Protein AF-A0A2T5LWG7-F1 (afdb_monomer_lite)

Structure (mmCIF, N/CA/C/O backbone):
data_AF-A0A2T5LWG7-F1
#
_entry.id   AF-A0A2T5LWG7-F1
#
loop_
_atom_site.group_PDB
_atom_site.id
_atom_site.type_symbol
_atom_site.label_atom_id
_atom_site.label_alt_id
_atom_site.label_comp_id
_atom_site.label_asym_id
_atom_site.label_entity_id
_atom_site.label_seq_id
_atom_site.pdbx_PDB_ins_code
_atom_site.Cartn_x
_atom_site.Cartn_y
_atom_site.Cartn_z
_atom_site.occupancy
_atom_site.B_iso_or_equiv
_atom_site.auth_seq_id
_atom_site.auth_comp_id
_atom_site.auth_asym_id
_atom_site.auth_atom_id
_atom_site.pdbx_PDB_model_num
ATOM 1 N N . MET A 1 1 ? 12.062 32.145 -60.898 1.00 41.62 1 MET A N 1
ATOM 2 C CA . MET A 1 1 ? 11.266 32.329 -59.665 1.00 41.62 1 MET A CA 1
ATOM 3 C C . MET A 1 1 ? 9.839 31.916 -59.967 1.00 41.62 1 MET A C 1
ATOM 5 O O . MET A 1 1 ? 9.253 32.498 -60.866 1.00 41.62 1 MET A O 1
ATOM 9 N N . ALA A 1 2 ? 9.311 30.906 -59.280 1.00 29.38 2 ALA A N 1
ATOM 10 C CA . ALA A 1 2 ? 7.915 30.494 -59.396 1.00 29.38 2 ALA A CA 1
ATOM 11 C C . ALA A 1 2 ? 7.483 29.885 -58.057 1.00 29.38 2 ALA A C 1
ATOM 13 O O . ALA A 1 2 ? 7.956 28.814 -57.687 1.00 29.38 2 ALA A O 1
ATOM 14 N N . HIS A 1 3 ? 6.623 30.587 -57.320 1.00 34.88 3 HIS A N 1
ATOM 15 C CA . HIS A 1 3 ? 5.942 30.041 -56.150 1.00 34.88 3 HIS A CA 1
ATOM 16 C C . HIS A 1 3 ? 4.495 29.741 -56.529 1.00 34.88 3 HIS A C 1
ATOM 18 O O . HIS A 1 3 ? 3.798 30.608 -57.050 1.00 34.88 3 HIS A O 1
ATOM 24 N N . SER A 1 4 ? 4.046 28.526 -56.226 1.00 26.66 4 SER A N 1
ATOM 25 C CA . SER A 1 4 ? 2.634 28.155 -56.217 1.00 26.66 4 SER A CA 1
ATOM 26 C C . SER A 1 4 ? 2.347 27.427 -54.900 1.00 26.66 4 SER A C 1
ATOM 28 O O . SER A 1 4 ? 3.131 26.547 -54.531 1.00 26.66 4 SER A O 1
ATOM 30 N N . PRO A 1 5 ? 1.300 27.804 -54.149 1.00 44.59 5 PRO A N 1
ATOM 31 C CA . PRO A 1 5 ? 0.970 27.178 -52.878 1.00 44.59 5 PRO A CA 1
ATOM 32 C C . PRO A 1 5 ? 0.055 25.965 -53.077 1.00 44.59 5 PRO A C 1
ATOM 34 O O . PRO A 1 5 ? -0.820 25.967 -53.943 1.00 44.59 5 PRO A O 1
ATOM 37 N N . LYS A 1 6 ? 0.164 24.975 -52.188 1.00 28.98 6 LYS A N 1
ATOM 38 C CA . LYS A 1 6 ? -0.918 24.018 -51.942 1.00 28.98 6 LYS A CA 1
ATOM 39 C C . LYS A 1 6 ? -1.207 23.913 -50.449 1.00 28.98 6 LYS A C 1
ATOM 41 O O . LYS A 1 6 ? -0.347 23.527 -49.664 1.00 28.98 6 LYS A O 1
ATOM 46 N N . LYS A 1 7 ? -2.444 24.262 -50.092 1.00 35.94 7 LYS A N 1
ATOM 47 C CA . LYS A 1 7 ? -3.151 23.618 -48.982 1.00 35.94 7 LYS A CA 1
ATOM 48 C C . LYS A 1 7 ? -3.399 22.160 -49.381 1.00 35.94 7 LYS A C 1
ATOM 50 O O . LYS A 1 7 ? -3.541 21.899 -50.569 1.00 35.94 7 LYS A O 1
ATOM 55 N N . ASP A 1 8 ? -3.519 21.275 -48.402 1.00 27.31 8 ASP A N 1
ATOM 56 C CA . ASP A 1 8 ? -4.785 20.573 -48.179 1.00 27.31 8 ASP A CA 1
ATOM 57 C C . ASP A 1 8 ? -4.854 20.043 -46.741 1.00 27.31 8 ASP A C 1
ATOM 59 O O . ASP A 1 8 ? -3.838 19.788 -46.094 1.00 27.31 8 ASP A O 1
ATOM 63 N N . GLN A 1 9 ? -6.077 19.983 -46.216 1.00 33.47 9 GLN A N 1
ATOM 64 C CA . GLN A 1 9 ? -6.412 19.347 -44.942 1.00 33.47 9 GLN A CA 1
ATOM 65 C C . GLN A 1 9 ? -6.651 17.848 -45.165 1.00 33.47 9 GLN A C 1
ATOM 67 O O . GLN A 1 9 ? -6.926 17.451 -46.291 1.00 33.47 9 GLN A O 1
ATOM 72 N N . LEU A 1 10 ? -6.618 17.066 -44.081 1.00 24.19 10 LEU A N 1
ATOM 73 C CA . LEU A 1 10 ? -7.511 15.941 -43.720 1.00 24.19 10 LEU A CA 1
ATOM 74 C C . LEU A 1 10 ? -6.852 15.269 -42.495 1.00 24.19 10 LEU A C 1
ATOM 76 O O . LEU A 1 10 ? -5.710 14.835 -42.563 1.00 24.19 10 LEU A O 1
ATOM 80 N N . LEU A 1 11 ? -7.393 15.412 -41.282 1.00 28.55 11 LEU A N 1
ATOM 81 C CA . LEU A 1 11 ? -8.424 14.527 -40.719 1.00 28.55 11 LEU A CA 1
ATOM 82 C C . LEU A 1 11 ? -8.138 13.040 -40.985 1.00 28.55 11 LEU A C 1
ATOM 84 O O . LEU A 1 11 ? -8.404 12.527 -42.066 1.00 28.55 11 LEU A O 1
ATOM 88 N N . GLY A 1 12 ? -7.634 12.374 -39.946 1.00 23.28 12 GLY A N 1
ATOM 89 C CA . GLY A 1 12 ? -7.472 10.928 -39.852 1.00 23.28 12 GLY A CA 1
ATOM 90 C C . GLY A 1 12 ? -7.684 10.512 -38.399 1.00 23.28 12 GLY A C 1
ATOM 91 O O . GLY A 1 12 ? -6.756 10.546 -37.594 1.00 23.28 12 GLY A O 1
ATOM 92 N N . GLU A 1 13 ? -8.930 10.208 -38.052 1.00 27.95 13 GLU A N 1
ATOM 93 C CA . GLU A 1 13 ? -9.299 9.613 -36.767 1.00 27.95 13 GLU A CA 1
ATOM 94 C C . GLU A 1 13 ? -8.767 8.174 -36.695 1.00 27.95 13 GLU A C 1
ATOM 96 O O . GLU A 1 13 ? -8.937 7.437 -37.662 1.00 27.95 13 GLU A O 1
ATOM 101 N N . SER A 1 14 ? -8.198 7.757 -35.555 1.00 21.72 14 SER A N 1
ATOM 102 C CA . SER A 1 14 ? -8.345 6.386 -35.021 1.00 21.72 14 SER A CA 1
ATOM 103 C C . SER A 1 14 ? -7.536 6.172 -33.733 1.00 21.72 14 SER A C 1
ATOM 105 O O . SER A 1 14 ? -6.353 5.829 -33.762 1.00 21.72 14 SER A O 1
ATOM 107 N N . THR A 1 15 ? -8.200 6.273 -32.584 1.00 23.70 15 THR A N 1
ATOM 108 C CA . THR A 1 15 ? -8.056 5.237 -31.547 1.00 23.70 15 THR A CA 1
ATOM 109 C C . THR A 1 15 ? -8.978 4.059 -31.908 1.00 23.70 15 THR A C 1
ATOM 111 O O . THR A 1 15 ? -9.901 4.250 -32.702 1.00 23.70 15 THR A O 1
ATOM 114 N N . PRO A 1 16 ? -8.852 2.870 -31.291 1.00 25.16 16 PRO A N 1
ATOM 115 C CA . PRO A 1 16 ? -7.686 2.237 -30.668 1.00 25.16 16 PRO A CA 1
ATOM 116 C C . PRO A 1 16 ? -7.327 0.906 -31.376 1.00 25.16 16 PRO A C 1
ATOM 118 O O . PRO A 1 16 ? -8.130 0.365 -32.133 1.00 25.16 16 PRO A O 1
ATOM 121 N N . TRP A 1 17 ? -6.181 0.298 -31.053 1.00 20.45 17 TRP A N 1
ATOM 122 C CA . TRP A 1 17 ? -5.892 -1.089 -31.456 1.00 20.45 17 TRP A CA 1
ATOM 123 C C . TRP A 1 17 ? -5.877 -2.030 -30.248 1.00 20.45 17 TRP A C 1
ATOM 125 O O . TRP A 1 17 ? -4.925 -2.068 -29.472 1.00 20.45 17 TRP A O 1
ATOM 135 N N . PHE A 1 18 ? -6.947 -2.817 -30.119 1.00 21.44 18 PHE A N 1
ATOM 136 C CA . PHE A 1 18 ? -6.930 -4.101 -29.415 1.00 21.44 18 PHE A CA 1
ATOM 137 C C . PHE A 1 18 ? -6.476 -5.189 -30.400 1.00 21.44 18 PHE A C 1
ATOM 139 O O . PHE A 1 18 ? -6.856 -5.140 -31.569 1.00 21.44 18 PHE A O 1
ATOM 146 N N . VAL A 1 19 ? -5.753 -6.214 -29.936 1.00 21.05 19 VAL A N 1
ATOM 147 C CA . VAL A 1 19 ? -5.511 -7.442 -30.719 1.00 21.05 19 VAL A CA 1
ATOM 148 C C . VAL A 1 19 ? -5.726 -8.674 -29.840 1.00 21.05 19 VAL A C 1
ATOM 150 O O . VAL A 1 19 ? -5.178 -8.775 -28.745 1.00 21.05 19 VAL A O 1
ATOM 153 N N . LEU A 1 20 ? -6.534 -9.611 -30.341 1.00 23.48 20 LEU A N 1
ATOM 154 C CA . LEU A 1 20 ? -7.038 -10.803 -29.651 1.00 23.48 20 LEU A CA 1
ATOM 155 C C . LEU A 1 20 ? -6.989 -11.970 -30.666 1.00 23.48 20 LEU A C 1
ATOM 157 O O . LEU A 1 20 ? -7.549 -11.824 -31.750 1.00 23.48 20 LEU A O 1
ATOM 161 N N . GLY A 1 21 ? -6.252 -13.069 -30.395 1.00 20.62 21 GLY A N 1
ATOM 162 C CA . GLY A 1 21 ? -5.721 -13.906 -31.503 1.00 20.62 21 GLY A CA 1
ATOM 163 C C . GLY A 1 21 ? -5.184 -15.346 -31.265 1.00 20.62 21 GLY A C 1
ATOM 164 O O . GLY A 1 21 ? -4.212 -15.734 -31.909 1.00 20.62 21 GLY A O 1
ATOM 165 N N . PHE A 1 22 ? -5.852 -16.164 -30.437 1.00 26.67 22 PHE A N 1
ATOM 166 C CA . PHE A 1 22 ? -6.430 -17.473 -30.854 1.00 26.67 22 PHE A CA 1
ATOM 167 C C . PHE A 1 22 ? -5.577 -18.794 -31.272 1.00 26.67 22 PHE A C 1
ATOM 169 O O . PHE A 1 22 ? -5.305 -18.934 -32.457 1.00 26.67 22 PHE A O 1
ATOM 176 N N . LEU A 1 23 ? -5.388 -19.843 -30.375 1.00 26.52 23 LEU A N 1
ATOM 177 C CA . LEU A 1 23 ? -5.170 -21.394 -30.425 1.00 26.52 23 LEU A CA 1
ATOM 178 C C . LEU A 1 23 ? -4.263 -22.080 -31.503 1.00 26.52 23 LEU A C 1
ATOM 180 O O . LEU A 1 23 ? -4.273 -21.604 -32.636 1.00 26.52 23 LEU A O 1
ATOM 184 N N . PRO A 1 24 ? -3.741 -23.333 -31.267 1.00 43.69 24 PRO A N 1
ATOM 185 C CA . PRO A 1 24 ? -3.936 -24.239 -30.099 1.00 43.69 24 PRO A CA 1
ATOM 186 C C . PRO A 1 24 ? -2.675 -24.689 -29.319 1.00 43.69 24 PRO A C 1
ATOM 188 O O . PRO A 1 24 ? -1.555 -24.328 -29.656 1.00 43.69 24 PRO A O 1
ATOM 191 N N . ASP A 1 25 ? -2.923 -25.444 -28.236 1.00 48.31 25 ASP A N 1
ATOM 192 C CA . ASP A 1 25 ? -2.009 -26.266 -27.411 1.00 48.31 25 ASP A CA 1
ATOM 193 C C . ASP A 1 25 ? -0.572 -25.787 -27.217 1.00 48.31 25 ASP A C 1
ATOM 195 O O . ASP A 1 25 ? 0.360 -26.180 -27.912 1.00 48.31 25 ASP A O 1
ATOM 199 N N . SER A 1 26 ? -0.399 -24.913 -26.221 1.00 40.09 26 SER A N 1
ATOM 200 C CA . SER A 1 26 ? 0.903 -24.317 -25.906 1.00 40.09 26 SER A CA 1
ATOM 201 C C . SER A 1 26 ? 0.904 -23.462 -24.623 1.00 40.09 26 SER A C 1
ATOM 203 O O . SER A 1 26 ? 1.655 -22.512 -24.560 1.00 40.09 26 SER A O 1
ATOM 205 N N . ARG A 1 27 ? 0.095 -23.710 -23.579 1.00 44.75 27 ARG A N 1
ATOM 206 C CA . ARG A 1 27 ? -0.306 -22.676 -22.572 1.00 44.75 27 ARG A CA 1
ATOM 207 C C . ARG A 1 27 ? 0.767 -21.679 -22.062 1.00 44.75 27 ARG A C 1
ATOM 209 O O . ARG A 1 27 ? 0.471 -20.488 -22.031 1.00 44.75 27 ARG A O 1
ATOM 216 N N . VAL A 1 28 ? 1.999 -22.095 -21.729 1.00 43.56 28 VAL A N 1
ATOM 217 C CA . VAL A 1 28 ? 3.104 -21.146 -21.416 1.00 43.56 28 VAL A CA 1
ATOM 218 C C . VAL A 1 28 ? 3.886 -20.717 -22.666 1.00 43.56 28 VAL A C 1
ATOM 220 O O . VAL A 1 28 ? 4.182 -19.533 -22.842 1.00 43.56 28 VAL A O 1
ATOM 223 N N . ASN A 1 29 ? 4.144 -21.652 -23.584 1.00 42.06 29 ASN A N 1
ATOM 224 C CA . ASN A 1 29 ? 4.708 -21.375 -24.909 1.00 42.06 29 ASN A CA 1
ATOM 225 C C . ASN A 1 29 ? 3.853 -20.376 -25.721 1.00 42.06 29 ASN A C 1
ATOM 227 O O . ASN A 1 29 ? 4.379 -19.744 -26.617 1.00 42.06 29 ASN A O 1
ATOM 231 N N . ALA A 1 30 ? 2.573 -20.176 -25.400 1.00 44.78 30 ALA A N 1
ATOM 232 C CA . ALA A 1 30 ? 1.650 -19.259 -26.057 1.00 44.78 30 ALA A CA 1
ATOM 233 C C . ALA A 1 30 ? 1.882 -17.808 -25.625 1.00 44.78 30 ALA A C 1
ATOM 235 O O . ALA A 1 30 ? 1.819 -16.920 -26.465 1.00 44.78 30 ALA A O 1
ATOM 236 N N . MET A 1 31 ? 2.227 -17.558 -24.355 1.00 44.00 31 MET A N 1
ATOM 237 C CA . MET A 1 31 ? 2.685 -16.232 -23.918 1.00 44.00 31 MET A CA 1
ATOM 238 C C . MET A 1 31 ? 4.074 -15.918 -24.489 1.00 44.00 31 MET A C 1
ATOM 240 O O . MET A 1 31 ? 4.339 -14.787 -24.890 1.00 44.00 31 MET A O 1
ATOM 244 N N . LEU A 1 32 ? 4.947 -16.927 -24.590 1.00 48.31 32 LEU A N 1
ATOM 245 C CA . LEU A 1 32 ? 6.263 -16.787 -25.221 1.00 48.31 32 LEU A CA 1
ATOM 246 C C . LEU A 1 32 ? 6.161 -16.621 -26.752 1.00 48.31 32 LEU A C 1
ATOM 248 O O . LEU A 1 32 ? 6.863 -15.789 -27.310 1.00 48.31 32 LEU A O 1
ATOM 252 N N . HIS A 1 33 ? 5.217 -17.282 -27.423 1.00 46.50 33 HIS A N 1
ATOM 253 C CA . HIS A 1 33 ? 4.903 -17.048 -28.836 1.00 46.50 33 HIS A CA 1
ATOM 254 C C . HIS A 1 33 ? 4.125 -15.750 -29.069 1.00 46.50 33 HIS A C 1
ATOM 256 O O . HIS A 1 33 ? 4.201 -15.184 -30.154 1.00 46.50 33 HIS A O 1
ATOM 262 N N . GLN A 1 34 ? 3.383 -15.243 -28.082 1.00 45.88 34 GLN A N 1
ATOM 263 C CA . GLN A 1 34 ? 2.796 -13.906 -28.148 1.00 45.88 34 GLN A CA 1
ATOM 264 C C . GLN A 1 34 ? 3.890 -12.839 -28.036 1.00 45.88 34 GLN A C 1
ATOM 266 O O . GLN A 1 34 ? 3.850 -11.874 -28.793 1.00 45.88 34 GLN A O 1
ATOM 271 N N . ARG A 1 35 ? 4.910 -13.051 -27.188 1.00 51.41 35 ARG A N 1
ATOM 272 C CA . ARG A 1 35 ? 6.168 -12.287 -27.229 1.00 51.41 35 ARG A CA 1
ATOM 273 C C . ARG A 1 35 ? 6.809 -12.389 -28.615 1.00 51.41 35 ARG A C 1
ATOM 275 O O . ARG A 1 35 ? 7.098 -11.350 -29.189 1.00 51.41 35 ARG A O 1
ATOM 282 N N . ASP A 1 36 ? 6.980 -13.586 -29.173 1.00 48.22 36 ASP A N 1
ATOM 283 C CA . ASP A 1 36 ? 7.621 -13.757 -30.490 1.00 48.22 36 ASP A CA 1
ATOM 284 C C . ASP A 1 36 ? 6.831 -13.079 -31.614 1.00 48.22 36 ASP A C 1
ATOM 286 O O . ASP A 1 36 ? 7.415 -12.377 -32.423 1.00 48.22 36 ASP A O 1
ATOM 290 N N . ARG A 1 37 ? 5.494 -13.139 -31.599 1.00 51.12 37 ARG A N 1
ATOM 291 C CA . ARG A 1 37 ? 4.645 -12.383 -32.535 1.00 51.12 37 ARG A CA 1
ATOM 292 C C . ARG A 1 37 ? 4.722 -10.867 -32.347 1.00 51.12 37 ARG A C 1
ATOM 294 O O . ARG A 1 37 ? 4.562 -10.139 -33.320 1.00 51.12 37 ARG A O 1
ATOM 301 N N . VAL A 1 38 ? 4.935 -10.371 -31.126 1.00 47.72 38 VAL A N 1
ATOM 302 C CA . VAL A 1 38 ? 5.190 -8.939 -30.881 1.00 47.72 38 VAL A CA 1
ATOM 303 C C . VAL A 1 38 ? 6.592 -8.553 -31.368 1.00 47.72 38 VAL A C 1
ATOM 305 O O . VAL A 1 38 ? 6.729 -7.506 -31.987 1.00 47.72 38 VAL A O 1
ATOM 308 N N . ILE A 1 39 ? 7.601 -9.414 -31.184 1.00 47.12 39 ILE A N 1
ATOM 309 C CA . ILE A 1 39 ? 8.949 -9.254 -31.759 1.00 47.12 39 ILE A CA 1
ATOM 310 C C . ILE A 1 39 ? 8.880 -9.216 -33.294 1.00 47.12 39 ILE A C 1
ATOM 312 O O . ILE A 1 39 ? 9.404 -8.288 -33.904 1.00 47.12 39 ILE A O 1
ATOM 316 N N . ASP A 1 40 ? 8.196 -10.176 -33.918 1.00 51.53 40 ASP A N 1
ATOM 317 C CA . ASP A 1 40 ? 8.081 -10.303 -35.374 1.00 51.53 40 ASP A CA 1
ATOM 318 C C . ASP A 1 40 ? 7.288 -9.152 -36.007 1.00 51.53 40 ASP A C 1
ATOM 320 O O . ASP A 1 40 ? 7.639 -8.672 -37.083 1.00 51.53 40 ASP A O 1
ATOM 324 N N . ASN A 1 41 ? 6.254 -8.651 -35.324 1.00 47.97 41 ASN A N 1
ATOM 325 C CA . ASN A 1 41 ? 5.501 -7.479 -35.773 1.00 47.97 41 ASN A CA 1
ATOM 326 C C . ASN A 1 41 ? 6.213 -6.145 -35.484 1.00 47.97 41 ASN A C 1
ATOM 328 O O . ASN A 1 41 ? 5.757 -5.111 -35.975 1.00 47.97 41 ASN A O 1
ATOM 332 N N . HIS A 1 42 ? 7.267 -6.124 -34.662 1.00 49.75 42 HIS A N 1
ATOM 333 C CA . HIS A 1 42 ? 8.014 -4.917 -34.273 1.00 49.75 42 HIS A CA 1
ATOM 334 C C . HIS A 1 42 ? 9.525 -5.085 -34.532 1.00 49.75 42 HIS A C 1
ATOM 336 O O . HIS A 1 42 ? 10.352 -4.604 -33.753 1.00 49.75 42 HIS A O 1
ATOM 342 N N . GLN A 1 43 ? 9.903 -5.766 -35.625 1.00 40.94 43 GLN A N 1
ATOM 343 C CA . GLN A 1 43 ? 11.303 -5.949 -36.031 1.00 40.94 43 GLN A CA 1
ATOM 344 C C . GLN A 1 43 ? 11.988 -4.593 -36.284 1.00 40.94 43 GLN A C 1
ATOM 346 O O . GLN A 1 43 ? 11.935 -4.035 -37.378 1.00 40.94 43 GLN A O 1
ATOM 351 N N . GLY A 1 44 ? 12.632 -4.064 -35.241 1.00 53.41 44 GLY A N 1
ATOM 352 C CA . GLY A 1 44 ? 13.284 -2.753 -35.227 1.00 53.41 44 GLY A CA 1
A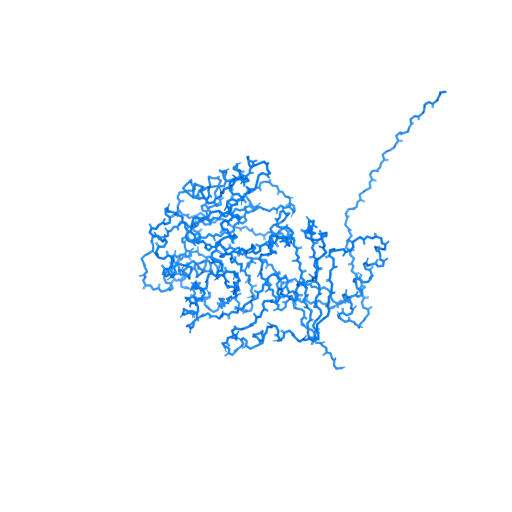TOM 353 C C . GLY A 1 44 ? 13.093 -1.959 -33.928 1.00 53.41 44 GLY A C 1
ATOM 354 O O . GLY A 1 44 ? 13.889 -1.058 -33.670 1.00 53.41 44 GLY A O 1
ATOM 355 N N . GLU A 1 45 ? 12.098 -2.283 -33.093 1.00 53.91 45 GLU A N 1
ATOM 356 C CA . GLU A 1 45 ? 11.841 -1.547 -31.847 1.00 53.91 45 GLU A CA 1
ATOM 357 C C . GLU A 1 45 ? 12.555 -2.141 -30.620 1.00 53.91 45 GLU A C 1
ATOM 359 O O . GLU A 1 45 ? 12.711 -3.353 -30.459 1.00 53.91 45 GLU A O 1
ATOM 364 N N . ASP A 1 46 ? 12.994 -1.256 -29.722 1.00 60.47 46 ASP A N 1
ATOM 365 C CA . ASP A 1 46 ? 13.705 -1.596 -28.487 1.00 60.47 46 ASP A CA 1
ATOM 366 C C . ASP A 1 46 ? 12.735 -2.166 -27.435 1.00 60.47 46 ASP A C 1
ATOM 368 O O . ASP A 1 46 ? 12.198 -1.450 -26.587 1.00 60.47 46 ASP A O 1
ATOM 372 N N . LEU A 1 47 ? 12.534 -3.486 -27.470 1.00 64.88 47 LEU A N 1
ATOM 373 C CA . LEU A 1 47 ? 11.693 -4.238 -26.528 1.00 64.88 47 LEU A CA 1
ATOM 374 C C . LEU A 1 47 ? 12.279 -4.358 -25.103 1.00 64.88 47 LEU A C 1
ATOM 376 O O . LEU A 1 47 ? 11.882 -5.247 -24.351 1.00 64.88 47 LEU A O 1
ATOM 380 N N . SER A 1 48 ? 13.173 -3.455 -24.681 1.00 71.38 48 SER A N 1
ATOM 381 C CA . SER A 1 48 ? 13.736 -3.391 -23.317 1.00 71.38 48 SER A CA 1
ATOM 382 C C . SER A 1 48 ? 12.696 -3.331 -22.192 1.00 71.38 48 SER A C 1
ATOM 384 O O . SER A 1 48 ? 13.017 -3.657 -21.046 1.00 71.38 48 SER A O 1
ATOM 386 N N . PHE A 1 49 ? 11.440 -2.976 -22.485 1.00 77.56 49 PHE A N 1
ATOM 387 C CA . PHE A 1 49 ? 10.365 -3.074 -21.500 1.00 77.56 49 PHE A CA 1
ATOM 388 C C . PHE A 1 49 ? 10.041 -4.529 -21.113 1.00 77.56 49 PHE A C 1
ATOM 390 O O . PHE A 1 49 ? 9.665 -4.749 -19.961 1.00 77.56 49 PHE A O 1
ATOM 397 N N . TRP A 1 50 ? 10.191 -5.512 -22.013 1.00 84.12 50 TRP A N 1
ATOM 398 C CA . TRP A 1 50 ? 9.892 -6.925 -21.749 1.00 84.12 50 TRP A CA 1
ATOM 399 C C . TRP A 1 50 ? 11.144 -7.729 -21.374 1.00 84.12 50 TRP A C 1
ATOM 401 O O . TRP A 1 50 ? 12.143 -7.728 -22.089 1.00 84.12 50 TRP A O 1
ATOM 411 N N . GLN A 1 51 ? 11.073 -8.505 -20.290 1.00 87.69 51 GLN A N 1
ATOM 412 C CA . GLN A 1 51 ? 12.111 -9.476 -19.925 1.00 87.69 51 GLN A CA 1
ATOM 413 C C . GLN A 1 51 ? 11.480 -10.808 -19.500 1.00 87.69 51 GLN A C 1
ATOM 415 O O . GLN A 1 51 ? 10.482 -10.830 -18.785 1.00 87.69 51 GLN A O 1
ATOM 420 N N . SER A 1 52 ? 12.061 -11.942 -19.896 1.00 90.69 52 SER A N 1
ATOM 421 C CA . SER A 1 52 ? 11.545 -13.266 -19.517 1.00 90.69 52 SER A CA 1
ATOM 422 C C . SER A 1 52 ? 12.652 -14.251 -19.169 1.00 90.69 52 SER A C 1
ATOM 424 O O . SER A 1 52 ? 13.697 -14.232 -19.816 1.00 90.69 52 SER A O 1
ATOM 426 N N . LYS A 1 53 ? 12.416 -15.129 -18.189 1.00 93.06 53 LYS A N 1
ATOM 427 C CA . LYS A 1 53 ? 13.279 -16.286 -17.902 1.00 93.06 53 LYS A CA 1
ATOM 428 C C . LYS A 1 53 ? 12.472 -17.496 -17.434 1.00 93.06 53 LYS A C 1
ATOM 430 O O . LYS A 1 53 ? 11.311 -17.367 -17.055 1.00 93.06 53 LYS A O 1
ATOM 435 N N . GLU A 1 54 ? 13.118 -18.648 -17.426 1.00 93.00 54 GLU A N 1
ATOM 436 C CA . GLU A 1 54 ? 12.597 -19.900 -16.883 1.00 93.00 54 GLU A CA 1
ATOM 437 C C . GLU A 1 54 ? 13.412 -20.284 -15.643 1.00 93.00 54 GLU A C 1
ATOM 439 O O . GLU A 1 54 ? 14.600 -19.961 -15.553 1.00 93.00 54 GLU A O 1
ATOM 444 N N . ILE A 1 55 ? 12.757 -20.893 -14.657 1.00 91.88 55 ILE A N 1
ATOM 445 C CA . ILE A 1 55 ? 13.383 -21.448 -13.460 1.00 91.88 55 ILE A CA 1
ATOM 446 C C . ILE A 1 55 ? 12.810 -22.848 -13.267 1.00 91.88 55 ILE A C 1
ATOM 448 O O . ILE A 1 55 ? 11.597 -23.016 -13.179 1.00 91.88 55 ILE A O 1
ATOM 452 N N . ASP A 1 56 ? 13.696 -23.835 -13.181 1.00 93.75 56 ASP A N 1
ATOM 453 C CA . ASP A 1 56 ? 13.357 -25.250 -13.021 1.00 93.75 56 ASP A CA 1
ATOM 454 C C . ASP A 1 56 ? 13.038 -25.586 -11.550 1.00 93.75 56 ASP A C 1
ATOM 456 O O . ASP A 1 56 ? 13.746 -26.339 -10.886 1.00 93.75 56 ASP A O 1
ATOM 460 N N . GLN A 1 57 ? 12.031 -24.897 -11.010 1.00 90.81 57 GLN A N 1
ATOM 461 C CA . GLN A 1 57 ? 11.515 -25.012 -9.642 1.00 90.81 57 GLN A CA 1
ATOM 462 C C . GLN A 1 57 ? 9.997 -24.798 -9.663 1.00 90.81 57 GLN A C 1
ATOM 464 O O . GLN A 1 57 ? 9.470 -24.149 -10.574 1.00 90.81 57 GLN A O 1
ATOM 469 N N . CYS A 1 58 ? 9.299 -25.321 -8.661 1.00 88.25 58 CYS A N 1
ATOM 470 C CA . CYS A 1 58 ? 7.871 -25.107 -8.463 1.00 88.25 58 CYS A CA 1
ATOM 471 C C . CYS A 1 58 ? 7.612 -23.814 -7.681 1.00 88.25 58 CYS A C 1
ATOM 473 O O . CYS A 1 58 ? 8.464 -23.290 -6.961 1.00 88.25 58 CYS A O 1
ATOM 475 N N . LEU A 1 59 ? 6.389 -23.302 -7.753 1.00 83.12 59 LEU A N 1
ATOM 476 C CA . LEU A 1 59 ? 5.943 -22.167 -6.959 1.00 83.12 59 LEU A CA 1
ATOM 477 C C . LEU A 1 59 ? 6.037 -22.448 -5.456 1.00 83.12 59 LEU A C 1
ATOM 479 O O . LEU A 1 59 ? 6.404 -21.556 -4.684 1.00 83.12 59 LEU A O 1
ATOM 483 N N . GLY A 1 60 ? 5.740 -23.685 -5.053 1.00 82.12 60 GLY A N 1
ATOM 484 C CA . GLY A 1 60 ? 5.868 -24.151 -3.672 1.00 82.12 60 GLY A CA 1
ATOM 485 C C . GLY A 1 60 ? 7.282 -23.999 -3.098 1.00 82.12 60 GLY A C 1
ATOM 486 O O . GLY A 1 60 ? 7.420 -23.796 -1.896 1.00 82.12 60 GLY A O 1
ATOM 487 N N . ASP A 1 61 ? 8.330 -23.983 -3.927 1.00 83.50 61 ASP A N 1
ATOM 488 C CA . ASP A 1 61 ? 9.708 -23.785 -3.456 1.00 83.50 61 ASP A CA 1
ATOM 489 C C . ASP A 1 61 ? 9.958 -22.337 -2.989 1.00 83.50 61 ASP A C 1
ATOM 491 O O . ASP A 1 61 ? 10.773 -22.080 -2.099 1.00 83.50 61 ASP A O 1
ATOM 495 N N . PHE A 1 62 ? 9.210 -21.375 -3.544 1.00 80.81 62 PHE A N 1
ATOM 496 C CA . PHE A 1 62 ? 9.292 -19.954 -3.190 1.00 80.81 62 PHE A CA 1
ATOM 497 C C . PHE A 1 62 ? 8.205 -19.518 -2.202 1.00 80.81 62 PHE A C 1
ATOM 499 O O . PHE A 1 62 ? 8.434 -18.624 -1.382 1.00 80.81 62 PHE A O 1
ATOM 506 N N . ILE A 1 63 ? 7.021 -20.133 -2.281 1.00 76.31 63 ILE A N 1
ATOM 507 C CA . ILE A 1 63 ? 5.862 -19.864 -1.424 1.00 76.31 63 ILE A CA 1
ATOM 508 C C . ILE A 1 63 ? 5.306 -21.195 -0.870 1.00 76.31 63 ILE A C 1
ATOM 510 O O . ILE A 1 63 ? 4.187 -21.580 -1.211 1.00 76.31 63 ILE A O 1
ATOM 514 N N . PRO A 1 64 ? 6.040 -21.902 0.014 1.00 66.75 64 PRO A N 1
ATOM 515 C CA . PRO A 1 64 ? 5.634 -23.226 0.516 1.00 66.75 64 PRO A CA 1
ATOM 516 C C . PRO A 1 64 ? 4.298 -23.210 1.272 1.00 66.75 64 PRO A C 1
ATOM 518 O O . PRO A 1 64 ? 3.567 -24.198 1.303 1.00 66.75 64 PRO A O 1
ATOM 521 N N . ASP A 1 65 ? 3.940 -22.056 1.834 1.00 66.31 65 ASP A N 1
ATOM 522 C CA . ASP A 1 65 ? 2.701 -21.866 2.581 1.00 66.31 65 ASP A CA 1
ATOM 523 C C . ASP A 1 65 ? 1.471 -21.605 1.682 1.00 66.31 65 ASP A C 1
ATOM 525 O O . ASP A 1 65 ? 0.375 -21.434 2.217 1.00 66.31 65 ASP A O 1
ATOM 529 N N . LEU A 1 66 ? 1.597 -21.534 0.344 1.00 66.19 66 LEU A N 1
ATOM 530 C CA . LEU A 1 66 ? 0.469 -21.173 -0.536 1.00 66.19 66 LEU A CA 1
ATOM 531 C C . LEU A 1 66 ? -0.715 -22.149 -0.379 1.00 66.19 66 LEU A C 1
ATOM 533 O O . LEU A 1 66 ? -1.857 -21.696 -0.217 1.00 66.19 66 LEU A O 1
ATOM 537 N N . ASP A 1 67 ? -0.397 -23.450 -0.329 1.00 56.88 67 ASP A N 1
ATOM 538 C CA . ASP A 1 67 ? -1.323 -24.566 -0.090 1.00 56.88 67 ASP A CA 1
ATOM 539 C C . ASP A 1 67 ? -1.448 -24.934 1.401 1.00 56.88 67 ASP A C 1
ATOM 541 O O . ASP A 1 67 ? -2.550 -25.203 1.891 1.00 56.88 67 ASP A O 1
ATOM 545 N N . GLN A 1 68 ? -0.344 -24.897 2.163 1.00 51.91 68 GLN A N 1
ATOM 546 C CA . GLN A 1 68 ? -0.330 -25.294 3.585 1.00 51.91 68 GLN A CA 1
ATOM 547 C C . GLN A 1 68 ? -1.031 -24.293 4.525 1.00 51.91 68 GLN A C 1
ATOM 549 O O . GLN A 1 68 ? -1.315 -24.611 5.682 1.00 51.91 68 GLN A O 1
ATOM 554 N N . GLN A 1 69 ? -1.422 -23.110 4.037 1.00 50.66 69 GLN A N 1
ATOM 555 C CA . GLN A 1 69 ? -2.238 -22.140 4.786 1.00 50.66 69 GLN A CA 1
ATOM 556 C C . GLN A 1 69 ? -3.623 -22.657 5.224 1.00 50.66 69 GLN A C 1
ATOM 558 O O . GLN A 1 69 ? -4.291 -21.984 6.007 1.00 50.66 69 GLN A O 1
ATOM 563 N N . ARG A 1 70 ? -4.045 -23.859 4.801 1.00 46.62 70 ARG A N 1
ATOM 564 C CA . ARG A 1 70 ? -5.206 -24.556 5.385 1.00 46.62 70 ARG A CA 1
ATOM 565 C C . ARG A 1 70 ? -4.963 -25.129 6.790 1.00 46.62 70 ARG A C 1
ATOM 567 O O . ARG A 1 70 ? -5.942 -25.375 7.486 1.00 46.62 70 ARG A O 1
ATOM 574 N N . THR A 1 71 ? -3.715 -25.362 7.209 1.00 39.12 71 THR A N 1
ATOM 575 C CA . THR A 1 71 ? -3.398 -26.112 8.449 1.00 39.12 71 THR A CA 1
ATOM 576 C C . THR A 1 71 ? -2.530 -25.369 9.470 1.00 39.12 71 THR A C 1
ATOM 578 O O . THR A 1 71 ? -2.418 -25.826 10.604 1.00 39.12 71 THR A O 1
ATOM 581 N N . GLY A 1 72 ? -2.006 -24.189 9.124 1.00 44.69 72 GLY A N 1
ATOM 582 C CA . GLY A 1 72 ? -1.453 -23.225 10.083 1.00 44.69 72 GLY A CA 1
ATOM 583 C C . GLY A 1 72 ? 0.036 -23.376 10.430 1.00 44.69 72 GLY A C 1
ATOM 584 O O . GLY A 1 72 ? 0.594 -24.466 10.439 1.00 44.69 72 GLY A O 1
ATOM 585 N N . PHE A 1 73 ? 0.632 -22.229 10.785 1.00 39.75 73 PHE A N 1
ATOM 586 C CA . PHE A 1 73 ? 2.044 -21.972 11.130 1.00 39.75 73 PHE A CA 1
ATOM 587 C C . PHE A 1 73 ? 3.057 -21.938 9.955 1.00 39.75 73 PHE A C 1
ATOM 589 O O . PHE A 1 73 ? 3.54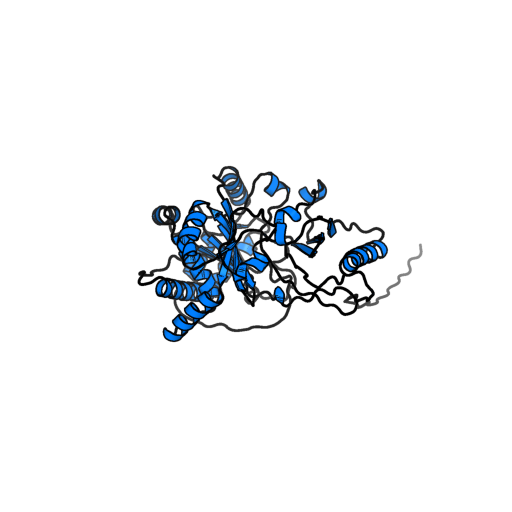0 -22.978 9.522 1.00 39.75 73 PHE A O 1
ATOM 596 N N . PRO A 1 74 ? 3.440 -20.728 9.486 1.00 43.34 74 PRO A N 1
ATOM 597 C CA . PRO A 1 74 ? 4.348 -20.529 8.348 1.00 43.34 74 PRO A CA 1
ATOM 598 C C . PRO A 1 74 ? 5.843 -20.636 8.700 1.00 43.34 74 PRO A C 1
ATOM 600 O O . PRO A 1 74 ? 6.263 -20.389 9.838 1.00 43.34 74 PRO A O 1
ATOM 603 N N . HIS A 1 75 ? 6.673 -20.948 7.697 1.00 40.84 75 HIS A N 1
ATOM 604 C CA . HIS A 1 75 ? 8.106 -21.226 7.873 1.00 40.84 75 HIS A CA 1
ATOM 605 C C . HIS A 1 75 ? 9.002 -19.962 7.723 1.00 40.84 75 HIS A C 1
ATOM 607 O O . HIS A 1 75 ? 8.787 -19.136 6.836 1.00 40.84 75 HIS A O 1
ATOM 613 N N . PRO A 1 76 ? 10.047 -19.754 8.554 1.00 42.31 76 PRO A N 1
ATOM 614 C CA . PRO A 1 76 ? 10.641 -18.423 8.768 1.00 42.31 76 PRO A CA 1
ATOM 615 C C . PRO A 1 76 ? 11.736 -17.981 7.766 1.00 42.31 76 PRO A C 1
ATOM 617 O O . PRO A 1 76 ? 12.598 -17.185 8.149 1.00 42.31 76 PRO A O 1
ATOM 620 N N . ARG A 1 77 ? 11.787 -18.513 6.532 1.00 47.00 77 ARG A N 1
ATOM 621 C CA . ARG A 1 77 ? 12.968 -18.366 5.640 1.00 47.00 77 ARG A CA 1
ATOM 622 C C . ARG A 1 77 ? 12.727 -18.110 4.141 1.00 47.00 77 ARG A C 1
ATOM 624 O O . ARG A 1 77 ? 13.708 -18.088 3.399 1.00 47.00 77 ARG A O 1
ATOM 631 N N . SER A 1 78 ? 11.502 -17.878 3.673 1.00 50.69 78 SER A N 1
ATOM 632 C CA . SER A 1 78 ? 11.278 -17.607 2.243 1.00 50.69 78 SER A CA 1
ATOM 633 C C . SER A 1 78 ? 11.859 -16.247 1.813 1.00 50.69 78 SER A C 1
ATOM 635 O O . SER A 1 78 ? 11.439 -15.183 2.272 1.00 50.69 78 SER A O 1
ATOM 637 N N . GLN A 1 79 ? 12.861 -16.270 0.923 1.00 60.94 79 GLN A N 1
ATOM 638 C CA . GLN A 1 79 ? 13.367 -15.051 0.285 1.00 60.94 79 GLN A CA 1
ATOM 639 C C . GLN A 1 79 ? 12.296 -14.501 -0.655 1.00 60.94 79 GLN A C 1
ATOM 641 O O . GLN A 1 79 ? 11.782 -15.231 -1.500 1.00 60.94 79 GLN A O 1
ATOM 646 N N . GLY A 1 80 ? 11.977 -13.209 -0.539 1.00 66.44 80 GLY A N 1
ATOM 647 C CA . GLY A 1 80 ? 10.865 -12.604 -1.268 1.00 66.44 80 GLY A CA 1
ATOM 648 C C . GLY A 1 80 ? 10.876 -12.889 -2.766 1.00 66.44 80 GLY A C 1
ATOM 649 O O . GLY A 1 80 ? 11.913 -12.660 -3.380 1.00 66.44 80 GLY A O 1
ATOM 650 N N . ILE A 1 81 ? 9.755 -13.316 -3.374 1.00 79.06 81 ILE A N 1
ATOM 651 C CA . ILE A 1 81 ? 9.650 -13.628 -4.822 1.00 79.06 81 ILE A CA 1
ATOM 652 C C . ILE A 1 81 ? 10.179 -12.505 -5.725 1.00 79.06 81 ILE A C 1
ATOM 654 O O . ILE A 1 81 ? 10.577 -12.747 -6.860 1.00 79.06 81 ILE A O 1
ATOM 658 N N . GLN A 1 82 ? 10.291 -11.286 -5.197 1.00 78.62 82 GLN A N 1
ATOM 659 C CA . GLN A 1 82 ? 11.048 -10.188 -5.783 1.00 78.62 82 GLN A CA 1
ATOM 660 C C . GLN A 1 82 ? 12.445 -10.541 -6.298 1.00 78.62 82 GLN A C 1
ATOM 662 O O . GLN A 1 82 ? 12.873 -9.983 -7.309 1.00 78.62 82 GLN A O 1
ATOM 667 N N . HIS A 1 83 ? 13.156 -11.457 -5.635 1.00 83.94 83 HIS A N 1
ATOM 668 C CA . HIS A 1 83 ? 14.508 -11.838 -6.026 1.00 83.94 83 HIS A CA 1
ATOM 669 C C . HIS A 1 83 ? 14.505 -12.594 -7.359 1.00 83.94 83 HIS A C 1
ATOM 671 O O . HIS A 1 83 ? 15.433 -12.446 -8.152 1.00 83.94 83 HIS A O 1
ATOM 677 N N . LEU A 1 84 ? 13.411 -13.296 -7.670 1.00 87.50 84 LEU A N 1
ATOM 678 C CA . LEU A 1 84 ? 13.187 -13.916 -8.972 1.00 87.50 84 LEU A CA 1
ATOM 679 C C . LEU A 1 84 ? 13.137 -12.842 -10.070 1.00 87.50 84 LEU A C 1
ATOM 681 O O . LEU A 1 84 ? 13.699 -13.038 -11.144 1.00 87.50 84 LEU A O 1
ATOM 685 N N . PHE A 1 85 ? 12.587 -11.661 -9.779 1.00 86.69 85 PHE A N 1
ATOM 686 C CA . PHE A 1 85 ? 12.481 -10.526 -10.706 1.00 86.69 85 PHE A CA 1
ATOM 687 C C . PHE A 1 85 ? 13.733 -9.633 -10.791 1.00 86.69 85 PHE A C 1
ATOM 689 O O . PHE A 1 85 ? 13.725 -8.593 -11.473 1.00 86.69 85 PHE A O 1
ATOM 696 N N . ASN A 1 86 ? 14.840 -10.061 -10.175 1.00 86.69 86 ASN A N 1
ATOM 697 C CA . ASN A 1 86 ? 16.175 -9.534 -10.447 1.00 86.69 86 ASN A CA 1
ATOM 698 C C . ASN A 1 86 ? 16.737 -10.139 -11.740 1.00 86.69 86 ASN A C 1
ATOM 700 O O . ASN A 1 86 ? 17.513 -11.092 -11.747 1.00 86.69 86 ASN A O 1
ATOM 704 N N . PHE A 1 87 ? 16.332 -9.536 -12.852 1.00 84.69 87 PHE A N 1
ATOM 705 C CA . PHE A 1 87 ? 17.064 -9.591 -14.113 1.00 84.69 87 PHE A CA 1
ATOM 706 C C . PHE A 1 87 ? 18.314 -8.711 -13.990 1.00 84.69 87 PHE A C 1
ATOM 708 O O . PHE A 1 87 ? 18.288 -7.723 -13.249 1.00 84.69 87 PHE A O 1
ATOM 715 N N . HIS A 1 88 ? 19.397 -9.059 -14.689 1.00 83.12 88 HIS A N 1
ATOM 716 C CA . HIS A 1 88 ? 20.594 -8.216 -14.728 1.00 83.12 88 HIS A CA 1
ATOM 717 C C . HIS A 1 88 ? 20.241 -6.874 -15.391 1.00 83.12 88 HIS A C 1
ATOM 719 O O . HIS A 1 88 ? 19.839 -6.881 -16.555 1.00 83.12 88 HIS A O 1
ATOM 725 N N . PRO A 1 89 ? 20.341 -5.735 -14.681 1.00 78.25 89 PRO A N 1
ATOM 726 C CA . PRO A 1 89 ? 20.081 -4.438 -15.284 1.00 78.25 89 PRO A CA 1
ATOM 727 C C . PRO A 1 89 ? 21.257 -4.067 -16.188 1.00 78.25 89 PRO A C 1
ATOM 729 O O . PRO A 1 89 ? 22.417 -4.185 -15.788 1.00 78.25 89 PRO A O 1
ATOM 732 N N . SER A 1 90 ? 20.972 -3.574 -17.389 1.00 82.19 90 SER A N 1
ATOM 733 C CA . SER A 1 90 ? 21.992 -2.895 -18.182 1.00 82.19 90 SER A CA 1
ATOM 734 C C . SER A 1 90 ? 22.378 -1.568 -17.515 1.00 82.19 90 SER A C 1
ATOM 736 O O . SER A 1 90 ? 21.629 -1.008 -16.710 1.00 82.19 90 SER A O 1
ATOM 738 N N . LEU A 1 91 ? 23.535 -1.004 -17.876 1.00 80.69 91 LEU A N 1
ATOM 739 C CA . LEU A 1 91 ? 23.912 0.339 -17.415 1.00 80.69 91 LEU A CA 1
ATOM 740 C C . LEU A 1 91 ? 22.869 1.397 -17.836 1.00 80.69 91 LEU A C 1
ATOM 742 O O . LEU A 1 91 ? 22.609 2.336 -17.085 1.00 80.69 91 LEU A O 1
ATOM 746 N N . LYS A 1 92 ? 22.215 1.197 -18.990 1.00 81.00 92 LYS A N 1
ATOM 747 C CA . LYS A 1 92 ? 21.077 2.000 -19.458 1.00 81.00 92 LYS A CA 1
ATOM 748 C C . LYS A 1 92 ? 19.893 1.903 -18.488 1.00 81.00 92 LYS A C 1
ATOM 750 O O . LYS A 1 92 ? 19.382 2.939 -18.087 1.00 81.00 92 LYS A O 1
ATOM 755 N N . ASP A 1 93 ? 19.526 0.712 -18.015 1.00 73.19 93 ASP A N 1
ATOM 756 C CA . ASP A 1 93 ? 18.419 0.534 -17.052 1.00 73.19 93 ASP A CA 1
ATOM 757 C C . ASP A 1 93 ? 18.717 1.133 -15.667 1.00 73.19 93 ASP A C 1
ATOM 759 O O . ASP A 1 93 ? 17.801 1.477 -14.917 1.00 73.19 93 ASP A O 1
ATOM 763 N N . LEU A 1 94 ? 19.997 1.250 -15.298 1.00 74.50 94 LEU A N 1
ATOM 764 C CA . LEU A 1 94 ? 20.412 1.909 -14.058 1.00 74.50 94 LEU A CA 1
ATOM 765 C C . LEU A 1 94 ? 20.308 3.439 -14.160 1.00 74.50 94 LEU A C 1
ATOM 767 O O . LEU A 1 94 ? 19.828 4.073 -13.219 1.00 74.50 94 LEU A O 1
ATOM 771 N N . LEU A 1 95 ? 20.762 4.021 -15.275 1.00 73.44 95 LEU A N 1
ATOM 772 C CA . LEU A 1 95 ? 20.832 5.475 -15.484 1.00 73.44 95 LEU A CA 1
ATOM 773 C C . LEU A 1 95 ? 19.500 6.075 -15.959 1.00 73.44 95 LEU A C 1
ATOM 775 O O . LEU A 1 95 ? 19.091 7.139 -15.501 1.00 73.44 95 LEU A O 1
ATOM 779 N N . THR A 1 96 ? 18.819 5.372 -16.856 1.00 74.19 96 THR A N 1
ATOM 780 C CA . THR A 1 96 ? 17.511 5.703 -17.423 1.00 74.19 96 THR A CA 1
ATOM 781 C C . THR A 1 96 ? 16.591 4.494 -17.231 1.00 74.19 96 THR A C 1
ATOM 783 O O . THR A 1 96 ? 16.371 3.736 -18.177 1.00 74.19 96 THR A O 1
ATOM 786 N N . PRO A 1 97 ? 16.089 4.251 -16.006 1.00 72.12 97 PRO A N 1
ATOM 787 C CA . PRO A 1 97 ? 15.164 3.151 -15.769 1.00 72.12 97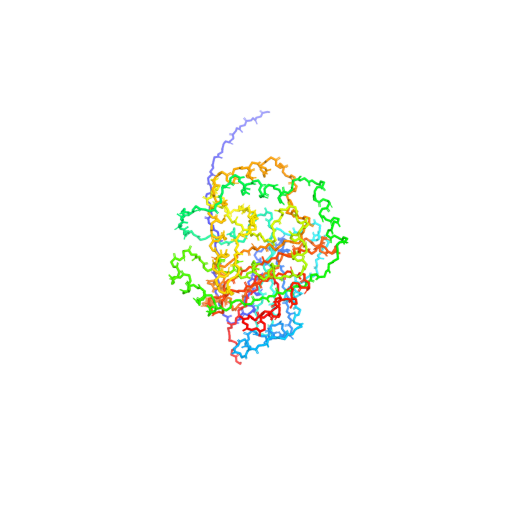 PRO A CA 1
ATOM 788 C C . PRO A 1 97 ? 13.932 3.295 -16.673 1.00 72.12 97 PRO A C 1
ATOM 790 O O . PRO A 1 97 ? 13.466 4.420 -16.880 1.00 72.12 97 PRO A O 1
ATOM 793 N N . PRO A 1 98 ? 13.372 2.196 -17.202 1.00 73.31 98 PRO A N 1
ATOM 794 C CA . PRO A 1 98 ? 12.199 2.274 -18.058 1.00 73.31 98 PRO A CA 1
ATOM 795 C C . PRO A 1 98 ? 10.996 2.837 -17.291 1.00 73.31 98 PRO A C 1
ATOM 797 O O . PRO A 1 98 ? 10.836 2.628 -16.087 1.00 73.31 98 PRO A O 1
ATOM 800 N N . VAL A 1 99 ? 10.146 3.567 -18.014 1.00 72.56 99 VAL A N 1
ATOM 801 C CA . VAL A 1 99 ? 8.857 4.102 -17.541 1.00 72.56 99 VAL A CA 1
ATOM 802 C C . VAL A 1 99 ? 7.920 2.983 -17.085 1.00 72.56 99 VAL A C 1
ATOM 804 O O . VAL A 1 99 ? 7.265 3.081 -16.046 1.00 72.56 99 VAL A O 1
ATOM 807 N N . PHE A 1 100 ? 7.905 1.909 -17.867 1.00 78.62 100 PHE A N 1
ATOM 808 C CA . PHE A 1 100 ? 7.136 0.699 -17.662 1.00 78.62 100 PHE A CA 1
ATOM 809 C C . PHE A 1 100 ? 8.015 -0.489 -18.056 1.00 78.62 100 PHE A C 1
ATOM 811 O O . PHE A 1 100 ? 8.699 -0.438 -19.075 1.00 78.62 100 PHE A O 1
ATOM 818 N N . SER A 1 101 ? 7.996 -1.559 -17.268 1.00 80.75 101 SER A N 1
ATOM 819 C CA . SER A 1 101 ? 8.614 -2.834 -17.625 1.00 80.75 101 SER A CA 1
ATOM 820 C C . SER A 1 101 ? 7.700 -3.983 -17.226 1.00 80.75 101 SER A C 1
ATOM 822 O O . SER A 1 101 ? 7.094 -3.965 -16.154 1.00 80.75 101 SER A O 1
ATOM 824 N N . LEU A 1 102 ? 7.620 -4.986 -18.092 1.00 83.50 102 LEU A N 1
ATOM 825 C CA . LEU A 1 102 ? 6.925 -6.240 -17.878 1.00 83.50 102 LEU A CA 1
ATOM 826 C C . LEU A 1 102 ? 7.941 -7.382 -17.858 1.00 83.50 102 LEU A C 1
ATOM 828 O O . LEU A 1 102 ? 8.805 -7.510 -18.718 1.00 83.50 102 LEU A O 1
ATOM 832 N N . LYS A 1 103 ? 7.839 -8.211 -16.834 1.00 86.69 103 LYS A N 1
ATOM 833 C CA . LYS A 1 103 ? 8.707 -9.339 -16.558 1.00 86.69 103 LYS A CA 1
ATOM 834 C C . LYS A 1 103 ? 7.870 -10.602 -16.477 1.00 86.69 103 LYS A C 1
ATOM 836 O O . LYS A 1 103 ? 6.827 -10.591 -15.834 1.00 86.69 103 LYS A O 1
ATOM 841 N N . ALA A 1 104 ? 8.334 -11.685 -17.080 1.00 88.06 104 ALA A N 1
ATOM 842 C CA . ALA A 1 104 ? 7.702 -12.994 -16.980 1.00 88.06 104 ALA A CA 1
ATOM 843 C C . ALA A 1 104 ? 8.700 -14.028 -16.458 1.00 88.06 104 ALA A C 1
ATOM 845 O O . ALA A 1 104 ? 9.857 -14.068 -16.881 1.00 88.06 104 ALA A O 1
ATOM 846 N N . ILE A 1 105 ? 8.255 -14.875 -15.540 1.00 89.69 105 ILE A N 1
ATOM 847 C CA . ILE A 1 105 ? 9.029 -16.010 -15.051 1.00 89.69 105 ILE A CA 1
ATOM 848 C C . ILE A 1 105 ? 8.179 -17.254 -15.233 1.00 89.69 105 ILE A C 1
ATOM 850 O O . ILE A 1 105 ? 7.046 -17.315 -14.758 1.00 89.69 105 ILE A O 1
ATOM 854 N N . ARG A 1 106 ? 8.716 -18.230 -15.956 1.00 89.69 106 ARG A N 1
ATOM 855 C CA . ARG A 1 106 ? 8.152 -19.572 -16.047 1.00 89.69 106 ARG A CA 1
ATOM 856 C C . ARG A 1 106 ? 8.724 -20.415 -14.912 1.00 89.69 106 ARG A C 1
ATOM 858 O O . ARG A 1 106 ? 9.942 -20.466 -14.766 1.00 89.69 106 ARG A O 1
ATOM 865 N N . LEU A 1 107 ? 7.840 -21.017 -14.129 1.00 87.75 107 LEU A N 1
ATOM 866 C CA . LEU A 1 107 ? 8.126 -22.095 -13.185 1.00 87.75 107 LEU A CA 1
ATOM 867 C C . LEU A 1 107 ? 7.615 -23.416 -13.787 1.00 87.75 107 LEU A C 1
ATOM 869 O O . LEU A 1 107 ? 6.983 -23.403 -14.849 1.00 87.75 107 LEU A O 1
ATOM 873 N N . GLN A 1 108 ? 7.862 -24.544 -13.121 1.00 88.31 108 GLN A N 1
ATOM 874 C CA . GLN A 1 108 ? 7.354 -25.851 -13.566 1.00 88.31 108 GLN A CA 1
ATOM 875 C C . GLN A 1 108 ? 5.813 -25.924 -13.537 1.00 88.31 108 GLN A C 1
ATOM 877 O O . GLN A 1 108 ? 5.190 -26.459 -14.453 1.00 88.31 108 GLN A O 1
ATOM 882 N N . ASP A 1 109 ? 5.201 -25.346 -12.502 1.00 86.44 109 ASP A N 1
ATOM 883 C CA . ASP A 1 109 ? 3.776 -25.432 -12.148 1.00 86.44 109 ASP A CA 1
ATOM 884 C C . ASP A 1 109 ? 3.004 -24.106 -12.313 1.00 86.44 109 ASP A C 1
ATOM 886 O O . ASP A 1 109 ? 1.775 -24.079 -12.225 1.00 86.44 109 ASP A O 1
ATOM 890 N N . ALA A 1 110 ? 3.711 -22.998 -12.555 1.00 87.12 110 ALA A N 1
ATOM 891 C CA . ALA A 1 110 ? 3.150 -21.651 -12.560 1.00 87.12 110 ALA A CA 1
ATOM 892 C C . ALA A 1 110 ? 3.845 -20.717 -13.562 1.00 87.12 110 ALA A C 1
ATOM 894 O O . ALA A 1 110 ? 4.981 -20.921 -13.992 1.00 87.12 110 ALA A O 1
ATOM 895 N N . CYS A 1 111 ? 3.187 -19.603 -13.875 1.00 87.19 111 CYS A N 1
ATOM 896 C CA . CYS A 1 111 ? 3.861 -18.420 -14.402 1.00 87.19 111 CYS A CA 1
ATOM 897 C C . CYS A 1 111 ? 3.741 -17.279 -13.395 1.00 87.19 111 CYS A C 1
ATOM 899 O O . CYS A 1 111 ? 2.698 -17.126 -12.767 1.00 87.19 111 CYS A O 1
ATOM 901 N N . LEU A 1 112 ? 4.804 -16.487 -13.261 1.00 88.50 112 LEU A N 1
ATOM 902 C CA . LEU A 1 112 ? 4.838 -15.256 -12.488 1.00 88.50 112 LEU A CA 1
ATOM 903 C C . LEU A 1 112 ? 4.999 -14.080 -13.462 1.00 88.50 112 LEU A C 1
ATOM 905 O O . LEU A 1 112 ? 6.072 -13.884 -14.039 1.00 88.50 112 LEU A O 1
ATOM 909 N N . LEU A 1 113 ? 3.956 -13.275 -13.647 1.00 84.38 113 LEU A N 1
ATOM 910 C CA . LEU A 1 113 ? 4.074 -11.991 -14.351 1.00 84.38 113 LEU A CA 1
ATOM 911 C C . LEU A 1 113 ? 4.507 -10.893 -13.384 1.00 84.38 113 LEU A C 1
ATOM 913 O O . LEU A 1 113 ? 4.284 -11.020 -12.193 1.00 84.38 113 LEU A O 1
ATOM 917 N N . GLY A 1 114 ? 5.107 -9.809 -13.869 1.00 85.88 114 GLY A N 1
ATOM 918 C CA . GLY A 1 114 ? 5.631 -8.751 -13.016 1.00 85.88 114 GLY A CA 1
ATOM 919 C C . GLY A 1 114 ? 5.747 -7.421 -13.718 1.00 85.88 114 GLY A C 1
ATOM 920 O O . GLY A 1 114 ? 6.500 -7.277 -14.666 1.00 85.88 114 GLY A O 1
ATOM 921 N N . PHE A 1 115 ? 5.019 -6.427 -13.228 1.00 83.00 115 PHE A N 1
ATOM 922 C CA . PHE A 1 115 ? 4.940 -5.117 -13.859 1.00 83.00 115 PHE A CA 1
ATOM 923 C C . PHE A 1 115 ? 5.613 -4.105 -12.937 1.00 83.00 115 PHE A C 1
ATOM 925 O O . PHE A 1 115 ? 5.302 -4.031 -11.750 1.00 83.00 115 PHE A O 1
ATOM 932 N N . LEU A 1 116 ? 6.540 -3.334 -13.480 1.00 80.31 116 LEU A N 1
ATOM 933 C CA . LEU A 1 116 ? 7.202 -2.229 -12.810 1.00 80.31 116 LEU A CA 1
ATOM 934 C C . LEU A 1 116 ? 6.769 -0.953 -13.523 1.00 80.31 116 LEU A C 1
ATOM 936 O O . LEU A 1 116 ? 6.876 -0.871 -14.742 1.00 80.31 116 LEU A O 1
ATOM 940 N N . VAL A 1 117 ? 6.276 0.029 -12.775 1.00 77.44 117 VAL A N 1
ATOM 941 C CA . VAL A 1 117 ? 5.860 1.326 -13.321 1.00 77.44 117 VAL A CA 1
ATOM 942 C C . VAL A 1 117 ? 6.538 2.420 -12.516 1.00 77.44 117 VAL A C 1
ATOM 944 O O . VAL A 1 117 ? 6.611 2.330 -11.287 1.00 77.44 117 VAL A O 1
ATOM 947 N N . GLN A 1 118 ? 7.042 3.454 -13.184 1.00 75.94 118 GLN A N 1
ATOM 948 C CA . GLN A 1 118 ? 7.554 4.623 -12.484 1.00 75.94 118 GLN A CA 1
ATOM 949 C C . GLN A 1 118 ? 6.417 5.347 -11.769 1.00 75.94 118 GLN A C 1
ATOM 951 O O . GLN A 1 118 ? 5.505 5.889 -12.392 1.00 75.94 118 GLN A O 1
ATOM 956 N N . HIS A 1 119 ? 6.519 5.416 -10.442 1.00 74.19 119 HIS A N 1
ATOM 957 C CA . HIS A 1 119 ? 5.534 6.080 -9.590 1.00 74.19 119 HIS A CA 1
ATOM 958 C C . HIS A 1 119 ? 5.363 7.572 -9.932 1.00 74.19 119 HIS A C 1
ATOM 960 O O . HIS A 1 119 ? 4.356 8.172 -9.599 1.00 74.19 119 HIS A O 1
ATOM 966 N N . THR A 1 120 ? 6.307 8.215 -10.621 1.00 70.81 120 THR A N 1
ATOM 967 C CA . THR A 1 120 ? 6.141 9.591 -11.123 1.00 70.81 120 THR A CA 1
ATOM 968 C C . THR A 1 120 ? 5.004 9.748 -12.139 1.00 70.81 120 THR A C 1
ATOM 970 O O . THR A 1 120 ? 4.513 10.862 -12.297 1.00 70.81 120 THR A O 1
ATOM 973 N N . LEU A 1 121 ? 4.574 8.669 -12.801 1.00 64.69 121 LEU A N 1
ATOM 974 C CA . LEU A 1 121 ? 3.571 8.704 -13.871 1.00 64.69 121 LEU A CA 1
ATOM 975 C C . LEU A 1 121 ? 2.170 8.298 -13.404 1.00 64.69 121 LEU A C 1
ATOM 977 O O . LEU A 1 121 ? 1.189 8.910 -13.823 1.00 64.69 121 LEU A O 1
ATOM 981 N N . CYS A 1 122 ? 2.061 7.311 -12.512 1.00 68.56 122 CYS A N 1
ATOM 982 C CA . CYS A 1 122 ? 0.785 6.909 -11.926 1.00 68.56 122 CYS A CA 1
ATOM 983 C C . CYS A 1 122 ? 0.932 6.389 -10.487 1.00 68.56 122 CYS A C 1
ATOM 985 O O . CYS A 1 122 ? 1.982 5.872 -10.095 1.00 68.56 122 CYS A O 1
ATOM 987 N N . ASP A 1 123 ? -0.150 6.488 -9.712 1.00 74.12 123 ASP A N 1
ATOM 988 C CA . ASP A 1 123 ? -0.358 5.632 -8.539 1.00 74.12 123 ASP A CA 1
ATOM 989 C C . ASP A 1 123 ? -0.768 4.210 -8.980 1.00 74.12 123 ASP A C 1
ATOM 991 O O . ASP A 1 123 ? -0.816 3.869 -10.165 1.00 74.12 123 ASP A O 1
ATOM 995 N N . ALA A 1 124 ? -1.115 3.362 -8.012 1.00 75.12 124 ALA A N 1
ATOM 996 C CA . ALA A 1 124 ? -1.708 2.057 -8.285 1.00 75.12 124 ALA A CA 1
ATOM 997 C C . ALA A 1 124 ? -3.112 2.134 -8.932 1.00 75.12 124 ALA A C 1
ATOM 999 O O . ALA A 1 124 ? -3.543 1.148 -9.525 1.00 75.12 124 ALA A O 1
ATOM 1000 N N . TYR A 1 125 ? -3.816 3.276 -8.855 1.00 67.12 125 TYR A N 1
ATOM 1001 C CA . TYR A 1 125 ? -5.130 3.476 -9.487 1.00 67.12 125 TYR A CA 1
ATOM 1002 C C . TYR A 1 125 ? -5.033 3.789 -10.981 1.00 67.12 125 TYR A C 1
ATOM 1004 O O . TYR A 1 125 ? -5.908 3.363 -11.730 1.00 67.12 125 TYR A O 1
ATOM 1012 N N . GLY A 1 126 ? -4.008 4.519 -11.435 1.00 57.44 126 GLY A N 1
ATOM 1013 C CA . GLY A 1 126 ? -3.845 4.893 -12.850 1.00 57.44 126 GLY A CA 1
ATOM 1014 C C . GLY A 1 126 ? -3.718 3.701 -13.808 1.00 57.44 126 GLY A C 1
ATOM 1015 O O . GLY A 1 126 ? -3.831 3.862 -15.016 1.00 57.44 126 GLY A O 1
ATOM 1016 N N . ARG A 1 127 ? -3.543 2.487 -13.270 1.00 51.94 127 ARG A N 1
ATOM 1017 C CA . ARG A 1 127 ? -3.544 1.223 -14.015 1.00 51.94 127 ARG A CA 1
ATOM 1018 C C . ARG A 1 127 ? -4.921 0.534 -14.099 1.00 51.94 127 ARG A C 1
ATOM 1020 O O . ARG A 1 127 ? -5.085 -0.370 -14.911 1.00 51.94 127 ARG A O 1
ATOM 1027 N N . PHE A 1 128 ? -5.904 0.950 -13.296 1.00 52.31 128 PHE A N 1
ATOM 1028 C CA . PHE A 1 128 ? -7.244 0.348 -13.213 1.00 52.31 128 PHE A CA 1
ATOM 1029 C C . PHE A 1 128 ? -8.327 1.404 -13.405 1.00 52.31 128 PHE A C 1
ATOM 1031 O O . PHE A 1 128 ? -9.012 1.821 -12.469 1.00 52.31 128 PHE A O 1
ATOM 1038 N N . ILE A 1 129 ? -8.485 1.838 -14.654 1.00 42.31 129 ILE A N 1
ATOM 1039 C CA . ILE A 1 129 ? -9.578 2.722 -15.054 1.00 42.31 129 ILE A CA 1
ATOM 1040 C C . ILE A 1 129 ? -10.825 1.866 -15.299 1.00 42.31 129 ILE A C 1
ATOM 1042 O O . ILE A 1 129 ? -11.101 1.436 -16.413 1.00 42.31 129 ILE A O 1
ATOM 1046 N N . LEU A 1 130 ? -11.587 1.633 -14.229 1.00 33.12 130 LEU A N 1
ATOM 1047 C CA . LEU A 1 130 ? -13.003 1.278 -14.310 1.00 33.12 130 LEU A CA 1
ATOM 1048 C C . LEU A 1 130 ? -13.823 2.296 -13.498 1.00 33.12 130 LEU A C 1
ATOM 1050 O O . LEU A 1 130 ? -13.417 2.671 -12.391 1.00 33.12 130 LEU A O 1
ATOM 1054 N N . PRO A 1 131 ? -14.947 2.800 -14.037 1.00 32.00 131 PRO A N 1
ATOM 1055 C CA . PRO A 1 131 ? -15.669 3.908 -13.432 1.00 32.00 131 PRO A CA 1
ATOM 1056 C C . PRO A 1 131 ? -16.602 3.464 -12.299 1.00 32.00 131 PRO A C 1
ATOM 1058 O O . PRO A 1 131 ? -17.320 2.476 -12.403 1.00 32.00 131 PRO A O 1
ATOM 1061 N N . GLY A 1 132 ? -16.689 4.310 -11.268 1.00 33.06 132 GLY A N 1
ATOM 1062 C CA . GLY A 1 132 ? -17.862 4.388 -10.395 1.00 33.06 132 GLY A CA 1
ATOM 1063 C C . GLY A 1 132 ? -17.765 3.679 -9.043 1.00 33.06 132 GLY A C 1
ATOM 1064 O O . GLY A 1 132 ? -18.025 2.493 -8.932 1.00 33.06 132 GLY A O 1
ATOM 1065 N N . GLN A 1 133 ? -17.564 4.471 -7.984 1.00 32.50 133 GLN A N 1
ATOM 1066 C CA . GLN A 1 133 ? -18.319 4.363 -6.724 1.00 32.50 133 GLN A CA 1
ATOM 1067 C C . GLN A 1 133 ? -18.356 5.743 -6.043 1.00 32.50 133 GLN A C 1
ATOM 1069 O O . GLN A 1 133 ? -17.376 6.490 -6.093 1.00 32.50 133 GLN A O 1
ATOM 1074 N N . ARG A 1 134 ? -19.461 6.091 -5.375 1.00 36.91 134 ARG A N 1
ATOM 1075 C CA . ARG A 1 134 ? -19.622 7.326 -4.584 1.00 36.91 134 ARG A CA 1
ATOM 1076 C C . ARG A 1 134 ? -20.152 6.982 -3.196 1.00 36.91 134 ARG A C 1
ATOM 1078 O O . ARG A 1 134 ? -21.156 6.300 -3.102 1.00 36.91 134 ARG A O 1
ATOM 1085 N N . GLU A 1 135 ? -19.537 7.551 -2.162 1.00 33.84 135 GLU A N 1
ATOM 1086 C CA . GLU A 1 135 ? -20.235 8.017 -0.957 1.00 33.84 135 GLU A CA 1
ATOM 1087 C C . GLU A 1 135 ? -19.301 8.920 -0.134 1.00 33.84 135 GLU A C 1
ATOM 1089 O O . GLU A 1 135 ? -18.082 8.715 -0.107 1.00 33.84 135 GLU A O 1
ATOM 1094 N N . ILE A 1 136 ? -19.867 9.934 0.525 1.00 33.91 136 ILE A N 1
ATOM 1095 C CA . ILE A 1 136 ? -19.183 10.791 1.503 1.00 33.91 136 ILE A CA 1
ATOM 1096 C C . ILE A 1 136 ? -20.112 10.903 2.711 1.00 33.91 136 ILE A C 1
ATOM 1098 O O . ILE A 1 136 ? -21.142 11.565 2.635 1.00 33.91 136 ILE A O 1
ATOM 1102 N N . CYS A 1 137 ? -19.739 10.279 3.827 1.00 31.23 137 CYS A N 1
ATOM 1103 C CA . CYS A 1 137 ? -20.319 10.617 5.125 1.00 31.23 137 CYS A CA 1
ATOM 1104 C C . CYS A 1 137 ? -19.551 11.807 5.711 1.00 31.23 137 CYS A C 1
ATOM 1106 O O . CYS A 1 137 ? -18.322 11.847 5.629 1.00 31.23 137 CYS A O 1
ATOM 1108 N N . LYS A 1 138 ? -20.281 12.757 6.298 1.00 33.06 138 LYS A N 1
ATOM 1109 C CA . LYS A 1 138 ? -19.726 13.752 7.217 1.00 33.06 138 LYS A CA 1
ATOM 1110 C C . LYS A 1 138 ? -19.891 13.202 8.628 1.00 33.06 138 LYS A C 1
ATOM 1112 O O . LYS A 1 138 ? -20.990 12.782 8.968 1.00 33.06 138 LYS A O 1
ATOM 1117 N N . ASP A 1 139 ? -18.820 13.220 9.404 1.00 34.19 139 ASP A N 1
ATOM 1118 C CA . ASP A 1 139 ? -18.860 12.984 10.843 1.00 34.19 139 ASP A CA 1
ATOM 1119 C C . ASP A 1 139 ? -17.792 13.873 11.493 1.00 34.19 139 ASP A C 1
ATOM 1121 O O . ASP A 1 139 ? -16.726 14.097 10.906 1.00 34.19 139 ASP A O 1
ATOM 1125 N N . GLU A 1 140 ? -18.099 14.457 12.646 1.00 39.75 140 GLU A N 1
ATOM 1126 C CA . GLU A 1 140 ? -17.321 15.552 13.229 1.00 39.75 140 GLU A CA 1
ATOM 1127 C C . GLU A 1 140 ? -16.372 15.042 14.310 1.00 39.75 140 GLU A C 1
ATOM 1129 O O . GLU A 1 140 ? -16.776 14.794 15.441 1.00 39.75 140 GLU A O 1
ATOM 1134 N N . THR A 1 141 ? -15.079 14.896 13.998 1.00 51.97 141 THR A N 1
ATOM 1135 C CA . THR A 1 141 ? -14.043 14.662 15.032 1.00 51.97 141 THR A CA 1
ATOM 1136 C C . THR A 1 141 ? -12.610 14.937 14.548 1.00 51.97 141 THR A C 1
ATOM 1138 O O . THR A 1 141 ? -11.752 14.079 14.666 1.00 51.97 141 THR A O 1
ATOM 1141 N N . TYR A 1 142 ? -12.319 16.125 13.998 1.00 54.22 142 TYR A N 1
ATOM 1142 C CA . TYR A 1 142 ? -11.019 16.846 14.075 1.00 54.22 142 TYR A CA 1
ATOM 1143 C C . TYR A 1 142 ? -11.081 18.092 13.165 1.00 54.22 142 TYR A C 1
ATOM 1145 O O . TYR A 1 142 ? -11.490 17.992 12.017 1.00 54.22 142 TYR A O 1
ATOM 1153 N N . ALA A 1 143 ? -10.640 19.267 13.631 1.00 72.62 143 ALA A N 1
ATOM 1154 C CA . ALA A 1 143 ? -10.679 20.491 12.813 1.00 72.62 143 ALA A CA 1
ATOM 1155 C C . ALA A 1 143 ? -9.742 20.387 11.581 1.00 72.62 143 ALA A C 1
ATOM 1157 O O . ALA A 1 143 ? -8.531 20.217 11.787 1.00 72.62 143 ALA A O 1
ATOM 1158 N N . PRO A 1 144 ? -10.229 20.517 10.328 1.00 72.44 144 PRO A N 1
ATOM 1159 C CA . PRO A 1 144 ? -9.422 20.205 9.149 1.00 72.44 144 PRO A CA 1
ATOM 1160 C C . PRO A 1 144 ? -8.158 21.057 8.974 1.00 72.44 144 PRO A C 1
ATOM 1162 O O . PRO A 1 144 ? -7.112 20.500 8.648 1.00 72.44 144 PRO A O 1
ATOM 1165 N N . ALA A 1 145 ? -8.172 22.355 9.300 1.00 72.00 145 ALA A N 1
ATOM 1166 C CA . ALA A 1 145 ? -6.967 23.195 9.285 1.00 72.00 145 ALA A CA 1
ATOM 1167 C C . ALA A 1 145 ? -5.827 22.658 10.176 1.00 72.00 145 ALA A C 1
ATOM 1169 O O . ALA A 1 145 ? -4.647 22.842 9.862 1.00 72.00 145 ALA A O 1
ATOM 1170 N N . ARG A 1 146 ? -6.142 21.963 11.283 1.00 75.19 146 ARG A N 1
ATOM 1171 C CA . ARG A 1 146 ? -5.114 21.327 12.130 1.00 75.19 146 ARG A CA 1
ATOM 1172 C C . ARG A 1 146 ? -4.486 20.122 11.435 1.00 75.19 146 ARG A C 1
ATOM 1174 O O . ARG A 1 146 ? -3.279 19.925 11.556 1.00 75.19 146 ARG A O 1
ATOM 1181 N N . LEU A 1 147 ? -5.285 19.347 10.701 1.00 72.88 147 LEU A N 1
ATOM 1182 C CA . LEU A 1 147 ? -4.806 18.211 9.919 1.00 72.88 147 LEU A CA 1
ATOM 1183 C C . LEU A 1 147 ? -3.976 18.681 8.714 1.00 72.88 147 LEU A C 1
ATOM 1185 O O . LEU A 1 147 ? -2.897 18.141 8.493 1.00 72.88 147 LEU A O 1
ATOM 1189 N N . ALA A 1 148 ? -4.393 19.759 8.040 1.00 68.44 148 ALA A N 1
ATOM 1190 C CA . ALA A 1 148 ? -3.628 20.411 6.974 1.00 68.44 148 ALA A CA 1
ATOM 1191 C C . ALA A 1 148 ? -2.222 20.811 7.451 1.00 68.44 148 ALA A C 1
ATOM 1193 O O . ALA A 1 148 ? -1.217 20.485 6.822 1.00 68.44 148 ALA A O 1
ATOM 1194 N N . LYS A 1 149 ? -2.139 21.473 8.616 1.00 79.56 149 LYS A N 1
ATOM 1195 C CA . LYS A 1 149 ? -0.864 21.873 9.229 1.00 79.56 149 LYS A CA 1
ATOM 1196 C C . LYS A 1 149 ? 0.002 20.668 9.608 1.00 79.56 149 LYS A C 1
ATOM 1198 O O . LYS A 1 149 ? 1.216 20.722 9.440 1.00 79.56 149 LYS A O 1
ATOM 1203 N N . LEU A 1 150 ? -0.600 19.582 10.099 1.00 77.50 150 LEU A N 1
ATOM 1204 C CA . LEU A 1 150 ? 0.126 18.350 10.416 1.00 77.50 150 LEU A CA 1
ATOM 1205 C C . LEU A 1 150 ? 0.700 17.688 9.155 1.00 77.50 150 LEU A C 1
ATOM 1207 O O . LEU A 1 150 ? 1.858 17.279 9.155 1.00 77.50 150 LEU A O 1
ATOM 1211 N N . GLN A 1 151 ? -0.084 17.629 8.077 1.00 78.56 151 GLN A N 1
ATOM 1212 C CA . GLN A 1 151 ? 0.344 17.090 6.786 1.00 78.56 151 GLN A CA 1
ATOM 1213 C C . GLN A 1 151 ? 1.488 17.928 6.185 1.00 78.56 151 GLN A C 1
ATOM 1215 O O . GLN A 1 151 ? 2.520 17.368 5.827 1.00 78.56 151 GLN A O 1
ATOM 1220 N N . LEU A 1 152 ? 1.369 19.263 6.193 1.00 79.81 152 LEU A N 1
ATOM 1221 C CA . LEU A 1 152 ? 2.429 20.186 5.754 1.00 79.81 152 LEU A CA 1
ATOM 1222 C C . LEU A 1 152 ? 3.741 20.044 6.548 1.00 79.81 152 LEU A C 1
ATOM 1224 O O . LEU A 1 152 ? 4.810 20.314 6.009 1.00 79.81 152 LEU A O 1
ATOM 1228 N N . ASN A 1 153 ? 3.676 19.636 7.820 1.00 81.12 153 ASN A N 1
ATOM 1229 C CA . ASN A 1 153 ? 4.865 19.426 8.651 1.00 81.12 153 ASN A CA 1
ATOM 1230 C C . ASN A 1 153 ? 5.603 18.112 8.329 1.00 81.12 153 ASN A C 1
ATOM 1232 O O . ASN A 1 153 ? 6.809 18.031 8.566 1.00 81.12 153 ASN A O 1
ATOM 1236 N N . VAL A 1 154 ? 4.908 17.088 7.809 1.00 75.00 154 VAL A N 1
ATOM 1237 C CA . VAL A 1 154 ? 5.534 15.818 7.386 1.00 75.00 154 VAL A CA 1
ATOM 1238 C C . VAL A 1 154 ? 5.989 15.836 5.920 1.00 75.00 154 VAL A C 1
ATOM 1240 O O . VAL A 1 154 ? 6.826 15.017 5.535 1.00 75.00 154 VAL A O 1
ATOM 1243 N N . THR A 1 155 ? 5.484 16.769 5.102 1.00 77.06 155 THR A N 1
ATOM 1244 C CA . THR A 1 155 ? 5.903 16.977 3.706 1.00 77.06 155 THR A CA 1
ATOM 1245 C C . THR A 1 155 ? 6.954 18.082 3.585 1.00 77.06 155 THR A C 1
ATOM 1247 O O . THR A 1 155 ? 6.676 19.273 3.713 1.00 77.06 155 THR A O 1
ATOM 1250 N N . GLN A 1 156 ? 8.191 17.701 3.270 1.00 80.88 156 GLN A N 1
ATOM 1251 C CA . GLN A 1 156 ? 9.271 18.649 2.999 1.00 80.88 156 GLN A CA 1
ATOM 1252 C C . GLN A 1 156 ? 9.470 18.844 1.493 1.00 80.88 156 GLN A C 1
ATOM 1254 O O . GLN A 1 156 ? 9.442 17.885 0.724 1.00 80.88 156 GLN A O 1
ATOM 1259 N N . VAL A 1 157 ? 9.722 20.088 1.079 1.00 81.19 157 VAL A N 1
ATOM 1260 C CA . VAL A 1 157 ? 9.963 20.464 -0.324 1.00 81.19 157 VAL A CA 1
ATOM 1261 C C . VAL A 1 157 ? 11.414 20.902 -0.512 1.00 81.19 157 VAL A C 1
ATOM 1263 O O . VAL A 1 157 ? 11.897 21.769 0.214 1.00 81.19 157 VAL A O 1
ATOM 1266 N N . GLY A 1 158 ? 12.091 20.377 -1.535 1.00 81.81 158 GLY A N 1
ATOM 1267 C CA . GLY A 1 158 ? 13.376 20.901 -2.002 1.00 81.81 158 GLY A CA 1
ATOM 1268 C C . GLY A 1 158 ? 14.564 19.951 -1.885 1.00 81.81 158 GLY A C 1
ATOM 1269 O O . GLY A 1 158 ? 14.616 19.050 -1.050 1.00 81.81 158 GLY A O 1
ATOM 1270 N N . TRP A 1 159 ? 15.570 20.209 -2.724 1.00 80.88 159 TRP A N 1
ATOM 1271 C CA . TRP A 1 159 ? 16.787 19.401 -2.836 1.00 80.88 159 TRP A CA 1
ATOM 1272 C C . TRP A 1 159 ? 17.579 19.274 -1.530 1.00 80.88 159 TRP A C 1
ATOM 1274 O O . TRP A 1 159 ? 18.117 18.207 -1.258 1.00 80.88 159 TRP A O 1
ATOM 1284 N N . ARG A 1 160 ? 17.606 20.309 -0.676 1.00 86.81 160 ARG A N 1
ATOM 1285 C CA . ARG A 1 160 ? 18.254 20.224 0.646 1.00 86.81 160 ARG A CA 1
ATOM 1286 C C . ARG A 1 160 ? 17.609 19.143 1.517 1.00 86.81 160 ARG A C 1
ATOM 1288 O O . ARG A 1 160 ? 18.319 18.319 2.087 1.00 86.81 160 ARG A O 1
ATOM 1295 N N . SER A 1 161 ? 16.279 19.126 1.580 1.00 80.81 161 SER A N 1
ATOM 1296 C CA . SER A 1 161 ? 15.520 18.108 2.309 1.00 80.81 161 SER A CA 1
ATOM 1297 C C . SER A 1 161 ? 15.734 16.722 1.695 1.00 80.81 161 SER A C 1
ATOM 1299 O O . SER A 1 161 ? 16.036 15.786 2.431 1.00 80.81 161 SER A O 1
ATOM 1301 N N . PHE A 1 162 ? 15.704 16.611 0.360 1.00 77.88 162 PHE A N 1
ATOM 1302 C CA . PHE A 1 162 ? 15.974 15.361 -0.366 1.00 77.88 162 PHE A CA 1
ATOM 1303 C C . PHE A 1 162 ? 17.333 14.753 -0.018 1.00 77.88 162 PHE A C 1
ATOM 1305 O O . PHE A 1 162 ? 17.408 13.607 0.419 1.00 77.88 162 PHE A O 1
ATOM 1312 N N . LEU A 1 163 ? 18.399 15.546 -0.144 1.00 81.69 163 LEU A N 1
ATOM 1313 C CA . LEU A 1 163 ? 19.758 15.116 0.171 1.00 81.69 163 LEU A CA 1
ATOM 1314 C C . LEU A 1 163 ? 19.896 14.764 1.657 1.00 81.69 163 LEU A C 1
ATOM 1316 O O . LEU A 1 163 ? 20.499 13.749 1.984 1.00 81.69 163 LEU A O 1
ATOM 1320 N N . SER A 1 164 ? 19.286 15.540 2.562 1.00 82.88 164 SER A N 1
ATOM 1321 C CA . SER A 1 164 ? 19.328 15.243 4.001 1.00 82.88 164 SER A CA 1
ATOM 1322 C C . SER A 1 164 ? 18.624 13.930 4.370 1.00 82.88 164 SER A C 1
ATOM 1324 O O . SER A 1 164 ? 19.122 13.190 5.219 1.00 82.88 164 SER A O 1
ATOM 1326 N N . ALA A 1 165 ? 17.513 13.603 3.700 1.00 75.44 165 ALA A N 1
ATOM 1327 C CA . ALA A 1 165 ? 16.813 12.334 3.866 1.00 75.44 165 ALA A CA 1
ATOM 1328 C C . ALA A 1 165 ? 17.632 11.167 3.295 1.00 75.44 165 ALA A C 1
ATOM 1330 O O . ALA A 1 165 ? 17.820 10.174 3.992 1.00 75.44 165 ALA A O 1
ATOM 1331 N N . GLY A 1 166 ? 18.195 11.317 2.089 1.00 73.31 166 GLY A N 1
ATOM 1332 C CA . GLY A 1 166 ? 19.082 10.318 1.483 1.00 73.31 166 GLY A CA 1
ATOM 1333 C C . GLY A 1 166 ? 20.317 10.023 2.341 1.00 73.31 166 GLY A C 1
ATOM 1334 O O . GLY A 1 166 ? 20.631 8.861 2.577 1.00 73.31 166 GLY A O 1
ATOM 1335 N N . ILE A 1 167 ? 20.961 11.058 2.894 1.00 80.38 167 ILE A N 1
ATOM 1336 C CA . ILE A 1 167 ? 22.069 10.917 3.854 1.00 80.38 167 ILE A CA 1
ATOM 1337 C C . ILE A 1 167 ? 21.594 10.162 5.103 1.00 80.38 167 ILE A C 1
ATOM 1339 O O . ILE A 1 167 ? 22.191 9.151 5.461 1.00 80.38 167 ILE A O 1
ATOM 1343 N N . ARG A 1 168 ? 20.504 10.593 5.756 1.00 76.25 168 ARG A N 1
ATOM 1344 C CA . ARG A 1 168 ? 19.991 9.916 6.964 1.00 76.25 168 ARG A CA 1
ATOM 1345 C C . ARG A 1 168 ? 19.669 8.440 6.710 1.00 76.25 168 ARG A C 1
ATOM 1347 O O . ARG A 1 168 ? 19.902 7.617 7.583 1.00 76.25 168 ARG A O 1
ATOM 1354 N N . GLN A 1 169 ? 19.143 8.120 5.534 1.00 69.81 169 GLN A N 1
ATOM 1355 C CA . GLN A 1 169 ? 18.771 6.765 5.137 1.00 69.81 169 GLN A CA 1
ATOM 1356 C C . GLN A 1 169 ? 19.991 5.891 4.812 1.00 69.81 169 GLN A C 1
ATOM 1358 O O . GLN A 1 169 ? 19.993 4.714 5.147 1.00 69.81 169 GLN A O 1
ATOM 1363 N N . PHE A 1 170 ? 21.043 6.468 4.220 1.00 72.12 170 PHE A N 1
ATOM 1364 C CA . PHE A 1 170 ? 22.304 5.777 3.930 1.00 72.12 170 PHE A CA 1
ATOM 1365 C C . PHE A 1 170 ? 23.115 5.463 5.199 1.00 72.12 170 PHE A C 1
ATOM 1367 O O . PHE A 1 170 ? 23.671 4.377 5.328 1.00 72.12 170 PHE A O 1
ATOM 1374 N N . TRP A 1 171 ? 23.168 6.402 6.150 1.00 75.25 171 TRP A N 1
ATOM 1375 C CA . TRP A 1 171 ? 23.917 6.255 7.409 1.00 75.25 171 TRP A CA 1
ATOM 1376 C C . TRP A 1 171 ? 23.067 5.724 8.579 1.00 75.25 171 TRP A C 1
ATOM 1378 O O . TRP A 1 171 ? 23.573 5.560 9.689 1.00 75.25 171 TRP A O 1
ATOM 1388 N N . GLY A 1 172 ? 21.772 5.485 8.360 1.00 66.56 172 GLY A N 1
ATOM 1389 C CA . GLY A 1 172 ? 20.843 5.000 9.378 1.00 66.56 172 GLY A CA 1
ATOM 1390 C C . GLY A 1 172 ? 21.014 3.502 9.668 1.00 66.56 172 GLY A C 1
ATOM 1391 O O . GLY A 1 172 ? 21.345 2.734 8.759 1.00 66.56 172 GLY A O 1
ATOM 1392 N N . PRO A 1 173 ? 20.768 3.042 10.911 1.00 59.28 173 PRO A N 1
ATOM 1393 C CA . PRO A 1 173 ? 20.882 1.632 11.281 1.00 59.28 173 PRO A CA 1
ATOM 1394 C C . PRO A 1 173 ? 19.770 0.788 10.633 1.00 59.28 173 PRO A C 1
ATOM 1396 O O . PRO A 1 173 ? 18.751 0.487 11.249 1.00 59.28 173 PRO A O 1
ATOM 1399 N N . SER A 1 174 ? 19.989 0.366 9.386 1.00 55.47 174 SER A N 1
ATOM 1400 C CA . SER A 1 174 ? 19.038 -0.422 8.592 1.00 55.47 174 SER A CA 1
ATOM 1401 C C . SER A 1 174 ? 18.918 -1.868 9.100 1.00 55.47 174 SER A C 1
ATOM 1403 O O . SER A 1 174 ? 19.513 -2.794 8.545 1.00 55.47 174 SER A O 1
ATOM 1405 N N . ARG A 1 175 ? 18.120 -2.079 10.154 1.00 68.44 175 ARG A N 1
ATOM 1406 C CA . ARG A 1 175 ? 17.615 -3.403 10.582 1.00 68.44 175 ARG A CA 1
ATOM 1407 C C . ARG A 1 175 ? 16.135 -3.582 10.229 1.00 68.44 175 ARG A C 1
ATOM 1409 O O . ARG A 1 175 ? 15.350 -4.126 11.005 1.00 68.44 175 ARG A O 1
ATOM 1416 N N . SER A 1 176 ? 15.754 -3.124 9.041 1.00 71.06 176 SER A N 1
ATOM 1417 C CA . SER A 1 176 ? 14.486 -3.472 8.403 1.00 71.06 176 SER A CA 1
ATOM 1418 C C . SER A 1 176 ? 14.467 -4.940 7.968 1.00 71.06 176 SER A C 1
ATOM 1420 O O . SER A 1 176 ? 15.432 -5.460 7.401 1.00 71.06 176 SER A O 1
ATOM 1422 N N . VAL A 1 177 ? 13.339 -5.601 8.224 1.00 74.94 177 VAL A N 1
ATOM 1423 C CA . VAL A 1 177 ? 13.017 -6.950 7.757 1.00 74.94 177 VAL A CA 1
ATOM 1424 C C . VAL A 1 177 ? 11.743 -6.867 6.926 1.00 74.94 177 VAL A C 1
ATOM 1426 O O . VAL A 1 177 ? 10.694 -6.460 7.428 1.00 74.94 177 VAL A O 1
ATOM 1429 N N . GLU A 1 178 ? 11.834 -7.281 5.667 1.00 78.50 178 GLU A N 1
ATOM 1430 C CA . GLU A 1 178 ? 10.678 -7.480 4.792 1.00 78.50 178 GLU A CA 1
ATOM 1431 C C . GLU A 1 178 ? 9.755 -8.548 5.367 1.00 78.50 178 GLU A C 1
ATOM 1433 O O . GLU A 1 178 ? 10.221 -9.637 5.706 1.00 78.50 178 GLU A O 1
ATOM 1438 N N . ARG A 1 179 ? 8.454 -8.262 5.473 1.00 78.50 179 ARG A N 1
ATOM 1439 C CA . ARG A 1 179 ? 7.441 -9.222 5.925 1.00 78.50 179 ARG A CA 1
ATOM 1440 C C . ARG A 1 179 ? 6.106 -9.008 5.254 1.00 78.50 179 ARG A C 1
ATOM 1442 O O . ARG A 1 179 ? 5.738 -7.878 4.954 1.00 78.50 179 ARG A O 1
ATOM 1449 N N . THR A 1 180 ? 5.359 -10.097 5.162 1.00 78.19 180 THR A N 1
ATOM 1450 C CA . THR A 1 180 ? 3.938 -10.109 4.844 1.00 78.19 180 THR A CA 1
ATOM 1451 C C . THR A 1 180 ? 3.144 -10.559 6.080 1.00 78.19 180 THR A C 1
ATOM 1453 O O . THR A 1 180 ? 3.644 -11.252 6.961 1.00 78.19 180 THR A O 1
ATOM 1456 N N . LEU A 1 181 ? 1.895 -10.147 6.204 1.00 83.75 181 LEU A N 1
ATOM 1457 C CA . LEU A 1 181 ? 0.972 -10.539 7.263 1.00 83.75 181 LEU A CA 1
ATOM 1458 C C . LEU A 1 181 ? -0.386 -10.775 6.609 1.00 83.75 181 LEU A C 1
ATOM 1460 O O . LEU A 1 181 ? -0.763 -10.021 5.713 1.00 83.75 181 LEU A O 1
ATOM 1464 N N . LEU A 1 182 ? -1.125 -11.777 7.069 1.00 84.25 182 LEU A N 1
ATOM 1465 C CA . LEU A 1 182 ? -2.538 -11.936 6.746 1.00 84.25 182 LEU A CA 1
ATOM 1466 C C . LEU A 1 182 ? -3.366 -11.500 7.955 1.00 84.25 182 LEU A C 1
ATOM 1468 O O . LEU A 1 182 ? -3.181 -12.029 9.053 1.00 84.25 182 LEU A O 1
ATOM 1472 N N . ILE A 1 183 ? -4.298 -10.569 7.743 1.00 87.38 183 ILE A N 1
ATOM 1473 C CA . ILE A 1 183 ? -5.465 -10.410 8.613 1.00 87.38 183 ILE A CA 1
ATOM 1474 C C . ILE A 1 183 ? -6.580 -11.277 8.005 1.00 87.38 183 ILE A C 1
ATOM 1476 O O . ILE A 1 183 ? -7.069 -10.926 6.925 1.00 87.38 183 ILE A O 1
ATOM 1480 N N . PRO A 1 184 ? -6.975 -12.392 8.650 1.00 89.44 184 PRO A N 1
ATOM 1481 C CA . PRO A 1 184 ? -8.002 -13.280 8.115 1.00 89.44 184 PRO A CA 1
ATOM 1482 C C . PRO A 1 184 ? -9.369 -12.593 8.009 1.00 89.44 184 PRO A C 1
ATOM 1484 O O . PRO A 1 184 ? -9.685 -11.688 8.793 1.00 89.44 184 PRO A O 1
ATOM 1487 N N . ASN A 1 185 ? -10.195 -13.042 7.060 1.00 91.38 185 ASN A N 1
ATOM 1488 C CA . ASN A 1 185 ? -11.569 -12.552 6.897 1.00 91.38 185 ASN A CA 1
ATOM 1489 C C . ASN A 1 185 ? -12.390 -12.724 8.187 1.00 91.38 185 ASN A C 1
ATOM 1491 O O . ASN A 1 185 ? -13.155 -11.838 8.549 1.00 91.38 185 ASN A O 1
ATOM 1495 N N . GLU A 1 186 ? -12.181 -13.813 8.924 1.00 92.44 186 GLU A N 1
ATOM 1496 C CA . GLU A 1 186 ? -12.857 -14.140 10.182 1.00 92.44 186 GLU A CA 1
ATOM 1497 C C . GLU A 1 186 ? -12.634 -13.041 11.231 1.00 92.44 186 GLU A C 1
ATOM 1499 O O . GLU A 1 186 ? -13.591 -12.536 11.820 1.00 92.44 186 GLU A O 1
ATOM 1504 N N . LYS A 1 187 ? -11.381 -12.592 11.407 1.00 91.38 187 LYS A N 1
ATOM 1505 C CA . LYS A 1 187 ? -11.038 -11.518 12.355 1.00 91.38 187 LYS A CA 1
ATOM 1506 C C . LYS A 1 187 ? -11.629 -10.172 11.925 1.00 91.38 187 LYS A C 1
ATOM 1508 O O . LYS A 1 187 ? -12.089 -9.410 12.772 1.00 91.38 187 LYS A O 1
ATOM 1513 N N . LEU A 1 188 ? -11.663 -9.883 10.621 1.00 93.69 188 LEU A N 1
ATOM 1514 C CA . LEU A 1 188 ? -12.301 -8.672 10.089 1.00 93.69 188 LEU A CA 1
ATOM 1515 C C . LEU A 1 188 ? -13.826 -8.697 10.260 1.00 93.69 188 LEU A C 1
ATOM 1517 O O . LEU A 1 188 ? -14.404 -7.665 10.595 1.00 93.69 188 LEU A O 1
ATOM 1521 N N . ASN A 1 189 ? -14.463 -9.857 10.086 1.00 95.31 189 ASN A N 1
ATOM 1522 C CA . ASN A 1 189 ? -15.903 -10.037 10.262 1.00 95.31 189 ASN A CA 1
ATOM 1523 C C . ASN A 1 189 ? -16.311 -9.856 11.730 1.00 95.31 189 ASN A C 1
ATOM 1525 O O . ASN A 1 189 ? -17.210 -9.066 12.000 1.00 95.31 189 ASN A O 1
ATOM 1529 N N . ILE A 1 190 ? -15.591 -10.471 12.678 1.00 95.69 190 ILE A N 1
ATOM 1530 C CA . ILE A 1 190 ? -15.815 -10.273 14.123 1.00 95.69 190 ILE A CA 1
ATOM 1531 C C . ILE A 1 190 ? -15.719 -8.783 14.487 1.00 95.69 190 ILE A C 1
ATOM 1533 O O . ILE A 1 190 ? -16.604 -8.239 15.145 1.00 95.69 190 ILE A O 1
ATOM 1537 N N . LEU A 1 191 ? -14.679 -8.085 14.016 1.00 96.38 191 LEU A N 1
ATOM 1538 C CA . LEU A 1 191 ? -14.529 -6.645 14.250 1.00 96.38 191 LEU A CA 1
ATOM 1539 C C . LEU A 1 191 ? -15.671 -5.824 13.623 1.00 96.38 191 LEU A C 1
ATOM 1541 O O . LEU A 1 191 ? -16.138 -4.861 14.228 1.00 96.38 191 LEU A O 1
ATOM 1545 N N . GLN A 1 192 ? -16.139 -6.202 12.430 1.00 97.44 192 GLN A N 1
ATOM 1546 C CA . GLN A 1 192 ? -17.244 -5.535 11.741 1.00 97.44 192 GLN A CA 1
ATOM 1547 C C . GLN A 1 192 ? -18.587 -5.748 12.463 1.00 97.44 192 GLN A C 1
ATOM 1549 O O . GLN A 1 192 ? -19.365 -4.800 12.572 1.00 97.44 192 GLN A O 1
ATOM 1554 N N . GLU A 1 193 ? -18.846 -6.946 12.992 1.00 97.56 193 GLU A N 1
ATOM 1555 C CA . GLU A 1 193 ? -20.018 -7.250 13.823 1.00 97.56 193 GLU A CA 1
ATOM 1556 C C . GLU A 1 193 ? -20.022 -6.445 15.126 1.00 97.56 193 GLU A C 1
ATOM 1558 O O . GLU A 1 193 ? -21.049 -5.878 15.496 1.00 97.56 193 GLU A O 1
ATOM 1563 N N . GLU A 1 194 ? -18.880 -6.346 15.808 1.00 97.19 194 GLU A N 1
ATOM 1564 C CA . GLU A 1 194 ? -18.749 -5.540 17.027 1.00 97.19 194 GLU A CA 1
ATOM 1565 C C . GLU A 1 194 ? -18.916 -4.036 16.744 1.00 97.19 194 GLU A C 1
ATOM 1567 O O . GLU A 1 194 ? -19.560 -3.331 17.522 1.00 97.19 194 GLU A O 1
ATOM 1572 N N . CYS A 1 195 ? -18.460 -3.536 15.587 1.00 96.62 195 CYS A N 1
ATOM 1573 C CA . CYS A 1 195 ? -18.801 -2.184 15.131 1.00 96.62 195 CYS A CA 1
ATOM 1574 C C . CYS A 1 195 ? -20.310 -1.992 14.919 1.00 96.62 195 CYS A C 1
ATOM 1576 O O . CYS A 1 195 ? -20.847 -0.965 15.330 1.00 96.62 195 CYS A O 1
ATOM 1578 N N . ILE A 1 196 ? -21.000 -2.967 14.314 1.00 97.06 196 ILE A N 1
ATOM 1579 C CA . ILE A 1 196 ? -22.456 -2.915 14.101 1.00 97.06 196 ILE A CA 1
ATOM 1580 C C . ILE A 1 196 ? -23.196 -2.903 15.447 1.00 97.06 196 ILE A C 1
ATOM 1582 O O . ILE A 1 196 ? -24.052 -2.045 15.654 1.00 97.06 196 ILE A O 1
ATOM 1586 N N . LYS A 1 197 ? -22.823 -3.783 16.388 1.00 97.06 197 LYS A N 1
ATOM 1587 C CA . LYS A 1 197 ? -23.374 -3.823 17.759 1.00 97.06 197 LYS A CA 1
ATOM 1588 C C . LYS A 1 197 ? -23.166 -2.501 18.506 1.00 97.06 197 LYS A C 1
ATOM 1590 O O . LYS A 1 197 ? -24.054 -2.064 19.231 1.00 97.06 197 LYS A O 1
ATOM 1595 N N . ALA A 1 198 ? -22.023 -1.846 18.301 1.00 95.38 198 ALA A N 1
ATOM 1596 C CA . ALA A 1 198 ? -21.700 -0.545 18.889 1.00 95.38 198 ALA A CA 1
ATOM 1597 C C . ALA A 1 198 ? -22.323 0.665 18.154 1.00 95.38 198 ALA A C 1
ATOM 1599 O O . ALA A 1 198 ? -22.113 1.799 18.582 1.00 95.38 198 ALA A O 1
ATOM 1600 N N . GLY A 1 199 ? -23.048 0.465 17.044 1.00 96.50 199 GLY A N 1
ATOM 1601 C CA . GLY A 1 199 ? -23.610 1.554 16.232 1.00 96.50 199 GLY A CA 1
ATOM 1602 C C . GLY A 1 199 ? -22.567 2.385 15.464 1.00 96.50 199 GLY A C 1
ATOM 1603 O O . GLY A 1 199 ? -22.846 3.511 15.059 1.00 96.50 199 GLY A O 1
ATOM 1604 N N . VAL A 1 200 ? -21.357 1.855 15.264 1.00 96.62 200 VAL A N 1
ATOM 1605 C CA . VAL A 1 200 ? -20.205 2.562 14.685 1.00 96.62 200 VAL A CA 1
ATOM 1606 C C . VAL A 1 200 ? -20.093 2.301 13.177 1.00 96.62 200 VAL A C 1
ATOM 1608 O O . VAL A 1 200 ? -19.859 1.172 12.744 1.00 96.62 200 VAL A O 1
ATOM 1611 N N . LYS A 1 201 ? -20.181 3.357 12.352 1.00 96.31 201 LYS A N 1
ATOM 1612 C CA . LYS A 1 201 ? -20.038 3.263 10.884 1.00 96.31 201 LYS A CA 1
ATOM 1613 C C . LYS A 1 201 ? -18.573 3.394 10.435 1.00 96.31 201 LYS A C 1
ATOM 1615 O O . LYS A 1 201 ? -18.103 4.482 10.108 1.00 96.31 201 LYS A O 1
ATOM 1620 N N . VAL A 1 202 ? -17.877 2.262 10.343 1.00 96.44 202 VAL A N 1
ATOM 1621 C CA . VAL A 1 202 ? -16.528 2.130 9.749 1.00 96.44 202 VAL A CA 1
ATOM 1622 C C . VAL A 1 202 ? -16.519 1.108 8.609 1.00 96.44 202 VAL A C 1
ATOM 1624 O O . VAL A 1 202 ? -17.428 0.283 8.502 1.00 96.44 202 VAL A O 1
ATOM 1627 N N . THR A 1 203 ? -15.501 1.155 7.747 1.00 96.00 203 THR A N 1
ATOM 1628 C CA . THR A 1 203 ? -15.275 0.143 6.702 1.00 96.00 203 THR A CA 1
ATOM 1629 C C . THR A 1 203 ? -14.177 -0.844 7.093 1.00 96.00 203 THR A C 1
ATOM 1631 O O . THR A 1 203 ? -13.311 -0.553 7.919 1.00 96.00 203 THR A O 1
ATOM 1634 N N . THR A 1 204 ? -14.123 -1.980 6.395 1.00 95.25 204 THR A N 1
ATOM 1635 C CA . THR A 1 204 ? -13.041 -2.973 6.503 1.00 95.25 204 THR A CA 1
ATOM 1636 C C . THR A 1 204 ? -11.642 -2.364 6.325 1.00 95.25 204 THR A C 1
ATOM 1638 O O . THR A 1 204 ? -10.684 -2.830 6.937 1.00 95.25 204 THR A O 1
ATOM 1641 N N . GLN A 1 205 ? -11.506 -1.298 5.524 1.00 95.25 205 GLN A N 1
ATOM 1642 C CA . GLN A 1 205 ? -10.232 -0.594 5.353 1.00 95.25 205 GLN A CA 1
ATOM 1643 C C . GLN A 1 205 ? -9.837 0.189 6.618 1.00 95.25 205 GLN A C 1
ATOM 1645 O O . GLN A 1 205 ? -8.655 0.229 6.952 1.00 95.25 205 GLN A O 1
ATOM 1650 N N . ASP A 1 206 ? -10.793 0.769 7.351 1.00 96.88 206 ASP A N 1
ATOM 1651 C CA . ASP A 1 206 ? -10.505 1.436 8.629 1.00 96.88 206 ASP A CA 1
ATOM 1652 C C . ASP A 1 206 ? -10.095 0.417 9.693 1.00 96.88 206 ASP A C 1
ATOM 1654 O O . ASP A 1 206 ? -9.114 0.640 10.395 1.00 96.88 206 ASP A O 1
ATOM 1658 N N . LEU A 1 207 ? -10.801 -0.719 9.767 1.00 96.94 207 LEU A N 1
ATOM 1659 C CA . LEU A 1 207 ? -10.487 -1.828 10.676 1.00 96.94 207 LEU A CA 1
ATOM 1660 C C . LEU A 1 207 ? -9.079 -2.385 10.417 1.00 96.94 207 LEU A C 1
ATOM 1662 O O . LEU A 1 207 ? -8.274 -2.496 11.338 1.00 96.94 207 LEU A O 1
ATOM 1666 N N . MET A 1 208 ? -8.739 -2.641 9.151 1.00 95.69 208 MET A N 1
ATOM 1667 C CA . MET A 1 208 ? -7.389 -3.026 8.731 1.00 95.69 208 MET A CA 1
ATOM 1668 C C . MET A 1 208 ? -6.343 -1.981 9.152 1.00 95.69 208 MET A C 1
ATOM 1670 O O . MET A 1 208 ? -5.335 -2.334 9.766 1.00 95.69 208 MET A O 1
ATOM 1674 N N . MET A 1 209 ? -6.563 -0.693 8.850 1.00 95.62 209 MET A N 1
ATOM 1675 C CA . MET A 1 209 ? -5.630 0.370 9.246 1.00 95.62 209 MET A CA 1
ATOM 1676 C C . MET A 1 209 ? -5.512 0.493 10.773 1.00 95.62 209 MET A C 1
ATOM 1678 O O . MET A 1 209 ? -4.416 0.747 11.265 1.00 95.62 209 MET A O 1
ATOM 1682 N N . ALA A 1 210 ? -6.589 0.258 11.526 1.00 94.88 210 ALA A N 1
ATOM 1683 C CA . ALA A 1 210 ? -6.598 0.264 12.985 1.00 94.88 210 ALA A CA 1
ATOM 1684 C C . ALA A 1 210 ? -5.775 -0.886 13.584 1.00 94.88 210 ALA A C 1
ATOM 1686 O O . ALA A 1 210 ? -4.980 -0.646 14.493 1.00 94.88 210 ALA A O 1
ATOM 1687 N N . CYS A 1 211 ? -5.886 -2.105 13.042 1.00 92.38 211 CYS A N 1
ATOM 1688 C CA . CYS A 1 211 ? -5.026 -3.228 13.428 1.00 92.38 211 CYS A CA 1
ATOM 1689 C C . CYS A 1 211 ? -3.541 -2.906 13.194 1.00 92.38 211 CYS A C 1
ATOM 1691 O O . CYS A 1 211 ? -2.712 -3.139 14.076 1.00 92.38 211 CYS A O 1
ATOM 1693 N N . ILE A 1 212 ? -3.202 -2.314 12.041 1.00 91.44 212 ILE A N 1
ATOM 1694 C CA . ILE A 1 212 ? -1.824 -1.895 11.743 1.00 91.44 212 ILE A CA 1
ATOM 1695 C C . ILE A 1 212 ? -1.374 -0.793 12.717 1.00 91.44 212 ILE A C 1
ATOM 1697 O O . ILE A 1 212 ? -0.322 -0.934 13.333 1.00 91.44 212 ILE A O 1
ATOM 1701 N N . TYR A 1 213 ? -2.176 0.257 12.932 1.00 90.62 213 TYR A N 1
ATOM 1702 C CA . TYR A 1 213 ? -1.886 1.348 13.877 1.00 90.62 213 TYR A CA 1
ATOM 1703 C C . TYR A 1 213 ? -1.587 0.806 15.286 1.00 90.62 213 TYR A C 1
ATOM 1705 O O . TYR A 1 213 ? -0.598 1.183 15.928 1.00 90.62 213 TYR A O 1
ATOM 1713 N N . GLN A 1 214 ? -2.438 -0.096 15.784 1.00 88.69 214 GLN A N 1
ATOM 1714 C CA . GLN A 1 214 ? -2.308 -0.691 17.114 1.00 88.69 214 GLN A CA 1
ATOM 1715 C C . GLN A 1 214 ? -1.052 -1.567 17.235 1.00 88.69 214 GLN A C 1
ATOM 1717 O O . GLN A 1 214 ? -0.437 -1.619 18.303 1.00 88.69 214 GLN A O 1
ATOM 1722 N N . ALA A 1 215 ? -0.656 -2.244 16.152 1.00 84.19 215 ALA A N 1
ATOM 1723 C CA . ALA A 1 215 ? 0.584 -3.008 16.089 1.00 84.19 215 ALA A CA 1
ATOM 1724 C C . ALA A 1 215 ? 1.815 -2.085 16.063 1.00 84.19 215 ALA A C 1
ATOM 1726 O O . ALA A 1 215 ? 2.734 -2.286 16.856 1.00 84.19 215 ALA A O 1
ATOM 1727 N N . SER A 1 216 ? 1.806 -1.042 15.226 1.00 81.25 216 SER A N 1
ATOM 1728 C CA . SER A 1 216 ? 2.875 -0.036 15.125 1.00 81.25 216 SER A CA 1
ATOM 1729 C C . SER A 1 216 ? 3.150 0.669 16.452 1.00 81.25 216 SER A C 1
ATOM 1731 O O . SER A 1 216 ? 4.301 0.839 16.840 1.00 81.25 216 SER A O 1
ATOM 1733 N N . THR A 1 217 ? 2.106 1.018 17.204 1.00 78.94 217 THR A N 1
ATOM 1734 C CA . THR A 1 217 ? 2.245 1.722 18.494 1.00 78.94 217 THR A CA 1
ATOM 1735 C C . THR A 1 217 ? 2.494 0.808 19.701 1.00 78.94 217 THR A C 1
ATOM 1737 O O . THR A 1 217 ? 2.697 1.294 20.815 1.00 78.94 217 THR A O 1
ATOM 1740 N N . ALA A 1 218 ? 2.538 -0.516 19.515 1.00 70.81 218 ALA A N 1
ATOM 1741 C CA . ALA A 1 218 ? 2.754 -1.468 20.606 1.00 70.81 218 ALA A CA 1
ATOM 1742 C C . ALA A 1 218 ? 4.189 -1.467 21.172 1.00 70.81 218 ALA A C 1
ATOM 1744 O O . ALA A 1 218 ? 4.390 -1.896 22.313 1.00 70.81 218 ALA A O 1
ATOM 1745 N N . GLY A 1 219 ? 5.181 -1.037 20.383 1.00 65.56 219 GLY A N 1
ATOM 1746 C CA . GLY A 1 219 ? 6.598 -1.260 20.682 1.00 65.56 219 GLY A CA 1
ATOM 1747 C C . GLY A 1 219 ? 7.231 -0.337 21.731 1.00 65.56 219 GLY A C 1
ATOM 1748 O O . GLY A 1 219 ? 6.815 0.817 21.855 1.00 65.56 219 GLY A O 1
ATOM 1749 N N . PRO A 1 220 ? 8.261 -0.807 22.472 1.00 58.16 220 PRO A N 1
ATOM 1750 C CA . PRO A 1 220 ? 9.003 0.012 23.435 1.00 58.16 220 PRO A CA 1
ATOM 1751 C C . PRO A 1 220 ? 9.619 1.249 22.780 1.00 58.16 220 PRO A C 1
ATOM 1753 O O . PRO A 1 220 ? 9.482 2.352 23.303 1.00 58.16 220 PRO A O 1
ATOM 1756 N N . SER A 1 221 ? 10.200 1.057 21.597 1.00 58.38 221 SER A N 1
ATOM 1757 C CA . SER A 1 221 ? 10.793 2.074 20.732 1.00 58.38 221 SER A CA 1
ATOM 1758 C C . SER A 1 221 ? 9.767 3.177 20.419 1.00 58.38 221 SER A C 1
ATOM 1760 O O . SER A 1 221 ? 9.990 4.335 20.763 1.00 58.38 221 SER A O 1
ATOM 1762 N N . CYS A 1 222 ? 8.567 2.833 19.931 1.00 56.72 222 CYS A N 1
ATOM 1763 C CA . CYS A 1 222 ? 7.473 3.804 19.736 1.00 56.72 222 CYS A CA 1
ATOM 1764 C C . CYS A 1 222 ? 6.995 4.493 21.033 1.00 56.72 222 CYS A C 1
ATOM 1766 O O . CYS A 1 222 ? 6.596 5.656 20.990 1.00 56.72 222 CYS A O 1
ATOM 1768 N N . LYS A 1 223 ? 7.039 3.825 22.194 1.00 58.56 223 LYS A N 1
ATOM 1769 C CA . LYS A 1 223 ? 6.662 4.432 23.488 1.00 58.56 223 LYS A CA 1
ATOM 1770 C C . LYS A 1 223 ? 7.704 5.416 24.025 1.00 58.56 223 LYS A C 1
ATOM 1772 O O . LYS A 1 223 ? 7.326 6.378 24.689 1.00 58.56 223 LYS A O 1
ATOM 1777 N N . GLN A 1 224 ? 8.987 5.185 23.753 1.00 56.50 224 GLN A N 1
ATOM 1778 C CA . GLN A 1 224 ? 10.066 6.128 24.061 1.00 56.50 224 GLN A CA 1
ATOM 1779 C C . GLN A 1 224 ? 10.007 7.322 23.103 1.00 56.50 224 GLN A C 1
ATOM 1781 O O . GLN A 1 224 ? 9.888 8.461 23.554 1.00 56.50 224 GLN A O 1
ATOM 1786 N N . LEU A 1 225 ? 9.918 7.048 21.796 1.00 54.75 225 LEU A N 1
ATOM 1787 C CA . LEU A 1 225 ? 9.715 8.059 20.757 1.00 54.75 225 LEU A CA 1
ATOM 1788 C C . LEU A 1 225 ? 8.473 8.916 21.026 1.00 54.75 225 LEU A C 1
ATOM 1790 O O . LEU A 1 225 ? 8.527 10.113 20.806 1.00 54.75 225 LEU A O 1
ATOM 1794 N N . GLY A 1 226 ? 7.387 8.369 21.580 1.00 55.88 226 GLY A N 1
ATOM 1795 C CA . GLY A 1 226 ? 6.190 9.140 21.948 1.00 55.88 226 GLY A CA 1
ATOM 1796 C C . GLY A 1 226 ? 6.415 10.289 22.948 1.00 55.88 226 GLY A C 1
ATOM 1797 O O . GLY A 1 226 ? 5.563 11.171 23.038 1.00 55.88 226 GLY A O 1
ATOM 1798 N N . LYS A 1 227 ? 7.538 10.310 23.682 1.00 58.75 227 LYS A N 1
ATOM 1799 C CA . LYS A 1 227 ? 7.942 11.440 24.543 1.00 58.75 227 LYS A CA 1
ATOM 1800 C C . LYS A 1 227 ? 8.820 12.465 23.817 1.00 58.75 227 LYS A C 1
ATOM 1802 O O . LYS A 1 227 ? 8.797 13.638 24.173 1.00 58.75 227 LYS A O 1
ATOM 1807 N N . GLU A 1 228 ? 9.571 12.028 22.811 1.00 57.81 228 GLU A N 1
ATOM 1808 C CA . GLU A 1 228 ? 10.550 12.830 22.061 1.00 57.81 228 GLU A CA 1
ATOM 1809 C C . GLU A 1 228 ? 10.017 13.309 20.700 1.00 57.81 228 GLU A C 1
ATOM 1811 O O . GLU A 1 228 ? 10.587 14.197 20.076 1.00 57.81 228 GLU A O 1
ATOM 1816 N N . SER A 1 229 ? 8.902 12.756 20.222 1.00 56.34 229 SER A N 1
ATOM 1817 C CA . SER A 1 229 ? 8.433 12.898 18.840 1.00 56.34 229 SER A CA 1
ATOM 1818 C C . SER A 1 229 ? 7.896 14.280 18.478 1.00 56.34 229 SER A C 1
ATOM 1820 O O . SER A 1 229 ? 7.430 14.447 17.358 1.00 56.34 229 SER A O 1
ATOM 1822 N N . HIS A 1 230 ? 7.924 15.272 19.375 1.00 61.34 230 HIS A N 1
ATOM 1823 C CA . HIS A 1 230 ? 7.505 16.662 19.120 1.00 61.34 230 HIS A CA 1
ATOM 1824 C C . HIS A 1 230 ? 6.139 16.820 18.401 1.00 61.34 230 HIS A C 1
ATOM 1826 O O . HIS A 1 230 ? 5.902 17.805 17.703 1.00 61.34 230 HIS A O 1
ATOM 1832 N N . GLY A 1 231 ? 5.221 15.858 18.568 1.00 66.50 231 GLY A N 1
ATOM 1833 C CA . GLY A 1 231 ? 3.904 15.846 17.916 1.00 66.50 231 GLY A CA 1
ATOM 1834 C C . GLY A 1 231 ? 3.836 15.170 16.537 1.00 66.50 231 GLY A C 1
ATOM 1835 O O . GLY A 1 231 ? 2.777 15.210 15.912 1.00 66.50 231 GLY A O 1
ATOM 1836 N N . PHE A 1 232 ? 4.909 14.528 16.062 1.00 69.81 232 PHE A N 1
ATOM 1837 C CA . PHE A 1 232 ? 4.869 13.677 14.868 1.00 69.81 232 PHE A CA 1
ATOM 1838 C C . PHE A 1 232 ? 4.077 12.382 15.147 1.00 69.81 232 PHE A C 1
ATOM 1840 O O . PHE A 1 232 ? 4.325 11.718 16.159 1.00 69.81 232 PHE A O 1
ATOM 1847 N N . PRO A 1 233 ? 3.119 12.005 14.280 1.00 79.00 233 PRO A N 1
ATOM 1848 C CA . PRO A 1 233 ? 2.285 10.833 14.498 1.00 79.00 233 PRO A CA 1
ATOM 1849 C C . PRO A 1 233 ? 3.012 9.538 14.108 1.00 79.00 233 PRO A C 1
ATOM 1851 O O . PRO A 1 233 ? 3.689 9.513 13.083 1.00 79.00 233 PRO A O 1
ATOM 1854 N N . PRO A 1 234 ? 2.828 8.433 14.853 1.00 81.44 234 PRO A N 1
ATOM 1855 C CA . PRO A 1 234 ? 3.508 7.159 14.588 1.0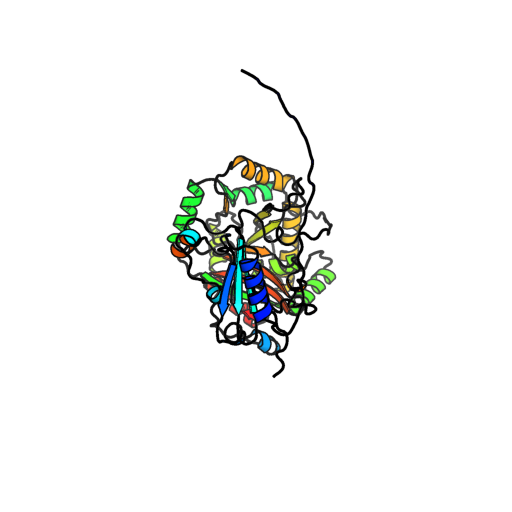0 81.44 234 PRO A CA 1
ATOM 1856 C C . PRO A 1 234 ? 2.956 6.410 13.362 1.00 81.44 234 PRO A C 1
ATOM 1858 O O . PRO A 1 234 ? 3.524 5.402 12.939 1.00 81.44 234 PRO A O 1
ATOM 1861 N N . PHE A 1 235 ? 1.834 6.872 12.806 1.00 89.38 235 PHE A N 1
ATOM 1862 C CA . PHE A 1 235 ? 1.107 6.214 11.730 1.00 89.38 235 PHE A CA 1
ATOM 1863 C C . PHE A 1 235 ? 0.572 7.233 10.719 1.00 89.38 235 PHE A C 1
ATOM 1865 O O . PHE A 1 235 ? 0.033 8.281 11.083 1.00 89.38 235 PHE A O 1
ATOM 1872 N N . SER A 1 236 ? 0.680 6.876 9.446 1.00 92.06 236 SER A N 1
ATOM 1873 C CA . SER A 1 236 ? 0.238 7.657 8.297 1.00 92.06 236 SER A CA 1
ATOM 1874 C C . SER A 1 236 ? -0.279 6.722 7.204 1.00 92.06 236 SER A C 1
ATOM 1876 O O . SER A 1 236 ? 0.148 5.573 7.109 1.00 92.06 236 SER A O 1
ATOM 1878 N N . PHE A 1 237 ? -1.143 7.206 6.316 1.00 93.75 237 PHE A N 1
ATOM 1879 C CA . PHE A 1 237 ? -1.593 6.436 5.154 1.00 93.75 237 PHE A CA 1
ATOM 1880 C C . PHE A 1 237 ? -1.630 7.267 3.869 1.00 93.75 237 PHE A C 1
ATOM 1882 O O . PHE A 1 237 ? -1.784 8.485 3.890 1.00 93.75 237 PHE A O 1
ATOM 1889 N N . VAL A 1 238 ? -1.484 6.594 2.732 1.00 90.75 238 VAL A N 1
ATOM 1890 C CA . VAL A 1 238 ? -1.644 7.168 1.395 1.00 90.75 238 VAL A CA 1
ATOM 1891 C C . VAL A 1 238 ? -3.132 7.211 1.063 1.00 90.75 238 VAL A C 1
ATOM 1893 O O . VAL A 1 238 ? -3.827 6.198 1.152 1.00 90.75 238 VAL A O 1
ATOM 1896 N N . MET A 1 239 ? -3.626 8.380 0.661 1.00 91.12 239 MET A N 1
ATOM 1897 C CA . MET A 1 239 ? -5.019 8.585 0.277 1.00 91.12 239 MET A CA 1
ATOM 1898 C C . MET A 1 239 ? -5.097 9.185 -1.122 1.00 91.12 239 MET A C 1
ATOM 1900 O O . MET A 1 239 ? -4.557 10.264 -1.357 1.00 91.12 239 MET A O 1
ATOM 1904 N N . THR A 1 240 ? -5.829 8.533 -2.029 1.00 87.12 240 THR A N 1
ATOM 1905 C CA . THR A 1 240 ? -6.163 9.152 -3.317 1.00 87.12 240 THR A CA 1
ATOM 1906 C C . THR A 1 240 ? -7.080 10.364 -3.117 1.00 87.12 240 THR A C 1
ATOM 1908 O O . THR A 1 240 ? -8.061 10.311 -2.369 1.00 87.12 240 THR A O 1
ATOM 1911 N N . ILE A 1 241 ? -6.747 11.449 -3.808 1.00 86.25 241 ILE A N 1
ATOM 1912 C CA . ILE A 1 241 ? -7.513 12.691 -3.933 1.00 86.25 241 ILE A CA 1
ATOM 1913 C C . ILE A 1 241 ? -8.080 12.863 -5.350 1.00 86.25 241 ILE A C 1
ATOM 1915 O O . ILE A 1 241 ? -8.515 13.954 -5.710 1.00 86.25 241 ILE A O 1
ATOM 1919 N N . ARG A 1 242 ? -8.105 11.794 -6.168 1.00 81.12 242 ARG A N 1
ATOM 1920 C CA . ARG A 1 242 ? -8.597 11.833 -7.561 1.00 81.12 242 ARG A CA 1
ATOM 1921 C C . ARG A 1 242 ? -10.010 12.411 -7.686 1.00 81.12 242 ARG A C 1
ATOM 1923 O O . ARG A 1 242 ? -10.310 13.060 -8.672 1.00 81.12 242 ARG A O 1
ATOM 1930 N N . ARG A 1 243 ? -10.870 12.205 -6.680 1.00 81.56 243 ARG A N 1
ATOM 1931 C CA . ARG A 1 243 ? -12.256 12.718 -6.656 1.00 81.56 243 ARG A CA 1
ATOM 1932 C C . ARG A 1 243 ? -12.365 14.181 -6.204 1.00 81.56 243 ARG A C 1
ATOM 1934 O O . ARG A 1 243 ? -13.463 14.726 -6.204 1.00 81.56 243 ARG A O 1
ATOM 1941 N N . GLN A 1 244 ? -11.265 14.775 -5.744 1.00 80.06 244 GLN A N 1
ATOM 1942 C CA . GLN A 1 244 ? -11.186 16.124 -5.183 1.00 80.06 244 GLN A CA 1
ATOM 1943 C C . GLN A 1 244 ? -10.409 17.088 -6.088 1.00 80.06 244 GLN A C 1
ATOM 1945 O O . GLN A 1 244 ? -10.546 18.299 -5.935 1.00 80.06 244 GLN A O 1
ATOM 1950 N N . ILE A 1 245 ? -9.619 16.571 -7.033 1.00 74.94 245 ILE A N 1
ATOM 1951 C CA . ILE A 1 245 ? -9.019 17.366 -8.106 1.00 74.94 245 ILE A CA 1
ATOM 1952 C C . ILE A 1 245 ? -9.943 17.387 -9.328 1.00 74.94 245 ILE A C 1
ATOM 1954 O O . ILE A 1 245 ? -10.546 16.377 -9.679 1.00 74.94 245 ILE A O 1
ATOM 1958 N N . ALA A 1 246 ? -10.052 18.541 -9.983 1.00 61.28 246 ALA A N 1
ATOM 1959 C CA . ALA A 1 246 ? -10.733 18.648 -11.267 1.00 61.28 246 ALA A CA 1
ATOM 1960 C C . ALA A 1 246 ? -9.760 18.246 -12.385 1.00 61.28 246 ALA A C 1
ATOM 1962 O O . ALA A 1 246 ? -8.758 18.929 -12.599 1.00 61.28 246 ALA A O 1
ATOM 1963 N N . GLY A 1 247 ? -10.048 17.143 -13.079 1.00 59.09 247 GLY A N 1
ATOM 1964 C CA . GLY A 1 247 ? -9.278 16.692 -14.237 1.00 59.09 247 GLY A CA 1
ATOM 1965 C C . GLY A 1 247 ? -9.401 15.191 -14.480 1.00 59.09 247 GLY A C 1
ATOM 1966 O O . GLY A 1 247 ? -8.794 14.398 -13.760 1.00 59.09 247 GLY A O 1
ATOM 1967 N N . ASP A 1 248 ? -10.112 14.812 -15.544 1.00 52.66 248 ASP A N 1
ATOM 1968 C CA . ASP A 1 248 ? -10.209 13.433 -16.045 1.00 52.66 248 ASP A CA 1
ATOM 1969 C C . ASP A 1 248 ? -8.945 13.024 -16.823 1.00 52.66 248 ASP A C 1
ATOM 1971 O O . ASP A 1 248 ? -8.987 12.563 -17.959 1.00 52.66 248 ASP A O 1
ATOM 1975 N N . SER A 1 249 ? -7.785 13.214 -16.196 1.00 53.69 249 SER A N 1
ATOM 1976 C CA . SER A 1 249 ? -6.524 12.659 -16.675 1.00 53.69 249 SER A CA 1
ATOM 1977 C C . SER A 1 249 ? -6.430 11.188 -16.273 1.00 53.69 249 SER A C 1
ATOM 1979 O O . SER A 1 249 ? -6.646 10.816 -15.113 1.00 53.69 249 SER A O 1
ATOM 1981 N N . GLU A 1 250 ? -6.103 10.346 -17.247 1.00 53.12 250 GLU A N 1
ATOM 1982 C CA . GLU A 1 250 ? -5.906 8.908 -17.065 1.00 53.12 250 GLU A CA 1
ATOM 1983 C C . GLU A 1 250 ? -4.580 8.591 -16.353 1.00 53.12 250 GLU A C 1
ATOM 1985 O O . GLU A 1 250 ? -4.505 7.635 -15.581 1.00 53.12 250 GLU A O 1
ATOM 1990 N N . LEU A 1 251 ? -3.562 9.439 -16.546 1.00 50.19 251 LEU A N 1
ATOM 1991 C CA . LEU A 1 251 ? -2.196 9.260 -16.049 1.00 50.19 251 LEU A CA 1
ATOM 1992 C C . LEU A 1 251 ? -1.773 10.421 -15.150 1.00 50.19 251 LEU A C 1
ATOM 1994 O O . LEU A 1 251 ? -1.022 11.314 -15.547 1.00 50.19 251 LEU A O 1
ATOM 1998 N N . HIS A 1 252 ? -2.249 10.396 -13.910 1.00 66.62 252 HIS A N 1
ATOM 1999 C CA . HIS A 1 252 ? -1.738 11.232 -12.829 1.00 66.62 252 HIS A CA 1
ATOM 2000 C C . HIS A 1 252 ? -1.482 10.387 -11.582 1.00 66.62 252 HIS A C 1
ATOM 2002 O O . HIS A 1 252 ? -1.962 9.262 -11.453 1.00 66.62 252 HIS A O 1
ATOM 2008 N N . ASN A 1 253 ? -0.767 10.975 -10.623 1.00 71.50 253 ASN A N 1
ATOM 2009 C CA . ASN A 1 253 ? -0.515 10.387 -9.314 1.00 71.50 253 ASN A CA 1
ATOM 2010 C C . ASN A 1 253 ? -1.245 11.178 -8.199 1.00 71.50 253 ASN A C 1
ATOM 2012 O O . ASN A 1 253 ? -0.602 11.871 -7.404 1.00 71.50 253 ASN A O 1
ATOM 2016 N N . PRO A 1 254 ? -2.595 11.187 -8.176 1.00 80.88 254 PRO A N 1
ATOM 2017 C CA . PRO A 1 254 ? -3.384 12.070 -7.327 1.00 80.88 254 PRO A CA 1
ATOM 2018 C C . PRO A 1 254 ? -3.530 11.496 -5.916 1.00 80.88 254 PRO A C 1
ATOM 2020 O O . PRO A 1 254 ? -4.623 11.097 -5.516 1.00 80.88 254 PRO A O 1
ATOM 2023 N N . PHE A 1 255 ? -2.453 11.477 -5.135 1.00 85.69 255 PHE A N 1
ATOM 2024 C CA . PHE A 1 255 ? -2.503 11.135 -3.714 1.00 85.69 255 PHE A CA 1
ATOM 2025 C C . PHE A 1 255 ? -1.971 12.255 -2.825 1.00 85.69 255 PHE A C 1
ATOM 2027 O O . PHE A 1 255 ? -1.145 13.077 -3.219 1.00 85.69 255 PHE A O 1
ATOM 2034 N N . VAL A 1 256 ? -2.418 12.227 -1.575 1.00 87.88 256 VAL A N 1
ATOM 2035 C CA . VAL A 1 256 ? -1.755 12.894 -0.455 1.00 87.88 256 VAL A CA 1
ATOM 2036 C C . VAL A 1 256 ? -1.415 11.859 0.600 1.00 87.88 256 VAL A C 1
ATOM 2038 O O . VAL A 1 256 ? -1.974 10.758 0.627 1.00 87.88 256 VAL A O 1
ATOM 2041 N N . VAL A 1 257 ? -0.503 12.221 1.492 1.00 88.38 257 VAL A N 1
ATOM 2042 C CA . VAL A 1 257 ? -0.170 11.389 2.641 1.00 88.38 257 VAL A CA 1
ATOM 2043 C C . VAL A 1 257 ? -0.809 11.989 3.879 1.00 88.38 257 VAL A C 1
ATOM 2045 O O . VAL A 1 257 ? -0.578 13.143 4.232 1.00 88.38 257 VAL A O 1
ATOM 2048 N N . VAL A 1 258 ? -1.666 11.198 4.511 1.00 92.50 258 VAL A N 1
ATOM 2049 C CA . VAL A 1 258 ? -2.471 11.586 5.659 1.00 92.50 258 VAL A CA 1
ATOM 2050 C C . VAL A 1 258 ? -1.786 11.080 6.915 1.00 92.50 258 VAL A C 1
ATOM 2052 O O . VAL A 1 258 ? -1.796 9.888 7.211 1.00 92.50 258 VAL A O 1
ATOM 2055 N N . ALA A 1 259 ? -1.182 12.007 7.647 1.00 91.44 259 ALA A N 1
ATOM 2056 C CA . ALA A 1 259 ? -0.596 11.756 8.951 1.00 91.44 259 ALA A CA 1
ATOM 2057 C C . ALA A 1 259 ? -1.716 11.674 10.005 1.00 91.44 259 ALA A C 1
ATOM 2059 O O . ALA A 1 259 ? -2.518 12.604 10.105 1.00 91.44 259 ALA A O 1
ATOM 2060 N N . VAL A 1 260 ? -1.817 10.571 10.755 1.00 91.81 260 VAL A N 1
ATOM 2061 C CA . VAL A 1 260 ? -2.966 10.317 11.646 1.00 91.81 260 VAL A CA 1
ATOM 2062 C C . VAL A 1 260 ? -2.673 10.833 13.055 1.00 91.81 260 VAL A C 1
ATOM 2064 O O . VAL A 1 260 ? -1.798 10.276 13.713 1.00 91.81 260 VAL A O 1
ATOM 2067 N N . PRO A 1 261 ? -3.379 11.866 13.560 1.00 88.50 261 PRO A N 1
ATOM 2068 C CA . PRO A 1 261 ? -3.105 12.430 14.882 1.00 88.50 261 PRO A CA 1
ATOM 2069 C C . PRO A 1 261 ? -3.158 11.371 15.987 1.00 88.50 261 PRO A C 1
ATOM 2071 O O . PRO A 1 261 ? -3.973 10.452 15.914 1.00 88.50 261 PRO A O 1
ATOM 2074 N N . ALA A 1 262 ? -2.347 11.521 17.037 1.00 85.94 262 ALA A N 1
ATOM 2075 C CA . ALA A 1 262 ? -2.385 10.610 18.179 1.00 85.94 262 ALA A CA 1
ATOM 2076 C C . ALA A 1 262 ? -3.787 10.618 18.839 1.00 85.94 262 ALA A C 1
ATOM 2078 O O . ALA A 1 262 ? -4.247 11.683 19.267 1.00 85.94 262 ALA A O 1
ATOM 2079 N N . PRO A 1 263 ? -4.481 9.469 18.922 1.00 86.25 263 PRO A N 1
ATOM 2080 C CA . PRO A 1 263 ? -5.846 9.403 19.421 1.00 86.25 263 PRO A CA 1
ATOM 2081 C C . PRO A 1 263 ? -5.889 9.425 20.952 1.00 86.25 263 PRO A C 1
ATOM 2083 O O . PRO A 1 263 ? -5.022 8.871 21.629 1.00 86.25 263 PRO A O 1
ATOM 2086 N N . LYS A 1 264 ? -6.950 10.011 21.515 1.00 84.00 264 LYS A N 1
ATOM 2087 C CA . LYS A 1 264 ? -7.229 9.981 22.959 1.00 84.00 264 LYS A CA 1
ATOM 2088 C C . LYS A 1 264 ? -8.066 8.748 23.315 1.00 84.00 264 LYS A C 1
ATOM 2090 O O . LYS A 1 264 ? -9.251 8.872 23.600 1.00 84.00 264 LYS A O 1
ATOM 2095 N N . ILE A 1 265 ? -7.459 7.564 23.249 1.00 81.06 265 ILE A N 1
ATOM 2096 C CA . ILE A 1 265 ? -8.128 6.289 23.556 1.00 81.06 265 ILE A CA 1
ATOM 2097 C C . ILE A 1 265 ? -7.636 5.761 24.902 1.00 81.06 265 ILE A C 1
ATOM 2099 O O . ILE A 1 265 ? -6.439 5.541 25.087 1.00 81.06 265 ILE A O 1
ATOM 2103 N N . THR A 1 266 ? -8.571 5.512 25.818 1.00 80.50 266 THR A N 1
ATOM 2104 C CA . THR A 1 266 ? -8.321 4.735 27.036 1.00 80.50 266 THR A CA 1
ATOM 2105 C C . THR A 1 266 ? -8.489 3.251 26.692 1.00 80.50 266 THR A C 1
ATOM 2107 O O . THR A 1 266 ? -9.597 2.854 26.333 1.00 80.50 266 THR A O 1
ATOM 2110 N N . PRO A 1 267 ? -7.434 2.419 26.753 1.00 75.06 267 PRO A N 1
ATOM 2111 C CA . PRO A 1 267 ? -7.538 1.012 26.381 1.00 75.06 267 PRO A CA 1
ATOM 2112 C C . PRO A 1 267 ? -8.365 0.231 27.411 1.00 75.06 267 PRO A C 1
ATOM 2114 O O . PRO A 1 267 ? -8.020 0.196 28.590 1.00 75.06 267 PRO A O 1
ATOM 2117 N N . SER A 1 268 ? -9.440 -0.407 26.948 1.00 80.56 268 SER A N 1
ATOM 2118 C CA . SER A 1 268 ? -10.353 -1.244 27.744 1.00 80.56 268 SER A CA 1
ATOM 2119 C C . SER A 1 268 ? -10.223 -2.730 27.377 1.00 80.56 268 SER A C 1
ATOM 2121 O O . SER A 1 268 ? -9.968 -3.567 28.237 1.00 80.56 268 SER A O 1
ATOM 2123 N N . SER A 1 269 ? -10.326 -3.053 26.085 1.00 90.69 269 SER A N 1
ATOM 2124 C CA . SER A 1 269 ? -10.049 -4.368 25.490 1.00 90.69 269 SER A CA 1
ATOM 2125 C C . SER A 1 269 ? -9.354 -4.212 24.131 1.00 90.69 269 SER A C 1
ATOM 2127 O O . SER A 1 269 ? -9.337 -3.111 23.570 1.00 90.69 269 SER A O 1
ATOM 2129 N N . GLU A 1 270 ? -8.774 -5.285 23.574 1.00 88.62 270 GLU A N 1
ATOM 2130 C CA . GLU A 1 270 ? -8.140 -5.233 22.241 1.00 88.62 270 GLU A CA 1
ATOM 2131 C C . GLU A 1 270 ? -9.150 -4.809 21.166 1.00 88.62 270 GLU A C 1
ATOM 2133 O O . GLU A 1 270 ? -8.903 -3.834 20.457 1.00 88.62 270 GLU A O 1
ATOM 2138 N N . ILE A 1 271 ? -10.307 -5.479 21.113 1.00 91.88 271 ILE A N 1
ATOM 2139 C CA . ILE A 1 271 ? -11.392 -5.201 20.161 1.00 91.88 271 ILE A CA 1
ATOM 2140 C C . ILE A 1 271 ? -11.898 -3.764 20.319 1.00 91.88 271 ILE A C 1
ATOM 2142 O O . ILE A 1 271 ? -11.920 -3.020 19.342 1.00 91.88 271 ILE A O 1
ATOM 2146 N N . SER A 1 272 ? -12.224 -3.326 21.541 1.00 93.50 272 SER A N 1
ATOM 2147 C CA . SER A 1 272 ? -12.708 -1.957 21.778 1.00 93.50 272 SER A CA 1
ATOM 2148 C C . SER A 1 272 ? -11.667 -0.908 21.364 1.00 93.50 272 SER A C 1
ATOM 2150 O O . SER A 1 272 ? -12.017 0.084 20.727 1.00 93.50 272 SER A O 1
ATOM 2152 N N . THR A 1 273 ? -10.378 -1.172 21.609 1.00 92.06 273 THR A N 1
ATOM 2153 C CA . THR A 1 273 ? -9.277 -0.307 21.155 1.00 92.06 273 THR A CA 1
ATOM 2154 C C . THR A 1 273 ? -9.188 -0.249 19.626 1.00 92.06 273 THR A C 1
ATOM 2156 O O . THR A 1 273 ? -9.011 0.838 19.078 1.00 92.06 273 THR A O 1
ATOM 2159 N N . ILE A 1 274 ? -9.327 -1.381 18.923 1.00 94.25 274 ILE A N 1
ATOM 2160 C CA . ILE A 1 274 ? -9.331 -1.430 17.449 1.00 94.25 274 ILE A CA 1
ATOM 2161 C C . ILE A 1 274 ? -10.532 -0.660 16.888 1.00 94.25 274 ILE A C 1
ATOM 2163 O O . ILE A 1 274 ? -10.355 0.136 15.969 1.00 94.25 274 ILE A O 1
ATOM 2167 N N . ILE A 1 275 ? -11.726 -0.824 17.463 1.00 95.50 275 ILE A N 1
ATOM 2168 C CA . ILE A 1 275 ? -12.933 -0.094 17.044 1.00 95.50 275 ILE A CA 1
ATOM 2169 C C . ILE A 1 275 ? -12.740 1.415 17.235 1.00 95.50 275 ILE A C 1
ATOM 2171 O O . ILE A 1 275 ? -12.952 2.181 16.297 1.00 95.50 275 ILE A O 1
ATOM 2175 N N . SER A 1 276 ? -12.258 1.858 18.402 1.00 95.25 276 SER A N 1
ATOM 2176 C CA . SER A 1 276 ? -11.971 3.280 18.647 1.00 95.25 276 SER A CA 1
ATOM 2177 C C . SER A 1 276 ? -10.910 3.845 17.692 1.00 95.25 276 SER A C 1
ATOM 2179 O O . SER A 1 276 ? -11.042 4.978 17.225 1.00 95.25 276 SER A O 1
ATOM 2181 N N . LEU A 1 277 ? -9.875 3.062 17.362 1.00 94.81 277 LEU A N 1
ATOM 2182 C CA . LEU A 1 277 ? -8.874 3.430 16.357 1.00 94.81 277 LEU A CA 1
ATOM 2183 C C . LEU A 1 277 ? -9.484 3.531 14.953 1.00 94.81 277 LEU A C 1
ATOM 2185 O O . LEU A 1 277 ? -9.175 4.479 14.233 1.00 94.81 277 LEU A O 1
ATOM 2189 N N . ALA A 1 278 ? -10.368 2.609 14.569 1.00 96.44 278 ALA A N 1
ATOM 2190 C CA . ALA A 1 278 ? -11.037 2.624 13.271 1.00 96.44 278 ALA A CA 1
ATOM 2191 C C . ALA A 1 278 ? -11.958 3.845 13.124 1.00 96.44 278 ALA A C 1
ATOM 2193 O O . ALA A 1 278 ? -11.904 4.518 12.097 1.00 96.44 278 ALA A O 1
ATOM 2194 N N . THR A 1 279 ? -12.721 4.203 14.164 1.00 96.12 279 THR A N 1
ATOM 2195 C CA . THR A 1 279 ? -13.530 5.436 14.195 1.00 96.12 279 THR A CA 1
ATOM 2196 C C . THR A 1 279 ? -12.659 6.684 14.047 1.00 96.12 279 THR A C 1
ATOM 2198 O O . THR A 1 279 ? -12.952 7.562 13.235 1.00 96.12 279 THR A O 1
ATOM 2201 N N . HIS A 1 280 ? -11.538 6.753 14.774 1.00 95.12 280 HIS A N 1
ATOM 2202 C CA . HIS A 1 280 ? -10.589 7.868 14.679 1.00 95.12 280 HIS A CA 1
ATOM 2203 C C . HIS A 1 280 ? -9.953 7.982 13.285 1.00 95.12 280 HIS A C 1
ATOM 2205 O O . HIS A 1 280 ? -9.836 9.079 12.733 1.00 95.12 280 HIS A O 1
ATOM 2211 N N . ILE A 1 281 ? -9.590 6.852 12.671 1.00 96.06 281 ILE A N 1
ATOM 2212 C CA . ILE A 1 281 ? -9.067 6.797 11.300 1.00 96.06 281 ILE A CA 1
ATOM 2213 C C . ILE A 1 281 ? -10.147 7.214 10.293 1.00 96.06 281 ILE A C 1
ATOM 2215 O O . ILE A 1 281 ? -9.863 8.037 9.426 1.00 96.06 281 ILE A O 1
ATOM 2219 N N . ARG A 1 282 ? -11.392 6.745 10.437 1.00 96.31 282 ARG A N 1
ATOM 2220 C CA . ARG A 1 282 ? -12.538 7.143 9.602 1.00 96.31 282 ARG A CA 1
ATOM 2221 C C . ARG A 1 282 ? -12.780 8.651 9.656 1.00 96.31 282 ARG A C 1
ATOM 2223 O O . ARG A 1 282 ? -12.863 9.283 8.602 1.00 96.31 282 ARG A O 1
ATOM 2230 N N . SER A 1 283 ? -12.806 9.242 10.850 1.00 94.69 283 SER A N 1
ATOM 2231 C CA . SER A 1 283 ? -12.916 10.697 11.021 1.00 94.69 283 SER A CA 1
ATOM 2232 C C . SER A 1 283 ? -11.714 11.423 10.398 1.00 94.69 283 SER A C 1
ATOM 2234 O O . SER A 1 283 ? -11.875 12.375 9.634 1.00 94.69 283 SER A O 1
ATOM 2236 N N . THR A 1 284 ? -10.492 10.909 10.586 1.00 94.75 284 THR A N 1
ATOM 223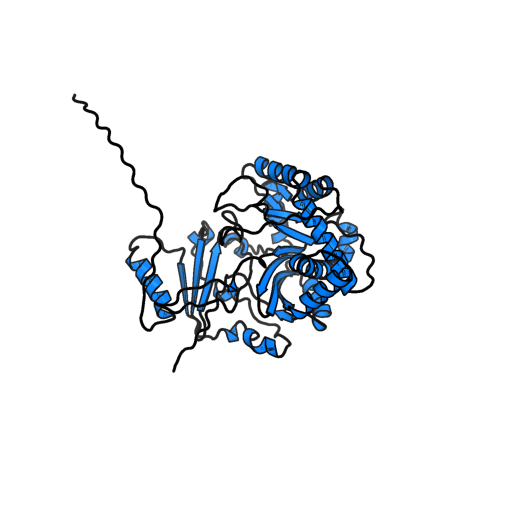7 C CA . THR A 1 284 ? -9.280 11.447 9.937 1.00 94.75 284 THR A CA 1
ATOM 2238 C C . THR A 1 284 ? -9.372 11.408 8.402 1.00 94.75 284 THR A C 1
ATOM 2240 O O . THR A 1 284 ? -9.023 12.393 7.756 1.00 94.75 284 THR A O 1
ATOM 2243 N N . VAL A 1 285 ? -9.893 10.329 7.799 1.00 94.06 285 VAL A N 1
ATOM 2244 C CA . VAL A 1 285 ? -10.139 10.213 6.345 1.00 94.06 285 VAL A CA 1
ATOM 2245 C C . VAL A 1 285 ? -11.159 11.249 5.863 1.00 94.06 285 VAL A C 1
ATOM 2247 O O . VAL A 1 285 ? -10.958 11.856 4.811 1.00 94.06 285 VAL A O 1
ATOM 2250 N N . VAL A 1 286 ? -12.251 11.464 6.604 1.00 92.81 286 VAL A N 1
ATOM 2251 C CA . VAL A 1 286 ? -13.276 12.468 6.261 1.00 92.81 286 VAL A CA 1
ATOM 2252 C C . VAL A 1 286 ? -12.674 13.875 6.282 1.00 92.81 286 VAL A C 1
ATOM 2254 O O . VAL A 1 286 ? -12.777 14.600 5.291 1.00 92.81 286 VAL A O 1
ATOM 2257 N N . ASN A 1 287 ? -11.957 14.227 7.351 1.00 91.88 287 ASN A N 1
ATOM 2258 C CA . ASN A 1 287 ? -11.324 15.539 7.496 1.00 91.88 287 ASN A CA 1
ATOM 2259 C C . ASN A 1 287 ? -10.223 15.774 6.449 1.00 91.88 287 ASN A C 1
ATOM 2261 O O . ASN A 1 287 ? -10.172 16.850 5.846 1.00 91.88 287 ASN A O 1
ATOM 2265 N N . ALA A 1 288 ? -9.409 14.752 6.152 1.00 91.81 288 ALA A N 1
ATOM 2266 C CA . ALA A 1 288 ? -8.356 14.803 5.135 1.00 91.81 288 ALA A CA 1
ATOM 2267 C C . ALA A 1 288 ? -8.885 15.053 3.716 1.00 91.81 288 ALA A C 1
ATOM 2269 O O . ALA A 1 288 ? -8.140 15.532 2.867 1.00 91.81 288 ALA A O 1
ATOM 2270 N N . ARG A 1 289 ? -10.153 14.718 3.440 1.00 91.00 289 ARG A N 1
ATOM 2271 C CA . ARG A 1 289 ? -10.809 14.933 2.138 1.00 91.00 289 ARG A CA 1
ATOM 2272 C C . ARG A 1 289 ? -11.450 16.309 1.987 1.00 91.00 289 ARG A C 1
ATOM 2274 O O . ARG A 1 289 ? -11.919 16.623 0.894 1.00 91.00 289 ARG A O 1
ATOM 2281 N N . SER A 1 290 ? -11.517 17.108 3.050 1.00 91.56 290 SER A N 1
ATOM 2282 C CA . SER A 1 290 ? -12.073 18.460 2.974 1.00 91.56 290 SER A CA 1
ATOM 2283 C C . SER A 1 290 ? -11.158 19.395 2.173 1.00 91.56 290 SER A C 1
ATOM 2285 O O . SER A 1 290 ? -9.934 19.261 2.192 1.00 91.56 290 SER A O 1
ATOM 2287 N N . LEU A 1 291 ? -11.745 20.385 1.496 1.00 88.00 291 LEU A N 1
ATOM 2288 C CA . LEU A 1 291 ? -10.977 21.390 0.751 1.00 88.00 291 LEU A CA 1
ATOM 2289 C C . LEU A 1 291 ? -10.109 22.260 1.674 1.00 88.00 291 LEU A C 1
ATOM 2291 O O . LEU A 1 291 ? -9.019 22.663 1.283 1.00 88.00 291 LEU A O 1
ATOM 2295 N N . GLU A 1 292 ? -10.544 22.491 2.915 1.00 90.69 292 GLU A N 1
ATOM 2296 C CA . GLU A 1 292 ? -9.753 23.164 3.956 1.00 90.69 292 GLU A CA 1
ATOM 2297 C C . GLU A 1 292 ? -8.454 22.399 4.271 1.00 90.69 292 GLU A C 1
ATOM 2299 O O . GLU A 1 292 ? -7.408 23.013 4.474 1.00 90.69 292 GLU A O 1
ATOM 2304 N N . CYS A 1 293 ? -8.496 21.060 4.243 1.00 89.31 293 CYS A N 1
ATOM 2305 C CA . CYS A 1 293 ? -7.319 20.215 4.434 1.00 89.31 293 CYS A CA 1
ATOM 2306 C C . CYS A 1 293 ? -6.448 20.106 3.173 1.00 89.31 293 CYS A C 1
ATOM 2308 O O . CYS A 1 293 ? -5.221 20.165 3.254 1.00 89.31 293 CYS A O 1
ATOM 2310 N N . LEU A 1 294 ? -7.076 19.953 2.002 1.00 89.88 294 LEU A N 1
ATOM 2311 C CA . LEU A 1 294 ? -6.378 19.673 0.744 1.00 89.88 294 LEU A CA 1
ATOM 2312 C C . LEU A 1 294 ? -5.781 20.910 0.069 1.00 89.88 294 LEU A C 1
ATOM 2314 O O . LEU A 1 294 ? -4.688 20.815 -0.487 1.00 89.88 294 LEU A O 1
ATOM 2318 N N . ASN A 1 295 ? -6.448 22.067 0.112 1.00 89.50 295 ASN A N 1
ATOM 2319 C CA . ASN A 1 295 ? -5.992 23.263 -0.605 1.00 89.50 295 ASN A CA 1
ATOM 2320 C C . ASN A 1 295 ? -4.566 23.701 -0.206 1.00 89.50 295 ASN A C 1
ATOM 2322 O O . ASN A 1 295 ? -3.774 23.968 -1.112 1.00 89.50 295 ASN A O 1
ATOM 2326 N N . PRO A 1 296 ? -4.173 23.729 1.087 1.00 90.19 296 PRO A N 1
ATOM 2327 C CA . PRO A 1 296 ? -2.801 24.063 1.474 1.00 90.19 296 PRO A CA 1
ATOM 2328 C C . PRO A 1 296 ? -1.756 23.081 0.922 1.00 90.19 296 PRO A C 1
ATOM 2330 O O . PRO A 1 296 ? -0.698 23.518 0.472 1.00 90.19 296 PRO A O 1
ATOM 2333 N N . LEU A 1 297 ? -2.060 21.776 0.893 1.00 86.50 297 LEU A N 1
ATOM 2334 C CA . LEU A 1 297 ? -1.170 20.753 0.327 1.00 86.50 297 LEU A CA 1
ATOM 2335 C C . LEU A 1 297 ? -1.031 20.889 -1.189 1.00 86.50 297 LEU A C 1
ATOM 2337 O O . LEU A 1 297 ? 0.080 20.925 -1.710 1.00 86.50 297 LEU A O 1
ATOM 2341 N N . VAL A 1 298 ? -2.155 21.003 -1.901 1.00 85.38 298 VAL A N 1
ATOM 2342 C CA . VAL A 1 298 ? -2.172 21.148 -3.364 1.00 85.38 298 VAL A CA 1
ATOM 2343 C C . VAL A 1 298 ? -1.443 22.426 -3.787 1.00 85.38 298 VAL A C 1
ATOM 2345 O O . VAL A 1 298 ? -0.705 22.410 -4.771 1.00 85.38 298 VAL A O 1
ATOM 2348 N N . ASN A 1 299 ? -1.580 23.514 -3.023 1.00 87.94 299 ASN A N 1
ATOM 2349 C CA . ASN A 1 299 ? -0.817 24.739 -3.249 1.00 87.94 299 ASN A CA 1
ATOM 2350 C C . ASN A 1 299 ? 0.686 24.522 -2.996 1.00 87.94 299 ASN A C 1
ATOM 2352 O O . ASN A 1 299 ? 1.475 24.821 -3.886 1.00 87.94 299 ASN A O 1
ATOM 2356 N N . GLN A 1 300 ? 1.091 23.902 -1.876 1.00 86.00 300 GLN A N 1
ATOM 2357 C CA . GLN A 1 300 ? 2.503 23.566 -1.613 1.00 86.00 300 GLN A CA 1
ATOM 2358 C C . GLN A 1 300 ? 3.113 22.712 -2.743 1.00 86.00 300 GLN A C 1
ATOM 2360 O O . GLN A 1 300 ? 4.249 22.946 -3.158 1.00 86.00 300 GLN A O 1
ATOM 2365 N N . TYR A 1 301 ? 2.364 21.737 -3.265 1.00 82.19 301 TYR A N 1
ATOM 236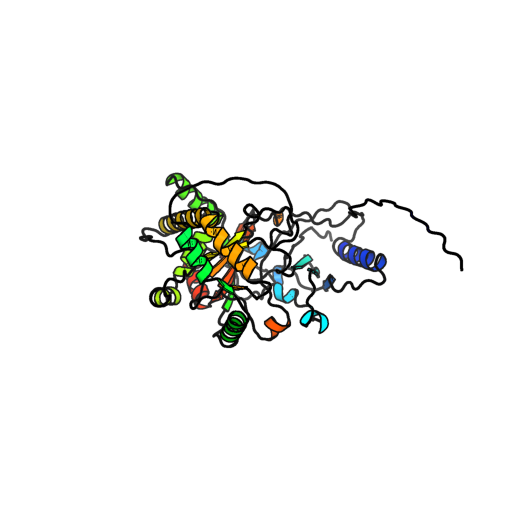6 C CA . TYR A 1 301 ? 2.819 20.854 -4.343 1.00 82.19 301 TYR A CA 1
ATOM 2367 C C . TYR A 1 301 ? 2.920 21.602 -5.684 1.00 82.19 301 TYR A C 1
ATOM 2369 O O . TYR A 1 301 ? 3.877 21.396 -6.429 1.00 82.19 301 TYR A O 1
ATOM 2377 N N . ARG A 1 302 ? 1.988 22.521 -5.977 1.00 83.44 302 ARG A N 1
ATOM 2378 C CA . ARG A 1 302 ? 2.052 23.412 -7.150 1.00 83.44 302 ARG A CA 1
ATOM 2379 C C . ARG A 1 302 ? 3.256 24.361 -7.068 1.00 83.44 302 ARG A C 1
ATOM 2381 O O . ARG A 1 302 ? 3.994 24.518 -8.041 1.00 83.44 302 ARG A O 1
ATOM 2388 N N . ASP A 1 303 ? 3.499 24.933 -5.892 1.00 85.31 303 ASP A N 1
ATOM 2389 C CA . ASP A 1 303 ? 4.593 25.875 -5.631 1.00 85.31 303 ASP A CA 1
ATOM 2390 C C . ASP A 1 303 ? 5.975 25.203 -5.569 1.00 85.31 303 ASP A C 1
ATOM 2392 O O . ASP A 1 303 ? 7.005 25.872 -5.710 1.00 85.31 303 ASP A O 1
ATOM 2396 N N . ALA A 1 304 ? 6.027 23.871 -5.441 1.00 78.69 304 ALA A N 1
ATOM 2397 C CA . ALA A 1 304 ? 7.269 23.108 -5.509 1.00 78.69 304 ALA A CA 1
ATOM 2398 C C . ALA A 1 304 ? 7.975 23.237 -6.872 1.00 78.69 304 ALA A C 1
ATOM 2400 O O . ALA A 1 304 ? 9.203 23.171 -6.910 1.00 78.69 304 ALA A O 1
ATOM 2401 N N . ARG A 1 305 ? 7.239 23.458 -7.977 1.00 81.19 305 ARG A N 1
ATOM 2402 C CA . ARG A 1 305 ? 7.784 23.695 -9.336 1.00 81.19 305 ARG A CA 1
ATOM 2403 C C . ARG A 1 305 ? 8.899 22.708 -9.735 1.00 81.19 305 ARG A C 1
ATOM 2405 O O . ARG A 1 305 ? 10.000 23.113 -10.098 1.00 81.19 305 ARG A O 1
ATOM 2412 N N . GLY A 1 306 ? 8.631 21.407 -9.608 1.00 73.25 306 GLY A N 1
ATOM 2413 C CA . GLY A 1 306 ? 9.582 20.338 -9.954 1.00 73.25 306 GLY A CA 1
ATOM 2414 C C . GLY A 1 306 ? 10.666 20.049 -8.904 1.00 73.25 306 GLY A C 1
ATOM 2415 O O . GLY A 1 306 ? 11.490 19.161 -9.109 1.00 73.25 306 GLY A O 1
ATOM 2416 N N . LYS A 1 307 ? 10.678 20.748 -7.761 1.00 76.81 307 LYS A N 1
ATOM 2417 C CA . LYS A 1 307 ? 11.498 20.356 -6.603 1.00 76.81 307 LYS A CA 1
ATOM 2418 C C . LYS A 1 307 ? 10.999 19.026 -6.019 1.00 76.81 307 LYS A C 1
ATOM 2420 O O . LYS A 1 307 ? 9.787 18.814 -5.978 1.00 76.81 307 LYS A O 1
ATOM 2425 N N . PRO A 1 308 ? 11.893 18.167 -5.495 1.00 71.56 308 PRO A N 1
ATOM 2426 C CA . PRO A 1 308 ? 11.485 16.917 -4.865 1.00 71.56 308 PRO A CA 1
ATOM 2427 C C . PRO A 1 308 ? 10.618 17.172 -3.625 1.00 71.56 308 PRO A C 1
ATOM 2429 O O . PRO A 1 308 ? 10.910 18.065 -2.822 1.00 71.56 308 PRO A O 1
ATOM 2432 N N . LEU A 1 309 ? 9.578 16.353 -3.479 1.00 75.12 309 LEU A N 1
ATOM 2433 C CA . LEU A 1 309 ? 8.733 16.242 -2.292 1.00 75.12 309 LEU A CA 1
ATOM 2434 C C . LEU A 1 309 ? 9.172 15.006 -1.503 1.00 75.12 309 LEU A C 1
ATOM 2436 O O . LEU A 1 309 ? 9.320 13.929 -2.080 1.00 75.12 309 LEU A O 1
ATOM 2440 N N . ILE A 1 310 ? 9.390 15.156 -0.198 1.00 75.12 310 ILE A N 1
ATOM 2441 C CA . ILE A 1 310 ? 9.873 14.083 0.677 1.00 75.12 310 ILE A CA 1
ATOM 2442 C C . ILE A 1 310 ? 8.973 13.980 1.896 1.00 75.12 310 ILE A C 1
ATOM 2444 O O . ILE A 1 310 ? 8.719 14.971 2.581 1.00 75.12 310 ILE A O 1
ATOM 2448 N N . LEU A 1 311 ? 8.551 12.756 2.194 1.00 74.06 311 LEU A N 1
ATOM 2449 C CA . LEU A 1 311 ? 7.958 12.401 3.475 1.00 74.06 311 LEU A CA 1
ATOM 2450 C C . LEU A 1 311 ? 9.098 12.279 4.483 1.00 74.06 311 LEU A C 1
ATOM 2452 O O . LEU A 1 311 ? 9.908 11.357 4.399 1.00 74.06 311 LEU A O 1
ATOM 2456 N N . SER A 1 312 ? 9.200 13.239 5.394 1.00 71.25 312 SER A N 1
ATOM 2457 C CA . SER A 1 312 ? 10.282 13.299 6.372 1.00 71.25 312 SER A CA 1
ATOM 2458 C C . SER A 1 312 ? 9.698 13.320 7.772 1.00 71.25 312 SER A C 1
ATOM 2460 O O . SER A 1 312 ? 8.893 14.184 8.117 1.00 71.25 312 SER A O 1
ATOM 2462 N N . SER A 1 313 ? 10.136 12.367 8.585 1.00 71.25 313 SER A N 1
ATOM 2463 C CA . SER A 1 313 ? 9.852 12.325 10.011 1.00 71.25 313 SER A CA 1
ATOM 2464 C C . SER A 1 313 ? 11.173 12.231 10.784 1.00 71.25 313 SER A C 1
ATOM 2466 O O . SER A 1 313 ? 12.102 11.553 10.330 1.00 71.25 313 SER A O 1
ATOM 2468 N N . PRO A 1 314 ? 11.306 12.908 11.939 1.00 68.19 314 PRO A N 1
ATOM 2469 C CA . PRO A 1 314 ? 12.417 12.678 12.859 1.00 68.19 314 PRO A CA 1
ATOM 2470 C C . PRO A 1 314 ? 12.324 11.311 13.555 1.00 68.19 314 PRO A C 1
ATOM 2472 O O . PRO A 1 314 ? 13.339 10.814 14.027 1.00 68.19 314 PRO A O 1
ATOM 2475 N N . VAL A 1 315 ? 11.133 10.704 13.592 1.00 72.44 315 VAL A N 1
ATOM 2476 C CA . VAL A 1 315 ? 10.859 9.408 14.232 1.00 72.44 315 VAL A CA 1
ATOM 2477 C C . VAL A 1 315 ? 10.418 8.355 13.204 1.00 72.44 315 VAL A C 1
ATOM 2479 O O . VAL A 1 315 ? 9.824 8.728 12.189 1.00 72.44 315 VAL A O 1
ATOM 2482 N N . PRO A 1 316 ? 10.644 7.050 13.438 1.00 72.69 316 PRO A N 1
ATOM 2483 C CA . PRO A 1 316 ? 9.990 5.977 12.692 1.00 72.69 316 PRO A CA 1
ATOM 2484 C C . PRO A 1 316 ? 8.465 6.166 12.624 1.00 72.69 316 PRO A C 1
ATOM 2486 O O . PRO A 1 316 ? 7.793 6.276 13.648 1.00 72.69 316 PRO A O 1
ATOM 2489 N N . VAL A 1 317 ? 7.921 6.207 11.406 1.00 80.25 317 VAL A N 1
ATOM 2490 C CA . VAL A 1 317 ? 6.479 6.313 11.125 1.00 80.25 317 VAL A CA 1
ATOM 2491 C C . VAL A 1 317 ? 6.089 5.149 10.238 1.00 80.25 317 VAL A C 1
ATOM 2493 O O . VAL A 1 317 ? 6.739 4.913 9.223 1.00 80.25 317 VAL A O 1
ATOM 2496 N N . THR A 1 318 ? 5.022 4.439 10.600 1.00 87.38 318 THR A N 1
ATOM 2497 C CA . THR A 1 318 ? 4.419 3.448 9.704 1.00 87.38 318 THR A CA 1
ATOM 2498 C C . THR A 1 318 ? 3.567 4.161 8.662 1.00 87.38 318 THR A C 1
ATOM 2500 O O . THR A 1 318 ? 2.604 4.839 9.012 1.00 87.38 318 THR A O 1
ATOM 2503 N N . TRP A 1 319 ? 3.898 3.986 7.389 1.00 88.12 319 TRP A N 1
ATOM 2504 C CA . TRP A 1 319 ? 3.132 4.487 6.253 1.00 88.12 319 TRP A CA 1
ATOM 2505 C C . TRP A 1 319 ? 2.333 3.329 5.648 1.00 88.12 319 TRP A C 1
ATOM 2507 O O . TRP A 1 319 ? 2.900 2.267 5.428 1.00 88.12 319 TRP A O 1
ATOM 2517 N N . VAL A 1 320 ? 1.045 3.504 5.346 1.00 92.56 320 VAL A N 1
ATOM 2518 C CA . VAL A 1 320 ? 0.215 2.457 4.715 1.00 92.56 320 VAL A CA 1
ATOM 2519 C C . VAL A 1 320 ? -0.309 2.912 3.356 1.00 92.56 320 VAL A C 1
ATOM 2521 O O . VAL A 1 320 ? -1.048 3.887 3.270 1.00 92.56 320 VAL A O 1
ATOM 2524 N N . SER A 1 321 ? 0.012 2.181 2.292 1.00 91.69 321 SER A N 1
ATOM 2525 C CA . SER A 1 321 ? -0.558 2.361 0.955 1.00 91.69 321 SER A CA 1
ATOM 2526 C C . SER A 1 321 ? -1.534 1.223 0.658 1.00 91.69 321 SER A C 1
ATOM 2528 O O . SER A 1 321 ? -1.149 0.086 0.393 1.00 91.69 321 SER A O 1
ATOM 2530 N N . SER A 1 322 ? -2.829 1.508 0.796 1.00 92.25 322 SER A N 1
ATOM 2531 C CA . SER A 1 322 ? -3.872 0.481 0.760 1.00 92.25 322 SER A CA 1
ATOM 2532 C C . SER A 1 322 ? -4.426 0.291 -0.645 1.00 92.25 322 SER A C 1
ATOM 2534 O O . SER A 1 322 ? -4.983 1.220 -1.220 1.00 92.25 322 SER A O 1
ATOM 2536 N N . TRP A 1 323 ? -4.276 -0.915 -1.187 1.00 90.81 323 TRP A N 1
ATOM 2537 C CA . TRP A 1 323 ? -4.668 -1.346 -2.534 1.00 90.81 323 TRP A CA 1
ATOM 2538 C C . TRP A 1 323 ? -5.809 -2.382 -2.492 1.00 90.81 323 TRP A C 1
ATOM 2540 O O . TRP A 1 323 ? -6.097 -3.050 -3.481 1.00 90.81 323 TRP A O 1
ATOM 2550 N N . THR A 1 324 ? -6.483 -2.518 -1.345 1.00 91.12 324 THR A N 1
ATOM 2551 C CA . THR A 1 324 ? -7.575 -3.479 -1.074 1.00 91.12 324 THR A CA 1
ATOM 2552 C C . THR A 1 324 ? -8.849 -3.254 -1.890 1.00 91.12 324 THR A C 1
ATOM 2554 O O . THR A 1 324 ? -9.771 -4.059 -1.816 1.00 91.12 324 THR A O 1
ATOM 2557 N N . HIS A 1 325 ? -8.922 -2.139 -2.612 1.00 87.75 325 HIS A N 1
ATOM 2558 C CA . HIS A 1 325 ? -10.027 -1.749 -3.485 1.00 87.75 325 HIS A CA 1
ATOM 2559 C C . HIS A 1 325 ? -9.734 -2.033 -4.970 1.00 87.75 325 HIS A C 1
ATOM 2561 O O . HIS A 1 325 ? -10.612 -1.816 -5.800 1.00 87.75 325 HIS A O 1
ATOM 2567 N N . LEU A 1 326 ? -8.506 -2.440 -5.319 1.00 85.00 326 LEU A N 1
ATOM 2568 C CA . LEU A 1 326 ? -8.134 -2.754 -6.698 1.00 85.00 326 LEU A CA 1
ATOM 2569 C C . LEU A 1 326 ? -8.509 -4.213 -7.007 1.00 85.00 326 LEU A C 1
ATOM 2571 O O . LEU A 1 326 ? -8.259 -5.087 -6.170 1.00 85.00 326 LEU A O 1
ATOM 2575 N N . PRO A 1 327 ? -9.101 -4.492 -8.182 1.00 85.00 327 PRO A N 1
ATOM 2576 C CA . PRO A 1 327 ? -9.752 -5.767 -8.491 1.00 85.00 327 PRO A CA 1
ATOM 2577 C C . PRO A 1 327 ? -8.746 -6.843 -8.941 1.00 85.00 327 PRO A C 1
ATOM 2579 O O . PRO A 1 327 ? -8.920 -7.480 -9.972 1.00 85.00 327 PRO A O 1
ATOM 2582 N N . TRP A 1 328 ? -7.646 -7.024 -8.200 1.00 82.06 328 TRP A N 1
ATOM 2583 C CA . TRP A 1 328 ? -6.493 -7.838 -8.618 1.00 82.06 328 TRP A CA 1
ATOM 2584 C C . TRP A 1 328 ? -6.839 -9.279 -8.998 1.00 82.06 328 TRP A C 1
ATOM 2586 O O . TRP A 1 328 ? -6.278 -9.804 -9.953 1.00 82.06 328 TRP A O 1
ATOM 2596 N N . TYR A 1 329 ? -7.747 -9.903 -8.250 1.00 83.19 329 TYR A N 1
ATOM 2597 C CA . TYR A 1 329 ? -8.169 -11.294 -8.434 1.00 83.19 329 TYR A CA 1
ATOM 2598 C C . TYR A 1 329 ? -9.310 -11.443 -9.458 1.00 83.19 329 TYR A C 1
ATOM 2600 O O . TYR A 1 329 ? -9.615 -12.557 -9.880 1.00 83.19 329 TYR A O 1
ATOM 2608 N N . ASP A 1 330 ? -9.910 -10.328 -9.885 1.00 83.94 330 ASP A N 1
ATOM 2609 C CA . ASP A 1 330 ? -10.931 -10.281 -10.937 1.00 83.94 330 ASP A CA 1
ATOM 2610 C C . ASP A 1 330 ? -10.310 -10.036 -12.326 1.00 83.94 330 ASP A C 1
ATOM 2612 O O . ASP A 1 330 ? -11.018 -9.995 -13.330 1.00 83.94 330 ASP A O 1
ATOM 2616 N N . LEU A 1 331 ? -8.984 -9.861 -12.400 1.00 79.81 331 LEU A N 1
ATOM 2617 C CA . LEU A 1 331 ? -8.266 -9.683 -13.659 1.00 79.81 331 LEU A CA 1
ATOM 2618 C C . LEU A 1 331 ? -8.223 -10.996 -14.437 1.00 79.81 331 LEU A C 1
ATOM 2620 O O . LEU A 1 331 ? -7.738 -12.010 -13.940 1.00 79.81 331 LEU A O 1
ATOM 2624 N N . GLU A 1 332 ? -8.676 -10.952 -15.685 1.00 76.94 332 GLU A N 1
ATOM 2625 C CA . GLU A 1 332 ? -8.637 -12.094 -16.593 1.00 76.94 332 GLU A CA 1
ATOM 2626 C C . GLU A 1 332 ? -7.510 -11.918 -17.611 1.00 76.94 332 GLU A C 1
ATOM 2628 O O . GLU A 1 332 ? -7.554 -11.071 -18.502 1.00 76.94 332 GLU A O 1
ATOM 2633 N N . LEU A 1 333 ? -6.474 -12.738 -17.462 1.00 71.56 333 LEU A N 1
ATOM 2634 C CA . LEU A 1 333 ? -5.373 -12.862 -18.404 1.00 71.56 333 LEU A CA 1
ATOM 2635 C C . LEU A 1 333 ? -5.760 -13.890 -19.463 1.00 71.56 333 LEU A C 1
ATOM 2637 O O . LEU A 1 333 ? -6.050 -15.040 -19.142 1.00 71.56 333 LEU A O 1
ATOM 2641 N N . GLN A 1 334 ? -5.760 -13.505 -20.732 1.00 70.19 334 GLN A N 1
ATOM 2642 C CA . GLN A 1 334 ? -6.075 -14.437 -21.812 1.00 70.19 334 GLN A CA 1
ATOM 2643 C C . GLN A 1 334 ? -4.879 -15.348 -22.103 1.00 70.19 334 GLN A C 1
ATOM 2645 O O . GLN A 1 334 ? -3.784 -14.873 -22.396 1.00 70.19 334 GLN A O 1
ATOM 2650 N N . THR A 1 335 ? -5.094 -16.662 -22.038 1.00 66.69 335 THR A N 1
ATOM 2651 C CA . THR A 1 335 ? -4.063 -17.705 -22.167 1.00 66.69 335 THR A CA 1
ATOM 2652 C C . THR A 1 335 ? -4.374 -18.675 -23.321 1.00 66.69 335 THR A C 1
ATOM 2654 O O . THR A 1 335 ? -4.342 -19.895 -23.172 1.00 66.69 335 THR A O 1
ATOM 2657 N N . GLY A 1 336 ? -4.700 -18.149 -24.511 1.00 64.06 336 GLY A N 1
ATOM 2658 C CA . GLY A 1 336 ? -5.040 -18.936 -25.718 1.00 64.06 336 GLY A CA 1
ATOM 2659 C C . GLY A 1 336 ? -6.315 -18.435 -26.419 1.00 64.06 336 GLY A C 1
ATOM 2660 O O . GLY A 1 336 ? -6.622 -17.254 -26.295 1.00 64.06 336 GLY A O 1
ATOM 2661 N N . LYS A 1 337 ? -7.087 -19.282 -27.159 1.00 59.50 337 LYS A N 1
ATOM 2662 C CA . LYS A 1 337 ? -8.384 -18.790 -27.727 1.00 59.50 337 LYS A CA 1
ATOM 2663 C C . LYS A 1 337 ? -9.389 -18.425 -26.649 1.00 59.50 337 LYS A C 1
ATOM 2665 O O . LYS A 1 337 ? -10.170 -17.504 -26.843 1.00 59.50 337 LYS A O 1
ATOM 2670 N N . GLN A 1 338 ? -9.455 -19.269 -25.629 1.00 61.25 338 GLN A N 1
ATOM 2671 C CA . GLN A 1 338 ? -10.666 -19.476 -24.834 1.00 61.25 338 GLN A CA 1
ATOM 2672 C C . GLN A 1 338 ? -10.371 -19.745 -23.356 1.00 61.25 338 GLN A C 1
ATOM 2674 O O . GLN A 1 338 ? -11.300 -19.779 -22.560 1.00 61.25 338 GLN A O 1
ATOM 2679 N N . ALA A 1 339 ? -9.102 -19.923 -22.978 1.00 64.88 339 ALA A N 1
ATOM 2680 C CA . ALA A 1 339 ? -8.720 -19.972 -21.578 1.00 64.88 339 ALA A CA 1
ATOM 2681 C C . ALA A 1 339 ? -8.519 -18.538 -21.072 1.00 64.88 339 ALA A C 1
ATOM 2683 O O . ALA A 1 339 ? -7.709 -17.783 -21.619 1.00 64.88 339 ALA A O 1
ATOM 2684 N N . THR A 1 340 ? -9.264 -18.174 -20.035 1.00 75.19 340 THR A N 1
ATOM 2685 C CA . THR A 1 340 ? -8.939 -17.052 -19.160 1.00 75.19 340 THR A CA 1
ATOM 2686 C C . THR A 1 340 ? -8.287 -17.610 -17.907 1.00 75.19 340 THR A C 1
ATOM 2688 O O . THR A 1 340 ? -8.759 -18.569 -17.301 1.00 75.19 340 THR A O 1
ATOM 2691 N N . ALA A 1 341 ? -7.171 -17.012 -17.524 1.00 74.75 341 ALA A N 1
ATOM 2692 C CA . ALA A 1 341 ? -6.510 -17.262 -16.266 1.00 74.75 341 ALA A CA 1
ATOM 2693 C C . ALA A 1 341 ? -6.767 -16.096 -15.318 1.00 74.75 341 ALA A C 1
ATOM 2695 O O . ALA A 1 341 ? -6.701 -14.935 -15.725 1.00 74.75 341 ALA A O 1
ATOM 2696 N N . ARG A 1 342 ? -7.009 -16.400 -14.045 1.00 80.94 342 ARG A N 1
ATOM 2697 C CA . ARG A 1 342 ? -7.064 -15.397 -12.981 1.00 80.94 342 ARG A CA 1
ATOM 2698 C C . ARG A 1 342 ? -5.847 -15.546 -12.069 1.00 80.94 342 ARG A C 1
ATOM 2700 O O . ARG A 1 342 ? -5.316 -16.652 -11.963 1.00 80.94 342 ARG A O 1
ATOM 2707 N N . PRO A 1 343 ? -5.388 -14.467 -11.418 1.00 81.44 343 PRO A N 1
ATOM 2708 C CA . PRO A 1 343 ? -4.343 -14.559 -10.411 1.00 81.44 343 PRO A CA 1
ATOM 2709 C C . PRO A 1 343 ? -4.802 -15.373 -9.196 1.00 81.44 343 PRO A C 1
ATOM 2711 O O . PRO A 1 343 ? -5.770 -15.009 -8.539 1.00 81.44 343 PRO A O 1
ATOM 2714 N N . GLU A 1 344 ? -4.067 -16.425 -8.843 1.00 82.12 344 GLU A N 1
ATOM 2715 C CA . GLU A 1 344 ? -4.193 -17.117 -7.547 1.00 82.12 344 GLU A CA 1
ATOM 2716 C C . GLU A 1 344 ? -3.412 -16.397 -6.428 1.00 82.12 344 GLU A C 1
ATOM 2718 O O . GLU A 1 344 ? -3.573 -16.674 -5.240 1.00 82.12 344 GLU A O 1
ATOM 2723 N N . TYR A 1 345 ? -2.571 -15.428 -6.797 1.00 84.44 345 TYR A N 1
ATOM 2724 C CA . TYR A 1 345 ? -1.762 -14.628 -5.886 1.00 84.44 345 TYR A CA 1
ATOM 2725 C C . TYR A 1 345 ? -1.533 -13.222 -6.446 1.00 84.44 345 TYR A C 1
ATOM 2727 O O . TYR A 1 345 ? -1.687 -12.970 -7.640 1.00 84.44 345 TYR A O 1
ATOM 2735 N N . MET A 1 346 ? -1.160 -12.303 -5.560 1.00 83.94 346 MET A N 1
ATOM 2736 C CA . MET A 1 346 ? -0.766 -10.928 -5.855 1.00 83.94 346 MET A CA 1
ATOM 2737 C C . MET A 1 346 ? 0.106 -10.432 -4.688 1.00 83.94 346 MET A C 1
ATOM 2739 O O . MET A 1 346 ? -0.013 -10.973 -3.588 1.00 83.94 346 MET A O 1
ATOM 2743 N N . GLN A 1 347 ? 1.004 -9.456 -4.895 1.00 83.38 347 GLN A N 1
ATOM 2744 C CA . GLN A 1 347 ? 1.882 -8.962 -3.822 1.00 83.38 347 GLN A CA 1
ATOM 2745 C C . GLN A 1 347 ? 2.424 -7.534 -4.004 1.00 83.38 347 GLN A C 1
ATOM 2747 O O . GLN A 1 347 ? 2.381 -7.023 -5.124 1.00 83.38 347 GLN A O 1
ATOM 2752 N N . GLY A 1 348 ? 2.982 -6.919 -2.926 1.00 81.06 348 GLY A N 1
ATOM 2753 C CA . GLY A 1 348 ? 3.686 -5.624 -2.974 1.00 81.06 348 GLY A CA 1
ATOM 2754 C C . GLY A 1 348 ? 5.098 -5.358 -2.405 1.00 81.06 348 GLY A C 1
ATOM 2755 O O . GLY A 1 348 ? 5.523 -6.117 -1.570 1.00 81.06 348 GLY A O 1
ATOM 2756 N N . PHE A 1 349 ? 5.898 -4.425 -3.009 1.00 75.31 349 PHE A N 1
ATOM 2757 C CA . PHE A 1 349 ? 7.346 -4.019 -2.834 1.00 75.31 349 PHE A CA 1
ATOM 2758 C C . PHE A 1 349 ? 7.608 -2.639 -3.423 1.00 75.31 349 PHE A C 1
ATOM 2760 O O . PHE A 1 349 ? 7.551 -2.494 -4.629 1.00 75.31 349 PHE A O 1
ATOM 2767 N N . LEU A 1 350 ? 8.006 -1.617 -2.665 1.00 76.12 350 LEU A N 1
ATOM 2768 C CA . LEU A 1 350 ? 8.524 -0.420 -3.342 1.00 76.12 350 LEU A CA 1
ATOM 2769 C C . LEU A 1 350 ? 9.999 -0.626 -3.695 1.00 76.12 350 LEU A C 1
ATOM 2771 O O . LEU A 1 350 ? 10.826 -0.748 -2.795 1.00 76.12 350 LEU A O 1
ATOM 2775 N N . ARG A 1 351 ? 10.335 -0.646 -4.991 1.00 72.44 351 ARG A N 1
ATOM 2776 C CA . ARG A 1 351 ? 11.732 -0.701 -5.444 1.00 72.44 351 ARG A CA 1
ATOM 2777 C C . ARG A 1 351 ? 12.255 0.705 -5.689 1.00 72.44 351 ARG A C 1
ATOM 2779 O O . ARG A 1 351 ? 11.728 1.427 -6.533 1.00 72.44 351 ARG A O 1
ATOM 2786 N N . SER A 1 352 ? 13.323 1.061 -4.985 1.00 69.69 352 SER A N 1
ATOM 2787 C CA . SER A 1 352 ? 14.168 2.208 -5.326 1.00 69.69 352 SER A CA 1
ATOM 2788 C C . SER A 1 352 ? 14.739 2.038 -6.745 1.00 69.69 352 SER A C 1
ATOM 2790 O O . SER A 1 352 ? 14.866 0.913 -7.235 1.00 69.69 352 SER A O 1
ATOM 2792 N N . SER A 1 353 ? 15.121 3.128 -7.422 1.00 70.00 353 SER A N 1
ATOM 2793 C CA . SER A 1 353 ? 15.814 3.009 -8.718 1.00 70.00 353 SER A CA 1
ATOM 2794 C C . SER A 1 353 ? 17.094 2.175 -8.574 1.00 70.00 353 SER A C 1
ATOM 2796 O O . SER A 1 353 ? 17.650 2.078 -7.480 1.00 70.00 353 SER A O 1
ATOM 2798 N N . GLY A 1 354 ? 17.580 1.563 -9.660 1.00 69.00 354 GLY A N 1
ATOM 2799 C CA . GLY A 1 354 ? 18.720 0.640 -9.593 1.00 69.00 354 GLY A CA 1
ATOM 2800 C C . GLY A 1 354 ? 19.953 1.240 -8.904 1.00 69.00 354 GLY A C 1
ATOM 2801 O O . GLY A 1 354 ? 20.523 0.610 -8.019 1.00 69.00 354 GLY A O 1
ATOM 2802 N N . VAL A 1 355 ? 20.295 2.493 -9.225 1.00 70.00 355 VAL A N 1
ATOM 2803 C CA . VAL A 1 355 ? 21.376 3.245 -8.561 1.00 70.00 355 VAL A CA 1
ATOM 2804 C C . VAL A 1 355 ? 21.119 3.399 -7.060 1.00 70.00 355 VAL A C 1
ATOM 2806 O O . VAL A 1 355 ? 21.982 3.070 -6.254 1.00 70.00 355 VAL A O 1
ATOM 2809 N N . LEU A 1 356 ? 19.929 3.856 -6.669 1.00 68.62 356 LEU A N 1
ATOM 2810 C CA . LEU A 1 356 ? 19.586 4.101 -5.267 1.00 68.62 356 LEU A CA 1
ATOM 2811 C C . LEU A 1 356 ? 19.537 2.805 -4.443 1.00 68.62 356 LEU A C 1
ATOM 2813 O O . LEU A 1 356 ? 20.031 2.765 -3.320 1.00 68.62 356 LEU A O 1
ATOM 2817 N N . ASN A 1 357 ? 19.015 1.725 -5.024 1.00 68.38 357 ASN A N 1
ATOM 2818 C CA . ASN A 1 357 ? 19.012 0.395 -4.421 1.00 68.38 357 ASN A CA 1
ATOM 2819 C C . ASN A 1 357 ? 20.438 -0.156 -4.239 1.00 68.38 357 ASN A C 1
ATOM 2821 O O . ASN A 1 357 ? 20.744 -0.729 -3.197 1.00 68.38 357 ASN A O 1
ATOM 2825 N N . ASN A 1 358 ? 21.323 0.046 -5.223 1.00 68.94 358 ASN A N 1
ATOM 2826 C CA . ASN A 1 358 ? 22.733 -0.352 -5.135 1.00 68.94 358 ASN A CA 1
ATOM 2827 C C . ASN A 1 358 ? 23.509 0.477 -4.097 1.00 68.94 358 ASN A C 1
ATOM 2829 O O . ASN A 1 358 ? 24.422 -0.039 -3.463 1.00 68.94 358 ASN A O 1
ATOM 2833 N N . LEU A 1 359 ? 23.101 1.729 -3.867 1.00 67.81 359 LEU A N 1
ATOM 2834 C CA . LEU A 1 359 ? 23.552 2.566 -2.750 1.00 67.81 359 LEU A CA 1
ATOM 2835 C C . LEU A 1 359 ? 22.870 2.204 -1.411 1.00 67.81 359 LEU A C 1
ATOM 2837 O O . LEU A 1 359 ? 22.969 2.957 -0.450 1.00 67.81 359 LEU A O 1
ATOM 2841 N N . GLY A 1 360 ? 22.160 1.075 -1.326 1.00 67.69 360 GLY A N 1
ATOM 2842 C CA . GLY A 1 360 ? 21.547 0.588 -0.089 1.00 67.69 360 GLY A CA 1
ATOM 2843 C C . GLY A 1 360 ? 20.268 1.315 0.341 1.00 67.69 360 GLY A C 1
ATOM 2844 O O . GLY A 1 360 ? 19.780 1.059 1.440 1.00 67.69 360 GLY A O 1
ATOM 2845 N N . GLN A 1 361 ? 19.686 2.191 -0.489 1.00 68.69 361 GLN A N 1
ATOM 2846 C CA . GLN A 1 361 ? 18.481 2.939 -0.122 1.00 68.69 361 GLN A CA 1
ATOM 2847 C C . GLN A 1 361 ? 17.248 2.019 -0.036 1.00 68.69 361 GLN A C 1
ATOM 2849 O O . GLN A 1 361 ? 16.636 1.672 -1.050 1.00 68.69 361 GLN A O 1
ATOM 2854 N N . ARG A 1 362 ? 16.841 1.680 1.193 1.00 67.88 362 ARG A N 1
ATOM 2855 C CA . ARG A 1 362 ? 15.644 0.880 1.501 1.00 67.88 362 ARG A CA 1
ATOM 2856 C C . ARG A 1 362 ? 14.491 1.755 1.959 1.00 67.88 362 ARG A C 1
ATOM 2858 O O . ARG A 1 362 ? 14.653 2.531 2.896 1.00 67.88 362 ARG A O 1
ATOM 2865 N N . VAL A 1 363 ? 13.312 1.610 1.359 1.00 71.06 363 VAL A N 1
ATOM 2866 C CA . VAL A 1 363 ? 12.110 2.291 1.863 1.00 71.06 363 VAL A CA 1
ATOM 2867 C C . VAL A 1 363 ? 11.601 1.549 3.099 1.00 71.06 363 VAL A C 1
ATOM 2869 O O . VAL A 1 363 ? 10.977 0.493 2.990 1.00 71.06 363 VAL A O 1
ATOM 2872 N N . GLU A 1 364 ? 11.915 2.089 4.275 1.00 76.62 364 GLU A N 1
ATOM 2873 C CA . GLU A 1 364 ? 11.559 1.512 5.573 1.00 76.62 364 GLU A CA 1
ATOM 2874 C C . GLU A 1 364 ? 10.186 1.979 6.067 1.00 76.62 364 GLU A C 1
ATOM 2876 O O . GLU A 1 364 ? 9.733 3.083 5.762 1.00 76.62 364 GLU A O 1
ATOM 2881 N N . ASN A 1 365 ? 9.530 1.130 6.861 1.00 80.31 365 ASN A N 1
ATOM 2882 C CA . ASN A 1 365 ? 8.235 1.359 7.505 1.00 80.31 365 ASN A CA 1
ATOM 2883 C C . ASN A 1 365 ? 7.077 1.704 6.548 1.00 80.31 365 ASN A C 1
ATOM 2885 O O . ASN A 1 365 ? 6.015 2.136 6.994 1.00 80.31 365 ASN A O 1
ATOM 2889 N N . LEU A 1 366 ? 7.246 1.479 5.241 1.00 85.69 366 LEU A N 1
ATOM 2890 C CA . LEU A 1 366 ? 6.177 1.560 4.253 1.00 85.69 366 LEU A CA 1
ATOM 2891 C C . LEU A 1 366 ? 5.548 0.180 4.058 1.00 85.69 366 LEU A C 1
ATOM 2893 O O . LEU A 1 366 ? 6.203 -0.768 3.618 1.00 85.69 366 LEU A O 1
ATOM 2897 N N . LEU A 1 367 ? 4.266 0.108 4.394 1.00 90.12 367 LEU A N 1
ATOM 2898 C CA . LEU A 1 367 ? 3.403 -1.046 4.257 1.00 90.12 367 LEU A CA 1
ATOM 2899 C C . LEU A 1 367 ? 2.434 -0.861 3.085 1.00 90.12 367 LEU A C 1
ATOM 2901 O O . LEU A 1 367 ? 1.976 0.244 2.795 1.00 90.12 367 LEU A O 1
ATOM 2905 N N . PHE A 1 368 ? 2.063 -1.966 2.458 1.00 90.62 368 PHE A N 1
ATOM 2906 C CA . PHE A 1 368 ? 1.148 -2.060 1.332 1.00 90.62 368 PHE A CA 1
ATOM 2907 C C . PHE A 1 368 ? 0.121 -3.139 1.613 1.00 90.62 368 PHE A C 1
ATOM 2909 O O . PHE A 1 368 ? 0.488 -4.183 2.144 1.00 90.62 368 PHE A O 1
ATOM 2916 N N . THR A 1 369 ? -1.147 -2.919 1.272 1.00 92.81 369 THR A N 1
ATOM 2917 C CA . THR A 1 369 ? -2.198 -3.900 1.584 1.00 92.81 369 THR A CA 1
ATOM 2918 C C . THR A 1 369 ? -3.042 -4.252 0.377 1.00 92.81 369 THR A C 1
ATOM 2920 O O . THR A 1 369 ? -3.400 -3.368 -0.389 1.00 92.81 369 THR A O 1
ATOM 2923 N N . TRP A 1 370 ? -3.394 -5.521 0.200 1.00 91.56 370 TRP A N 1
ATOM 2924 C CA . TRP A 1 370 ? -4.283 -5.972 -0.873 1.00 91.56 370 TRP A CA 1
ATOM 2925 C C . TRP A 1 370 ? -5.287 -6.987 -0.336 1.00 91.56 370 TRP A C 1
ATOM 2927 O O . TRP A 1 370 ? -5.047 -7.653 0.671 1.00 91.56 370 TRP A O 1
ATOM 2937 N N . LYS A 1 371 ? -6.456 -7.050 -0.973 1.00 92.00 371 LYS A N 1
ATOM 2938 C CA . LYS A 1 371 ? -7.548 -7.925 -0.552 1.00 92.00 371 LYS A CA 1
ATOM 2939 C C . LYS A 1 371 ? -7.515 -9.197 -1.385 1.00 92.00 371 LYS A C 1
ATOM 2941 O O . LYS A 1 371 ? -7.646 -9.128 -2.601 1.00 92.00 371 LYS A O 1
ATOM 2946 N N . ASP A 1 372 ? -7.397 -10.327 -0.709 1.00 88.25 372 ASP A N 1
ATOM 2947 C CA . ASP A 1 372 ? -7.701 -11.652 -1.230 1.00 88.25 372 ASP A CA 1
ATOM 2948 C C . ASP A 1 372 ? -9.156 -11.970 -0.835 1.00 88.25 372 ASP A C 1
ATOM 2950 O O . ASP A 1 372 ? -9.454 -12.064 0.361 1.00 88.25 372 ASP A O 1
ATOM 2954 N N . PRO A 1 373 ? -10.097 -12.099 -1.792 1.00 86.12 373 PRO A N 1
ATOM 2955 C CA . PRO A 1 373 ? -11.503 -12.347 -1.476 1.00 86.12 373 PRO A CA 1
ATOM 2956 C C . PRO A 1 373 ? -11.740 -13.606 -0.634 1.00 86.12 373 PRO A C 1
ATOM 2958 O O . PRO A 1 373 ? -12.717 -13.650 0.110 1.00 86.12 373 PRO A O 1
ATOM 2961 N N . ARG A 1 374 ? -10.857 -14.610 -0.738 1.00 86.94 374 ARG A N 1
ATOM 2962 C CA . ARG A 1 374 ? -10.964 -15.894 -0.039 1.00 86.94 374 ARG A CA 1
ATOM 2963 C C . ARG A 1 374 ? -10.293 -15.826 1.336 1.00 86.94 374 ARG A C 1
ATOM 2965 O O . ARG A 1 374 ? -10.913 -16.204 2.325 1.00 86.94 374 ARG A O 1
ATOM 2972 N N . LYS A 1 375 ? -9.049 -15.333 1.408 1.00 86.69 375 LYS A N 1
ATOM 2973 C CA . LYS A 1 375 ? -8.203 -15.414 2.618 1.00 86.69 375 LYS A CA 1
ATOM 2974 C C . LYS A 1 375 ? -8.311 -14.209 3.564 1.00 86.69 375 LYS A C 1
ATOM 2976 O O . LYS A 1 375 ? -8.168 -14.386 4.771 1.00 86.69 375 LYS A O 1
ATOM 2981 N N . GLY A 1 376 ? -8.545 -12.996 3.057 1.00 90.81 376 GLY A N 1
ATOM 2982 C CA . GLY A 1 376 ? -8.595 -11.779 3.878 1.00 90.81 376 GLY A CA 1
ATOM 2983 C C . GLY A 1 376 ? -7.763 -10.629 3.323 1.00 90.81 376 GLY A C 1
ATOM 2984 O O . GLY A 1 376 ? -7.710 -10.399 2.115 1.00 90.81 376 GLY A O 1
ATOM 2985 N N . ILE A 1 377 ? -7.130 -9.859 4.208 1.00 92.75 377 ILE A N 1
ATOM 2986 C CA . ILE A 1 377 ? -6.277 -8.739 3.803 1.00 92.75 377 ILE A CA 1
ATOM 2987 C C . ILE A 1 377 ? -4.818 -9.063 4.078 1.00 92.75 377 ILE A C 1
ATOM 2989 O O . ILE A 1 377 ? -4.386 -9.190 5.225 1.00 92.75 377 ILE A O 1
ATOM 2993 N N . TRP A 1 378 ? -4.056 -9.121 2.996 1.00 89.75 378 TRP A N 1
ATOM 2994 C CA . TRP A 1 378 ? -2.611 -9.184 3.026 1.00 89.75 378 TRP A CA 1
ATOM 2995 C C . TRP A 1 378 ? -2.020 -7.797 3.281 1.00 89.75 378 TRP A C 1
ATOM 2997 O O . TRP A 1 378 ? -2.503 -6.789 2.762 1.00 89.75 378 TRP A O 1
ATOM 3007 N N . ILE A 1 379 ? -0.951 -7.750 4.068 1.00 89.25 379 ILE A N 1
ATOM 3008 C CA . ILE A 1 379 ? -0.134 -6.571 4.358 1.00 89.25 379 ILE A CA 1
ATOM 3009 C C . ILE A 1 379 ? 1.306 -6.959 4.057 1.00 89.25 379 ILE A C 1
ATOM 3011 O O . ILE A 1 379 ? 1.763 -7.936 4.624 1.00 89.25 379 ILE A O 1
ATOM 3015 N N . TYR A 1 380 ? 2.046 -6.197 3.263 1.00 86.31 380 TYR A N 1
ATOM 3016 C CA . TYR A 1 380 ? 3.496 -6.336 3.114 1.00 86.31 380 TYR A CA 1
ATOM 3017 C C . TYR A 1 380 ? 4.214 -5.060 3.533 1.00 86.31 380 TYR A C 1
ATOM 3019 O O . TYR A 1 380 ? 3.745 -3.982 3.193 1.00 86.31 380 TYR A O 1
ATOM 3027 N N . GLY A 1 381 ? 5.405 -5.155 4.118 1.00 82.38 381 GLY A N 1
ATOM 3028 C CA . GLY A 1 381 ? 6.376 -4.067 4.037 1.00 82.38 381 GLY A CA 1
ATOM 3029 C C . GLY A 1 381 ? 7.711 -4.361 4.702 1.00 82.38 381 GLY A C 1
ATOM 3030 O O . GLY A 1 381 ? 7.927 -5.419 5.292 1.00 82.38 381 GLY A O 1
ATOM 3031 N N . ASN A 1 382 ? 8.602 -3.374 4.640 1.00 79.44 382 ASN A N 1
ATOM 3032 C CA . ASN A 1 382 ? 9.795 -3.335 5.479 1.00 79.44 382 ASN A CA 1
ATOM 3033 C C . ASN A 1 382 ? 9.406 -2.830 6.867 1.00 79.44 382 ASN A C 1
ATOM 3035 O O . ASN A 1 382 ? 9.099 -1.649 7.013 1.00 79.44 382 ASN A O 1
ATOM 3039 N N . VAL A 1 383 ? 9.454 -3.688 7.885 1.00 73.44 383 VAL A N 1
ATOM 3040 C CA . VAL A 1 383 ? 9.287 -3.279 9.289 1.00 73.44 383 VAL A CA 1
ATOM 3041 C C . VAL A 1 383 ? 10.618 -3.355 10.021 1.00 73.44 383 VAL A C 1
ATOM 3043 O O . VAL A 1 383 ? 11.407 -4.269 9.787 1.00 73.44 383 VAL A O 1
ATOM 3046 N N . GLU A 1 384 ? 10.868 -2.421 10.933 1.00 71.38 384 GLU A N 1
ATOM 3047 C CA . GLU A 1 384 ? 11.986 -2.524 11.872 1.00 71.38 384 GLU A CA 1
ATOM 3048 C C . GLU A 1 384 ? 11.938 -3.867 12.628 1.00 71.38 384 GLU A C 1
ATOM 3050 O O . GLU A 1 384 ? 10.862 -4.340 13.014 1.00 71.38 384 GLU A O 1
ATOM 3055 N N . GLU A 1 385 ? 13.089 -4.519 12.830 1.00 68.81 385 GLU A N 1
ATOM 3056 C CA . GLU A 1 385 ? 13.128 -5.883 13.366 1.00 68.81 385 GLU A CA 1
ATOM 3057 C C . GLU A 1 385 ? 12.414 -6.010 14.724 1.00 68.81 385 GLU A C 1
ATOM 3059 O O . GLU A 1 385 ? 11.708 -6.998 14.956 1.00 68.81 385 GLU A O 1
ATOM 3064 N N . GLU A 1 386 ? 12.543 -5.009 15.603 1.00 61.03 386 GLU A N 1
ATOM 3065 C CA . GLU A 1 386 ? 11.836 -4.963 16.887 1.00 61.03 386 GLU A CA 1
ATOM 3066 C C . GLU A 1 386 ? 10.318 -4.963 16.706 1.00 61.03 386 GLU A C 1
ATOM 3068 O O . GLU A 1 386 ? 9.632 -5.813 17.284 1.00 61.03 386 GLU A O 1
ATOM 3073 N N . LEU A 1 387 ? 9.796 -4.075 15.852 1.00 59.41 387 LEU A N 1
ATOM 3074 C CA . LEU A 1 387 ? 8.374 -4.010 15.518 1.00 59.41 387 LEU A CA 1
ATOM 3075 C C . LEU A 1 387 ? 7.889 -5.356 14.966 1.00 59.41 387 LEU A C 1
ATOM 3077 O O . LEU A 1 387 ? 6.874 -5.886 15.419 1.00 59.41 387 LEU A O 1
ATOM 3081 N N . GLY A 1 388 ? 8.670 -5.987 14.088 1.00 54.78 388 GLY A N 1
ATOM 3082 C CA . GLY A 1 388 ? 8.383 -7.331 13.597 1.00 54.78 388 GLY A CA 1
ATOM 3083 C C . GLY A 1 388 ? 8.436 -8.420 14.687 1.00 54.78 388 GLY A C 1
ATOM 3084 O O . GLY A 1 388 ? 7.696 -9.407 14.622 1.00 54.78 388 GLY A O 1
ATOM 3085 N N . ARG A 1 389 ? 9.305 -8.317 15.700 1.00 60.62 389 ARG A N 1
ATOM 3086 C CA . ARG A 1 389 ? 9.333 -9.257 16.844 1.00 60.62 389 ARG A CA 1
ATOM 3087 C C . ARG A 1 389 ? 8.086 -9.095 17.725 1.00 60.62 389 ARG A C 1
ATOM 3089 O O . ARG A 1 389 ? 7.534 -10.099 18.170 1.00 60.62 389 ARG A O 1
ATOM 3096 N N . LEU A 1 390 ? 7.611 -7.867 17.920 1.00 56.78 390 LEU A N 1
ATOM 3097 C CA . LEU A 1 390 ? 6.397 -7.553 18.684 1.00 56.78 390 LEU A CA 1
ATOM 3098 C C . LEU A 1 390 ? 5.123 -7.981 17.954 1.00 56.78 390 LEU A C 1
ATOM 3100 O O . LEU A 1 390 ? 4.259 -8.613 18.562 1.00 56.78 390 LEU A O 1
ATOM 3104 N N . GLN A 1 391 ? 5.051 -7.713 16.646 1.00 55.50 391 GLN A N 1
ATOM 3105 C CA . GLN A 1 391 ? 3.997 -8.224 15.772 1.00 55.50 391 GLN A CA 1
ATOM 3106 C C . GLN A 1 391 ? 3.905 -9.746 15.891 1.00 55.50 391 GLN A C 1
ATOM 3108 O O . GLN A 1 391 ? 2.826 -10.238 16.184 1.00 55.50 391 GLN A O 1
ATOM 3113 N N . ARG A 1 392 ? 5.025 -10.491 15.819 1.00 57.97 392 ARG A N 1
ATOM 3114 C CA . ARG A 1 392 ? 5.025 -11.954 16.040 1.00 57.97 392 ARG A CA 1
ATOM 3115 C C . ARG A 1 392 ? 4.455 -12.379 17.398 1.00 57.97 392 ARG A C 1
ATOM 3117 O O . ARG A 1 392 ? 3.714 -13.352 17.445 1.00 57.97 392 ARG A O 1
ATOM 3124 N N . ARG A 1 393 ? 4.763 -11.668 18.491 1.00 57.06 393 ARG A N 1
ATOM 3125 C CA . ARG A 1 393 ? 4.265 -12.027 19.836 1.00 57.06 393 ARG A CA 1
ATOM 3126 C C . ARG A 1 393 ? 2.754 -11.847 20.002 1.00 57.06 393 ARG A C 1
ATOM 3128 O O . ARG A 1 393 ? 2.159 -12.614 20.745 1.00 57.06 393 ARG A O 1
ATOM 3135 N N . ARG A 1 394 ? 2.135 -10.871 19.325 1.00 54.91 394 ARG A N 1
ATOM 3136 C CA . ARG A 1 394 ? 0.663 -10.737 19.287 1.00 54.91 394 ARG A CA 1
ATOM 3137 C C . ARG A 1 394 ? 0.025 -11.636 18.227 1.00 54.91 394 ARG A C 1
ATOM 3139 O O . ARG A 1 394 ? -1.006 -12.243 18.475 1.00 54.91 394 ARG A O 1
ATOM 3146 N N . ALA A 1 395 ? 0.671 -11.766 17.072 1.00 48.88 395 ALA A N 1
ATOM 3147 C CA . ALA A 1 395 ? 0.224 -12.607 15.968 1.00 48.88 395 ALA A CA 1
ATOM 3148 C C . ALA A 1 395 ? 0.184 -14.098 16.337 1.00 48.88 395 ALA A C 1
ATOM 3150 O O . ALA A 1 395 ? -0.703 -14.802 15.874 1.00 48.88 395 ALA A O 1
ATOM 3151 N N . GLY A 1 396 ? 1.052 -14.557 17.248 1.00 42.09 396 GLY A N 1
ATOM 3152 C CA . GLY A 1 396 ? 1.021 -15.916 17.802 1.00 42.09 396 GLY A CA 1
ATOM 3153 C C . GLY A 1 396 ? -0.279 -16.315 18.518 1.00 42.09 396 GLY A C 1
ATOM 3154 O O . GLY A 1 396 ? -0.421 -17.486 18.849 1.00 42.09 396 GLY A O 1
ATOM 3155 N N . HIS A 1 397 ? -1.216 -15.383 18.728 1.00 39.72 397 HIS A N 1
ATOM 3156 C CA . HIS A 1 397 ? -2.580 -15.691 19.157 1.00 39.72 397 HIS A CA 1
ATOM 3157 C C . HIS A 1 397 ? -3.641 -15.593 18.044 1.00 39.72 397 HIS A C 1
ATOM 3159 O O . HIS A 1 397 ? -4.709 -16.150 18.250 1.00 39.72 397 HIS A O 1
ATOM 3165 N N . ASP A 1 398 ? -3.399 -14.901 16.913 1.00 36.00 398 ASP A N 1
ATOM 3166 C CA . ASP A 1 398 ? -4.499 -14.481 16.009 1.00 36.00 398 ASP A CA 1
ATOM 3167 C C . ASP A 1 398 ? -4.128 -13.948 14.591 1.00 36.00 398 ASP A C 1
ATOM 3169 O O . ASP A 1 398 ? -5.004 -13.469 13.868 1.00 36.00 398 ASP A O 1
ATOM 3173 N N . MET A 1 399 ? -2.857 -13.937 14.163 1.00 34.00 399 MET A N 1
ATOM 3174 C CA . MET A 1 399 ? -2.459 -13.482 12.810 1.00 34.00 399 MET A CA 1
ATOM 3175 C C . MET A 1 399 ? -1.357 -14.360 12.214 1.00 34.00 399 MET A C 1
ATOM 3177 O O . MET A 1 399 ? -0.396 -14.724 12.888 1.00 34.00 399 MET A O 1
ATOM 3181 N N . GLN A 1 400 ? -1.447 -14.647 10.915 1.00 33.88 400 GLN A N 1
ATOM 3182 C CA . GLN A 1 400 ? -0.434 -15.437 10.211 1.00 33.88 400 GLN A CA 1
ATOM 3183 C C . GLN A 1 400 ? 0.610 -14.521 9.550 1.00 33.88 400 GLN A C 1
ATOM 3185 O O . GLN A 1 400 ? 0.270 -13.510 8.934 1.00 33.88 400 GLN A O 1
ATOM 3190 N N . VAL A 1 401 ? 1.896 -14.857 9.706 1.00 26.94 401 VAL A N 1
ATOM 3191 C CA . VAL A 1 401 ? 3.043 -14.035 9.271 1.00 26.94 401 VAL A CA 1
ATOM 3192 C C . VAL A 1 401 ? 3.733 -14.685 8.077 1.00 26.94 401 VAL A C 1
ATOM 3194 O O . VAL A 1 401 ? 4.400 -15.699 8.231 1.00 26.94 401 VAL A O 1
ATOM 3197 N N . VAL A 1 402 ? 3.609 -14.077 6.904 1.00 31.11 402 VAL A N 1
ATOM 3198 C CA . VAL A 1 402 ? 4.206 -14.536 5.638 1.00 31.11 402 VAL A CA 1
ATOM 3199 C C . VAL A 1 402 ? 5.353 -13.567 5.266 1.00 31.11 402 VAL A C 1
ATOM 3201 O O . VAL A 1 402 ? 5.745 -12.723 6.071 1.00 31.11 402 VAL A O 1
ATOM 3204 N N . PHE A 1 403 ? 5.958 -13.656 4.083 1.00 25.17 403 PHE A N 1
ATOM 3205 C CA . PHE A 1 403 ? 7.044 -12.759 3.637 1.00 25.17 403 PHE A CA 1
ATOM 3206 C C . PHE A 1 403 ? 6.804 -12.316 2.167 1.00 25.17 403 PHE A C 1
ATOM 3208 O O . PHE A 1 403 ? 5.680 -12.469 1.681 1.00 25.17 403 PHE A O 1
ATOM 3215 N N . LEU A 1 404 ? 7.822 -11.836 1.434 1.00 25.53 404 LEU A N 1
ATOM 3216 C CA . LEU A 1 404 ? 7.820 -11.611 -0.040 1.00 25.53 404 LEU A CA 1
ATOM 3217 C C . LEU A 1 404 ? 7.175 -10.296 -0.592 1.00 25.53 404 LEU A C 1
ATOM 3219 O O . LEU A 1 404 ? 6.541 -9.596 0.179 1.00 25.53 404 LEU A O 1
ATOM 3223 N N . SER A 1 405 ? 7.351 -9.924 -1.888 1.00 23.48 405 SER A N 1
ATOM 3224 C CA . SER A 1 405 ? 7.368 -8.497 -2.340 1.00 23.48 405 SER A CA 1
ATOM 3225 C C . SER A 1 405 ? 6.788 -8.165 -3.820 1.00 23.48 405 SER A C 1
ATOM 3227 O O . SER A 1 405 ? 6.711 -9.098 -4.610 1.00 23.48 405 SER A O 1
ATOM 3229 N N . PHE A 1 406 ? 6.400 -6.905 -4.258 1.00 27.89 406 PHE A N 1
ATOM 3230 C CA . PHE A 1 406 ? 5.745 -6.390 -5.563 1.00 27.89 406 PHE A CA 1
ATOM 3231 C C . PHE A 1 406 ? 6.610 -6.771 -6.762 1.00 27.89 406 PHE A C 1
ATOM 3233 O O . PHE A 1 406 ? 7.226 -5.969 -7.473 1.00 27.89 406 PHE A O 1
ATOM 3240 N N . VAL A 1 407 ? 6.393 -7.966 -7.202 1.00 28.86 407 VAL A N 1
ATOM 3241 C CA . VAL A 1 407 ? 5.883 -7.969 -8.549 1.00 28.86 407 VAL A CA 1
ATOM 3242 C C . VAL A 1 407 ? 4.368 -8.108 -8.444 1.00 28.86 407 VAL A C 1
ATOM 3244 O O . VAL A 1 407 ? 3.881 -8.698 -7.479 1.00 28.86 407 VAL A O 1
ATOM 3247 N N . PHE A 1 408 ? 3.601 -7.547 -9.390 1.00 34.91 408 PHE A N 1
ATOM 3248 C CA . PHE A 1 408 ? 2.196 -7.952 -9.553 1.00 34.91 408 PHE A CA 1
ATOM 3249 C C . PHE A 1 408 ? 2.186 -9.387 -10.080 1.00 34.91 408 PHE A C 1
ATOM 3251 O O . PHE A 1 408 ? 2.000 -9.622 -11.273 1.00 34.91 408 PHE A O 1
ATOM 3258 N N . CYS A 1 409 ? 2.503 -10.299 -9.164 1.00 30.80 409 CYS A N 1
ATOM 3259 C CA . CYS A 1 409 ? 2.817 -11.692 -9.382 1.00 30.80 409 CYS A CA 1
ATOM 3260 C C . CYS A 1 409 ? 1.533 -12.434 -9.696 1.00 30.80 409 CYS A C 1
ATOM 3262 O O . CYS A 1 409 ? 0.948 -13.062 -8.820 1.00 30.80 409 CYS A O 1
ATOM 3264 N N . PHE A 1 410 ? 1.055 -12.290 -10.929 1.00 34.78 410 PHE A N 1
ATOM 3265 C CA . PHE A 1 410 ? -0.107 -13.032 -11.379 1.00 34.78 410 PHE A CA 1
ATOM 3266 C C . PHE A 1 410 ? 0.288 -14.488 -11.533 1.00 34.78 410 PHE A C 1
ATOM 3268 O O . PHE A 1 410 ? 0.945 -14.850 -12.506 1.00 34.78 410 PHE A O 1
ATOM 3275 N N . ILE A 1 411 ? -0.108 -15.284 -10.546 1.00 38.44 411 ILE A N 1
ATOM 3276 C CA . ILE A 1 411 ? 0.064 -16.728 -10.555 1.00 38.44 411 ILE A CA 1
ATOM 3277 C C . ILE A 1 411 ? -1.110 -17.326 -11.304 1.00 38.44 411 ILE A C 1
ATOM 3279 O O . ILE A 1 411 ? -2.238 -17.304 -10.822 1.00 38.44 411 ILE A O 1
ATOM 3283 N N . VAL A 1 412 ? -0.828 -17.843 -12.491 1.00 39.75 412 VAL A N 1
ATOM 3284 C CA . VAL A 1 412 ? -1.783 -18.614 -13.283 1.00 39.75 412 VAL A CA 1
ATOM 3285 C C . VAL A 1 412 ? -1.595 -20.086 -12.941 1.00 39.75 412 VAL A C 1
ATOM 3287 O O . VAL A 1 412 ? -0.612 -20.682 -13.377 1.00 39.75 412 VAL A O 1
ATOM 3290 N N . SER A 1 413 ? -2.528 -20.664 -12.181 1.00 32.28 413 SER A N 1
ATOM 3291 C CA . SER A 1 413 ? -2.616 -22.117 -11.988 1.00 32.28 413 SER A CA 1
ATOM 3292 C C . SER A 1 413 ? -3.746 -22.677 -12.851 1.00 32.28 413 SER A C 1
ATOM 3294 O O . SER A 1 413 ? -4.833 -22.103 -12.910 1.00 32.28 413 SER A O 1
ATOM 3296 N N . GLY A 1 414 ? -3.479 -23.753 -13.596 1.00 37.81 414 GLY A N 1
ATOM 3297 C CA . GLY A 1 414 ? -4.369 -24.173 -14.683 1.00 37.81 414 GLY A CA 1
ATOM 3298 C C . GLY A 1 414 ? -3.957 -25.459 -15.394 1.00 37.81 414 GLY A C 1
ATOM 3299 O O . GLY A 1 414 ? -3.747 -25.434 -16.606 1.00 37.81 414 GLY A O 1
ATOM 3300 N N . MET A 1 415 ? -3.863 -26.549 -14.623 1.00 34.12 415 MET A N 1
ATOM 3301 C CA . MET A 1 415 ? -3.817 -27.966 -15.033 1.00 34.12 415 MET A CA 1
ATOM 3302 C C . MET A 1 415 ? -3.077 -28.299 -16.338 1.00 34.12 415 MET A C 1
ATOM 3304 O O . MET A 1 415 ? -3.651 -28.240 -17.430 1.00 34.12 415 MET A O 1
ATOM 3308 N N . LEU A 1 416 ? -1.841 -28.778 -16.192 1.00 32.56 416 LEU A N 1
ATOM 3309 C CA . LEU A 1 416 ? -1.231 -29.700 -17.149 1.00 32.56 416 LEU A CA 1
ATOM 3310 C C . LEU A 1 416 ? -2.006 -31.036 -17.097 1.00 32.56 416 LEU A C 1
ATOM 3312 O O . LEU A 1 416 ? -2.139 -31.587 -16.003 1.00 32.56 416 LEU A O 1
ATOM 3316 N N . PRO A 1 417 ? -2.541 -31.554 -18.216 1.00 36.97 417 PRO A N 1
ATOM 3317 C CA . PRO A 1 417 ? -2.696 -32.993 -18.380 1.00 36.97 417 PRO A CA 1
ATOM 3318 C C . PRO A 1 417 ? -1.312 -33.634 -18.591 1.00 36.97 417 PRO A C 1
ATOM 3320 O O . PRO A 1 417 ? -0.385 -32.944 -19.025 1.00 36.97 417 PRO A O 1
ATOM 3323 N N . GLU A 1 418 ? -1.197 -34.923 -18.262 1.00 33.16 418 GLU A N 1
ATOM 3324 C CA . GLU A 1 418 ? -0.010 -35.761 -18.525 1.00 33.16 418 GLU A CA 1
ATOM 3325 C C . GLU A 1 418 ? 0.314 -35.883 -20.027 1.00 33.16 418 GLU A C 1
ATOM 3327 O O . GLU A 1 418 ? -0.644 -35.923 -20.838 1.00 33.16 418 GLU A O 1
#

Organism: NCBI:txid1392256

InterPro domains:
  IPR023213 Chloramphenicol acetyltransferase-like domain superfamily [G3DSA:3.30.559.10] (171-367)

Sequence (418 aa):
MAHSPKKDQLLGESTPWFVLGFLPDSRVNAMLHQRDRVIDNHQGEDLSFWQSKEIDQCLGDFIPDLDQQRTGFPHPRSQGIQHLFNFHPSLKDLLTPPVFSLKAIRLQDACLLGFLVQHTLCDAYGRFILPGQREICKDETYAPARLAKLQLNVTQVGWRSFLSAGIRQFWGPSRSVERTLLIPNEKLNILQEECIKAGVKVTTQDLMMACIYQASTAGPSCKQLGKESHGFPPFSFVMTIRRQIAGDSELHNPFVVVAVPAPKITPSSEISTIISLATHIRSTVVNARSLECLNPLVNQYRDARGKPLILSSPVPVTWVSSWTHLPWYDLELQTGKQATARPEYMQGFLRSSGVLNNLGQRVENLLFTWKDPRKGIWIYGNVEEELGRLQRRRAGHDMQVVFLSFVFCFIVSGMLPE

Foldseek 3Di:
DDDDDDDDDDDDDDDDDDDADFDDDDQVVLVVVVVVVVCVVCVPDDLQQEEEDEDAADPCVQVVCLPVVVPDDDDDDRDFCVVVVPDPDDPCCQVPNDQKHWYWYHYPFWIWIFIDHDLQWADPCLVPPDDDDDDADDDDDDALLVQLVLLVVQKDWFPVVVVVVLVCQLPPPPQWDWWKWFQFPVNLVVLVVVCVVVVHDFDSVLLVQLVVLCLQCPFPQNVVCVVVQPFQAQEKEKDALVVVDPDPDSIDYRIGIGGQGDDPDDDDDPSVSSSSSSSSVSNSNNSCNDCSNVVSVVVVVVVSVPTDMDRDGPGNHAYEYEPQPPPQQVDWDDRRNDDTFGASDFFADDDDRPNSVVSVRADANYKYWYADPRTGIMIIDTYRVRSVVSCCVVCVVRMHMGGHHDGRTRIGRDDDDD

Secondary structure (DSSP, 8-state):
-----------------------SS-TTHHHHHHHHHHHHHTTTS-GGGEEEEE-SS-HHHH-THHHHTTT----TT---GGGTT-PPPPHHHHHS--SEEEEEEE-SS-EEEEEEE-TTT--SSTT--------------S-HHHHHHHHHHHEEESHHHHHHHHHHHHHS---EEEEEEEEEHHHHHHHHHHHHHTT----HHHHHHHHHHHHHTTSHHHHHHHHHSTT--SEEEEEE-TTTS----SS---EEEEE-PPP----S-HHHHHHHHHHHHHHHHHHHTSHHHHHHHHHHHHHTTTPPEEE--SS--EEEEE-TTS-GGG--EE-SSS-EE--S-----PPPPHHHHHTT----SEEEEEEETTTEEEEEEEEEHHHHHHHHHHHTTT-EEE----S---EE------

pLDDT: mean 70.29, std 21.05, range [20.45, 97.56]

Radius of gyration: 23.83 Å; chains: 1; bounding box: 48×68×87 Å